Protein AF-A0AA36CHD9-F1 (afdb_monomer)

Nearest PDB structures (foldseek):
  8vc5-assembly1_B  TM=8.488E-01  e=8.255E-14  Pseudomonas aeruginosa PAO1
  4gri-assembly2_B  TM=8.884E-01  e=2.740E-12  Borreliella burgdorferi B31
  7k86-assembly2_B  TM=8.789E-01  e=2.134E-12  Stenotrophomonas maltophilia K279a
  4gri-assembly1_A  TM=8.866E-01  e=3.747E-12  Borreliella burgdorferi B31
  8fkw-assembly1_SJ  TM=4.040E-01  e=1.536E-08  Homo sapiens

Sequence (442 aa):
MQNQRIIDSRFIFVTCGDWDLQLQLPREAAHKNIITPSYFAEWINDRVFGDISQTLDESDPILVKADGYPTYHFANIIDDRLMKISHVIRGMEWLSSTGKHVLLYKTFGWEPPVFMHLPLLTRDGKQKLSKRHADAFVDYYHKEKGFLPVAVLNLLIRNGSGIKNFDSNHLYTLEEMVTSFDASLIGKRNLQVDPSSLEHYGRLAFQNSPISQLIPLIRDRVANDLPGFVDLCAAPGGWMQVAKQNMPVSSICIGVDLVPIKPIHGCIALQGDITEESTRQAIRKELKGFQVHVWKPAASRLESAEIFVVCEKYSKPDKVDPDLLNVKKVFLEPNLDPAKPNSQALLLNKKTKKARAEGYAESDGLTLHKTIDATTFVHSSSALDLLAQTSSIKLDQPKWSEAPETTDEELANIEAEIARASAEEKSELKKKKKKMLREKAK

Foldseek 3Di:
DDPDDPCPVPDDDDDPDDDDPPVDDDPDPDDDDDPDDPWDWDFAQALAPGTDTATDDDDDDQQADPVRHGDPLNVVLVCCVVVVPQEDEEACVCVNVVVVSCVVCVVVVHDDHHYYHAYFEDAAQPHGDDPVDPVNDPCCCCPVVPADPLLVVLLCCPDQNQFPPDDLQDRDDPVNCVVRGDSSSHHPGHRHSDVVSSVSSSVVCVVPDDVVVVLVSVLVNQAVPALEDEAELCPQPPVLQVCCVRYDLRRAAEYEHCDFHDDDPSYHYHHDDPVDVVVVVVVVVSCVPDDDFDAWAADDDDPDPDGIDGDPDDPPDPDDDVLVVDPVNVPPDPPPVVPQPPLCVVVDPDPDPDDPDDDDDDDDDDPPQAEEEPVCLVPDPCNSSVVVVHNYYDDDDCLQVPDDQDDPVVVVVLVVCCVPDDPVVVVVSVVVVVVSVVSSVD

Mean predicted aligned error: 20.02 Å

pLDDT: mean 70.59, std 20.9, range [24.55, 97.12]

Organism: NCBI:txid96644

Secondary structure (DSSP, 8-state):
--------TT-----SS-----S---TT--SS-----TT-EEEEEETTTEEEEEE--S-PPP-B-TTSPBPHHHHHHHHHHHTT-SEEEEEGGGGGGHHHHHHHHHHTTPPPPEEEEEPPEESSSSSBP-TTSGGGSHHIIIIIT---HHHHHHHHTTTTEEETT--TT----HHHHHHHEEEEEE-SSPEE--HHHHHHHHHHHHHHS-HHHHHHHHHHHHHHH-SEEEEES-TT-HHHHHHHHHS-TTSEEEEEESSPPPP-TT-EEEES-TTSHHHHHHHHHHTTTPPPPP-------SSS-------S-----SS--GGGG-HHHHTPPP--------TTTTTS---PPPPP-PPPPS--------EEEHHHHHT-TTHHHHHHH-SEEE--STHHHH-TT--HHHHHHHHHHHHHS-TTHHHHHHHHHHHHHHHTT-

Solvent-accessible surface area (backbone atoms only — not comparable to full-atom values): 27689 Å² total; per-residue (Å²): 133,84,81,75,75,86,79,66,95,80,80,79,90,72,68,100,67,88,76,90,64,83,69,85,72,79,95,69,90,71,82,81,76,88,77,68,74,87,67,57,68,45,80,42,72,27,68,39,78,37,80,41,79,41,72,62,70,92,68,84,75,75,44,58,44,98,86,72,48,61,29,70,76,44,43,50,60,51,50,36,59,76,72,63,52,61,65,50,77,46,59,46,87,50,55,89,50,43,58,62,45,49,49,52,27,50,75,73,74,40,85,66,55,48,40,32,51,39,51,52,56,13,54,80,72,73,50,67,62,42,87,92,42,66,86,56,40,72,60,38,47,40,71,76,66,63,41,51,70,59,14,56,50,51,53,62,54,46,80,40,55,8,54,62,88,75,57,92,87,60,84,62,49,73,66,54,49,65,72,39,51,35,78,82,49,33,37,74,53,61,42,54,63,52,63,70,60,37,52,51,33,32,52,52,44,59,71,74,46,60,65,83,68,46,50,61,58,52,38,54,49,46,55,75,73,46,71,50,54,78,41,75,69,28,57,69,29,64,65,60,54,56,46,63,75,60,46,52,90,84,30,46,41,38,32,31,14,75,54,85,49,56,92,49,93,86,49,45,77,45,70,37,54,86,88,40,69,68,40,52,50,54,52,52,62,75,44,73,80,65,85,86,74,61,67,51,50,60,67,81,66,95,86,56,98,61,74,37,58,73,32,98,66,66,83,78,62,97,69,74,65,68,59,84,73,31,66,76,60,70,68,52,77,75,85,71,68,73,69,74,70,60,45,64,58,82,74,46,97,66,89,70,77,78,73,81,85,76,82,79,76,96,73,80,95,66,88,74,75,32,68,43,44,42,65,64,49,73,72,41,94,55,46,52,53,50,60,74,66,42,72,45,73,44,81,76,51,67,65,77,64,73,40,94,83,55,58,72,67,58,57,52,47,50,51,58,41,56,70,70,54,56,82,68,58,39,53,55,55,50,50,50,54,54,48,46,57,51,65,51,70,112

Structure (mmCIF, N/CA/C/O backbone):
data_AF-A0AA36CHD9-F1
#
_entry.id   AF-A0AA36CHD9-F1
#
loop_
_atom_site.group_PDB
_atom_site.id
_atom_site.type_symbol
_atom_site.label_atom_id
_atom_site.label_alt_id
_atom_site.label_comp_id
_atom_site.label_asym_id
_atom_site.label_entity_id
_atom_site.label_seq_id
_atom_site.pdbx_PDB_ins_code
_atom_site.Cartn_x
_atom_site.Cartn_y
_atom_site.Cartn_z
_atom_site.occupancy
_atom_site.B_iso_or_equiv
_atom_site.auth_seq_id
_atom_site.auth_comp_id
_atom_site.auth_asym_id
_atom_site.auth_atom_id
_atom_site.pdbx_PDB_model_num
ATOM 1 N N . MET A 1 1 ? 17.257 -41.006 -50.023 1.00 32.91 1 MET A N 1
ATOM 2 C CA . MET A 1 1 ? 16.559 -40.397 -48.869 1.00 32.91 1 MET A CA 1
ATOM 3 C C . MET A 1 1 ? 17.650 -39.929 -47.901 1.00 32.91 1 MET A C 1
ATOM 5 O O . MET A 1 1 ? 18.124 -40.722 -47.112 1.00 32.91 1 MET A O 1
ATOM 9 N N . GLN A 1 2 ? 18.282 -38.761 -48.050 1.00 29.39 2 GLN A N 1
ATOM 10 C CA . GLN A 1 2 ? 17.677 -37.422 -48.106 1.00 29.39 2 GLN A CA 1
ATOM 11 C C . GLN A 1 2 ? 16.627 -37.208 -47.005 1.00 29.39 2 GLN A C 1
ATOM 13 O O . GLN A 1 2 ? 15.464 -36.956 -47.287 1.00 29.39 2 GLN A O 1
ATOM 18 N N . ASN A 1 3 ? 17.068 -37.280 -45.746 1.00 24.55 3 ASN A N 1
ATOM 19 C CA . ASN A 1 3 ? 16.389 -36.571 -44.664 1.00 24.55 3 ASN A CA 1
ATOM 20 C C . ASN A 1 3 ? 16.730 -35.084 -44.799 1.00 24.55 3 ASN A C 1
ATOM 22 O O . ASN A 1 3 ? 17.736 -34.611 -44.267 1.00 24.55 3 ASN A O 1
ATOM 26 N N . 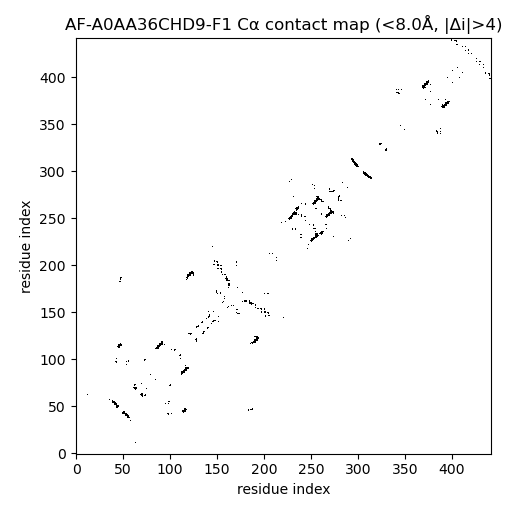GLN A 1 4 ? 15.914 -34.365 -45.569 1.00 29.62 4 GLN A N 1
ATOM 27 C CA . GLN A 1 4 ? 15.957 -32.909 -45.616 1.00 29.62 4 GLN A CA 1
ATOM 28 C C . GLN A 1 4 ? 15.693 -32.372 -44.205 1.00 29.62 4 GLN A C 1
ATOM 30 O O . GLN A 1 4 ? 14.598 -32.528 -43.667 1.00 29.62 4 GLN A O 1
ATOM 35 N N . ARG A 1 5 ? 16.689 -31.712 -43.605 1.00 28.44 5 ARG A N 1
ATOM 36 C CA . ARG A 1 5 ? 16.401 -30.757 -42.532 1.00 28.44 5 ARG A CA 1
ATOM 37 C C . ARG A 1 5 ? 15.605 -29.622 -43.165 1.00 28.44 5 ARG A C 1
ATOM 39 O O . ARG A 1 5 ? 16.038 -29.072 -44.175 1.00 28.44 5 ARG A O 1
ATOM 46 N N . ILE A 1 6 ? 14.462 -29.282 -42.580 1.00 28.70 6 ILE A N 1
ATOM 47 C CA . ILE A 1 6 ? 13.713 -28.088 -42.967 1.00 28.70 6 ILE A CA 1
ATOM 48 C C . ILE A 1 6 ? 14.545 -26.889 -42.507 1.00 28.70 6 ILE A C 1
ATOM 50 O O . ILE A 1 6 ? 14.570 -26.554 -41.325 1.00 28.70 6 ILE A O 1
ATOM 54 N N . ILE A 1 7 ? 15.282 -26.292 -43.443 1.00 33.19 7 ILE A N 1
ATOM 55 C CA . ILE A 1 7 ? 16.003 -25.038 -43.232 1.00 33.19 7 ILE A CA 1
ATOM 56 C C . ILE A 1 7 ? 14.981 -23.915 -43.423 1.00 33.19 7 ILE A C 1
ATOM 58 O O . ILE A 1 7 ? 14.836 -23.373 -44.516 1.00 33.19 7 ILE A O 1
ATOM 62 N N . ASP A 1 8 ? 14.244 -23.586 -42.361 1.00 32.72 8 ASP A N 1
ATOM 63 C CA . ASP A 1 8 ? 13.621 -22.266 -42.271 1.00 32.72 8 ASP A CA 1
ATOM 64 C C . ASP A 1 8 ? 14.743 -21.264 -41.973 1.00 32.72 8 ASP A C 1
ATOM 66 O O . ASP A 1 8 ? 15.435 -21.366 -40.957 1.00 32.72 8 ASP A O 1
ATOM 70 N N . SER A 1 9 ? 14.967 -20.325 -42.889 1.00 34.62 9 SER A N 1
ATOM 71 C CA . SER A 1 9 ? 16.117 -19.415 -42.914 1.00 34.62 9 SER A CA 1
ATOM 72 C C . SER A 1 9 ? 16.055 -18.300 -41.860 1.00 34.62 9 SER A C 1
ATOM 74 O O . SER A 1 9 ? 16.515 -17.188 -42.119 1.00 34.62 9 SER A O 1
ATOM 76 N N . ARG A 1 10 ? 15.424 -18.550 -40.706 1.00 33.94 10 ARG A N 1
ATOM 77 C CA . ARG A 1 10 ? 15.125 -17.524 -39.699 1.00 33.94 10 ARG A CA 1
ATOM 78 C C . ARG A 1 10 ? 15.805 -17.731 -38.348 1.00 33.94 10 ARG A C 1
ATOM 80 O O . ARG A 1 10 ? 16.231 -16.726 -37.796 1.00 33.94 10 ARG A O 1
ATOM 87 N N . PHE A 1 11 ? 15.985 -18.959 -37.835 1.00 30.39 11 PHE A N 1
ATOM 88 C CA . PHE A 1 11 ? 16.670 -19.165 -36.541 1.00 30.39 11 PHE A CA 1
ATOM 89 C C . PHE A 1 11 ? 17.451 -20.488 -36.418 1.00 30.39 11 PHE A C 1
ATOM 91 O O . PHE A 1 11 ? 16.867 -21.566 -36.331 1.00 30.39 11 PHE A O 1
ATOM 98 N N . ILE A 1 12 ? 18.781 -20.377 -36.304 1.00 27.39 12 ILE A N 1
ATOM 99 C CA . ILE A 1 12 ? 19.711 -21.375 -35.742 1.00 27.39 12 ILE A CA 1
ATOM 100 C C . ILE A 1 12 ? 20.771 -20.585 -34.962 1.00 27.39 12 ILE A C 1
ATOM 102 O O . ILE A 1 12 ? 21.330 -19.638 -35.512 1.00 27.39 12 ILE A O 1
ATOM 106 N N . PHE A 1 13 ? 21.080 -20.967 -33.717 1.00 31.53 13 PHE A N 1
ATOM 107 C CA . PHE A 1 13 ? 22.178 -20.337 -32.975 1.00 31.53 13 PHE A CA 1
ATOM 108 C C . PHE A 1 13 ? 23.509 -21.000 -33.278 1.00 31.53 13 PHE A C 1
ATOM 110 O O . PHE A 1 13 ? 23.787 -22.117 -32.847 1.00 31.53 13 PHE A O 1
ATOM 117 N N . VAL A 1 14 ? 24.326 -20.265 -34.023 1.00 27.69 14 VAL A N 1
ATOM 118 C CA . VAL A 1 14 ? 25.752 -20.516 -34.191 1.00 27.69 14 VAL A CA 1
ATOM 119 C C . VAL A 1 14 ? 26.449 -19.768 -33.052 1.00 27.69 14 VAL A C 1
ATOM 121 O O . VAL A 1 14 ? 26.220 -18.575 -32.861 1.00 27.69 14 VAL A O 1
ATOM 124 N N . THR A 1 15 ? 27.269 -20.460 -32.260 1.00 28.78 15 THR A N 1
ATOM 125 C CA . THR A 1 15 ? 28.290 -19.796 -31.428 1.00 28.78 15 THR A CA 1
ATOM 126 C C . THR A 1 15 ? 29.153 -18.922 -32.331 1.00 28.78 15 THR A C 1
ATOM 128 O O . THR A 1 15 ? 29.416 -19.364 -33.441 1.00 28.78 15 THR A O 1
ATOM 131 N N . CYS A 1 16 ? 29.635 -17.754 -31.896 1.00 31.94 16 CYS A N 1
ATOM 132 C CA . CYS A 1 16 ? 30.420 -16.839 -32.743 1.00 31.94 16 CYS A CA 1
ATOM 133 C C . CYS A 1 16 ? 31.831 -17.361 -33.108 1.00 31.94 16 CYS A C 1
ATOM 135 O O . CYS A 1 16 ? 32.844 -16.782 -32.730 1.00 31.94 16 CYS A O 1
ATOM 137 N N . GLY A 1 17 ? 31.885 -18.452 -33.867 1.00 28.84 17 GLY A N 1
ATOM 138 C CA . GLY A 1 17 ? 32.884 -18.738 -34.882 1.00 28.84 17 GLY A CA 1
ATOM 139 C C . GLY A 1 17 ? 32.173 -18.663 -36.234 1.00 28.84 17 GLY A C 1
ATOM 140 O O . GLY A 1 17 ? 31.033 -19.107 -36.356 1.00 28.84 17 GLY A O 1
ATOM 141 N N . ASP A 1 18 ? 32.842 -18.076 -37.220 1.00 29.78 18 ASP A N 1
ATOM 142 C CA . ASP A 1 18 ? 32.410 -18.014 -38.621 1.00 29.78 18 ASP A CA 1
ATOM 143 C C . ASP A 1 18 ? 31.183 -17.121 -38.914 1.00 29.78 18 ASP A C 1
ATOM 145 O O . ASP A 1 18 ? 30.205 -17.535 -39.538 1.00 29.78 18 ASP A O 1
ATOM 149 N N . TRP A 1 19 ? 31.286 -15.832 -38.560 1.00 35.06 19 TRP A N 1
ATOM 150 C CA . TRP A 1 19 ? 30.748 -14.768 -39.422 1.00 35.06 19 TRP A CA 1
ATOM 151 C C . TRP A 1 19 ? 31.902 -14.060 -40.135 1.00 35.06 19 TRP A C 1
ATOM 153 O O . TRP A 1 19 ? 32.744 -13.417 -39.509 1.00 35.06 19 TRP A O 1
ATOM 163 N N . ASP A 1 20 ? 31.930 -14.213 -41.458 1.00 28.67 20 ASP A N 1
ATOM 164 C CA . ASP A 1 20 ? 32.974 -13.724 -42.361 1.00 28.67 20 ASP A CA 1
ATOM 165 C C . ASP A 1 20 ? 32.839 -12.207 -42.585 1.00 28.67 20 ASP A C 1
ATOM 167 O O . ASP A 1 20 ? 32.282 -11.735 -43.578 1.00 28.67 20 ASP A O 1
ATOM 171 N N . LEU A 1 21 ? 33.323 -11.420 -41.620 1.00 33.72 21 LEU A N 1
ATOM 172 C CA . LEU A 1 21 ? 33.549 -9.988 -41.798 1.00 33.72 21 LEU A CA 1
ATOM 173 C C . LEU A 1 21 ? 34.951 -9.757 -42.373 1.00 33.72 21 LEU A C 1
ATOM 175 O O . LEU A 1 21 ? 35.899 -9.476 -41.650 1.00 33.72 21 LEU A O 1
ATOM 179 N N . GLN A 1 22 ? 35.049 -9.808 -43.703 1.00 33.22 22 GLN A N 1
ATOM 180 C CA . GLN A 1 22 ? 36.052 -9.054 -44.462 1.00 33.22 22 GLN A CA 1
ATOM 181 C C . GLN A 1 22 ? 35.606 -7.575 -44.501 1.00 33.22 22 GLN A C 1
ATOM 183 O O . GLN A 1 22 ? 35.007 -7.120 -45.468 1.00 33.22 22 GLN A O 1
ATOM 188 N N . LEU A 1 23 ? 35.719 -6.801 -43.422 1.00 33.09 23 LEU A N 1
ATOM 189 C CA . LEU A 1 23 ? 36.965 -6.164 -42.972 1.00 33.09 23 LEU A CA 1
ATOM 190 C C . LEU A 1 23 ? 38.134 -7.117 -42.678 1.00 33.09 23 LEU A C 1
ATOM 192 O O . LEU A 1 23 ? 38.215 -7.744 -41.632 1.00 33.09 23 LEU A O 1
ATOM 196 N N . GLN A 1 24 ? 39.083 -7.165 -43.617 1.00 27.48 24 GLN A N 1
ATOM 197 C CA . GLN A 1 24 ? 40.271 -8.022 -43.576 1.00 27.48 24 GLN A CA 1
ATOM 198 C C . GLN A 1 24 ? 41.050 -7.919 -42.250 1.00 27.48 24 GLN A C 1
ATOM 200 O O . GLN A 1 24 ? 41.786 -6.958 -42.027 1.00 27.48 24 GLN A O 1
ATOM 205 N N . LEU A 1 25 ? 40.956 -8.955 -41.412 1.00 30.30 25 LEU A N 1
ATOM 206 C CA . LEU A 1 25 ? 41.873 -9.173 -40.293 1.00 30.30 25 LEU A CA 1
ATOM 207 C C . LEU A 1 25 ? 43.059 -10.059 -40.742 1.00 30.30 25 LEU A C 1
ATOM 209 O O . LEU A 1 25 ? 42.844 -11.026 -41.481 1.00 30.30 25 LEU A O 1
ATOM 213 N N . PRO A 1 26 ? 44.314 -9.753 -40.346 1.00 27.52 26 PRO A N 1
ATOM 214 C CA . PRO A 1 26 ? 45.490 -10.494 -40.809 1.00 27.52 26 PRO A CA 1
ATOM 215 C C . PRO A 1 26 ? 45.520 -11.976 -40.401 1.00 27.52 26 PRO A C 1
ATOM 217 O O . PRO A 1 26 ? 45.138 -12.362 -39.295 1.00 27.52 26 PRO A O 1
ATOM 220 N N . ARG A 1 27 ? 46.045 -12.812 -41.304 1.00 27.61 27 ARG A N 1
ATOM 221 C CA . ARG A 1 27 ? 46.148 -14.273 -41.161 1.00 27.61 27 ARG A CA 1
ATOM 222 C C . ARG A 1 27 ? 47.282 -14.708 -40.222 1.00 27.61 27 ARG A C 1
ATOM 224 O O . ARG A 1 27 ? 48.287 -15.216 -40.701 1.00 27.61 27 ARG A O 1
ATOM 231 N N . GLU A 1 28 ? 47.114 -14.572 -38.909 1.00 28.25 28 GLU A N 1
ATOM 232 C CA . GLU A 1 28 ? 48.091 -15.141 -37.953 1.00 28.25 28 GLU A CA 1
ATOM 233 C C . GLU A 1 28 ? 47.522 -15.546 -36.578 1.00 28.25 28 GLU A C 1
ATOM 235 O O . GLU A 1 28 ? 48.263 -16.022 -35.723 1.00 28.25 28 GLU A O 1
ATOM 240 N N . ALA A 1 29 ? 46.204 -15.445 -36.365 1.00 29.16 29 ALA A N 1
ATOM 241 C CA . ALA A 1 29 ? 45.544 -15.763 -35.091 1.00 29.16 29 ALA A CA 1
ATOM 242 C C . ALA A 1 29 ? 45.365 -17.279 -34.827 1.00 29.16 29 ALA A C 1
ATOM 244 O O . ALA A 1 29 ? 44.266 -17.764 -34.556 1.00 29.16 29 ALA A O 1
ATOM 245 N N . ALA A 1 30 ? 46.460 -18.039 -34.883 1.00 27.70 30 ALA A N 1
ATOM 246 C CA . ALA A 1 30 ? 46.542 -19.350 -34.251 1.00 27.70 30 ALA A CA 1
ATOM 247 C C . ALA A 1 30 ? 47.011 -19.190 -32.793 1.00 27.70 30 ALA A C 1
ATOM 249 O O . ALA A 1 30 ? 47.989 -18.504 -32.526 1.00 27.70 30 ALA A O 1
ATOM 250 N N . HIS A 1 31 ? 46.353 -19.908 -31.878 1.00 26.81 31 HIS A N 1
ATOM 251 C CA . HIS A 1 31 ? 46.623 -19.979 -30.433 1.00 26.81 31 HIS A CA 1
ATOM 252 C C . HIS A 1 31 ? 46.331 -18.744 -29.556 1.00 26.81 31 HIS A C 1
ATOM 254 O O . HIS A 1 31 ? 47.066 -17.767 -29.552 1.00 26.81 31 HIS A O 1
ATOM 260 N N . LYS A 1 32 ? 45.422 -18.994 -28.597 1.00 31.22 32 LYS A N 1
ATOM 261 C CA . LYS A 1 32 ? 45.278 -18.356 -27.272 1.00 31.22 32 LYS A CA 1
ATOM 262 C C . LYS A 1 32 ? 44.776 -16.907 -27.248 1.00 31.22 32 LYS A C 1
ATOM 264 O O . LYS A 1 32 ? 45.257 -16.041 -27.957 1.00 31.22 32 LYS A O 1
ATOM 269 N N . ASN A 1 33 ? 43.881 -16.679 -26.286 1.00 30.73 33 ASN A N 1
ATOM 270 C CA . ASN A 1 33 ? 43.315 -15.398 -25.866 1.00 30.73 33 ASN A CA 1
ATOM 271 C C . ASN A 1 33 ? 42.488 -14.684 -26.947 1.00 30.73 33 ASN A C 1
ATOM 273 O O . ASN A 1 33 ? 43.017 -13.989 -27.810 1.00 30.73 33 ASN A O 1
ATOM 277 N N . ILE A 1 34 ? 41.160 -14.778 -26.817 1.00 32.69 34 ILE A N 1
ATOM 278 C CA . ILE A 1 34 ? 40.268 -13.745 -27.351 1.00 32.69 34 ILE A CA 1
ATOM 279 C C . ILE A 1 34 ? 40.689 -12.443 -26.667 1.00 32.69 34 ILE A C 1
ATOM 281 O O . ILE A 1 34 ? 40.566 -12.319 -25.450 1.00 32.69 34 ILE A O 1
ATOM 285 N N . ILE A 1 35 ? 41.234 -11.499 -27.432 1.00 34.34 35 ILE A N 1
ATOM 286 C CA . ILE A 1 35 ? 41.447 -10.141 -26.940 1.00 34.34 35 ILE A CA 1
ATOM 287 C C . ILE A 1 35 ? 40.101 -9.439 -27.059 1.00 34.34 35 ILE A C 1
ATOM 289 O O . ILE A 1 35 ? 39.713 -8.994 -28.141 1.00 34.34 35 ILE A O 1
ATOM 293 N N . THR A 1 36 ? 39.381 -9.371 -25.943 1.00 34.97 36 THR A N 1
ATOM 294 C CA . THR A 1 36 ? 38.207 -8.512 -25.799 1.00 34.97 36 THR A CA 1
ATOM 295 C C . THR A 1 36 ? 38.597 -7.089 -26.214 1.00 34.97 36 THR A C 1
ATOM 297 O O . THR A 1 36 ? 39.624 -6.594 -25.737 1.00 34.97 36 THR A O 1
ATOM 300 N N . PRO A 1 37 ? 37.837 -6.407 -27.093 1.00 38.22 37 PRO A N 1
ATOM 301 C CA . PRO A 1 37 ? 38.116 -5.018 -27.432 1.00 38.22 37 PRO A CA 1
ATOM 302 C C . PRO A 1 37 ? 38.176 -4.183 -26.155 1.00 38.22 37 PRO A C 1
ATOM 304 O O . PRO A 1 37 ? 37.223 -4.169 -25.374 1.00 38.22 37 PRO A O 1
ATOM 307 N N . SER A 1 38 ? 39.305 -3.513 -25.928 1.00 39.22 38 SER A N 1
ATOM 308 C CA . SER A 1 38 ? 39.566 -2.782 -24.691 1.00 39.22 38 SER A CA 1
ATOM 309 C C . SER A 1 38 ? 38.538 -1.665 -24.494 1.00 39.22 38 SER A C 1
ATOM 311 O O . SER A 1 38 ? 38.638 -0.612 -25.123 1.00 39.22 38 SER A O 1
ATOM 313 N N . TYR A 1 39 ? 37.583 -1.917 -23.596 1.00 47.47 39 TYR A N 1
ATOM 314 C CA . TYR A 1 39 ? 36.557 -0.996 -23.107 1.00 47.47 39 TYR A CA 1
ATOM 315 C C . TYR A 1 39 ? 35.648 -0.391 -24.190 1.00 47.47 39 TYR A C 1
ATOM 317 O O . TYR A 1 39 ? 35.736 0.794 -24.514 1.00 47.47 39 TYR A O 1
ATOM 325 N N . PHE A 1 40 ? 34.683 -1.177 -24.683 1.00 49.06 40 PHE A N 1
ATOM 326 C CA . PHE A 1 40 ? 33.540 -0.589 -25.384 1.00 49.06 40 PHE A CA 1
ATOM 327 C C . PHE A 1 40 ? 32.680 0.205 -24.385 1.00 49.06 40 PHE A C 1
ATOM 329 O O . PHE A 1 40 ? 32.054 -0.374 -23.493 1.00 49.06 40 PHE A O 1
ATOM 336 N N . ALA A 1 41 ? 32.648 1.528 -24.550 1.00 50.12 41 ALA A N 1
ATOM 337 C CA . ALA A 1 41 ? 31.771 2.432 -23.813 1.00 50.12 41 ALA A CA 1
ATOM 338 C C . ALA A 1 41 ? 30.539 2.775 -24.669 1.00 50.12 41 ALA A C 1
ATOM 340 O O . ALA A 1 41 ? 30.623 3.586 -25.593 1.00 50.12 41 ALA A O 1
ATOM 341 N N . GLU A 1 42 ? 29.393 2.157 -24.372 1.00 59.03 42 GLU A N 1
ATOM 342 C CA . GLU A 1 42 ? 28.107 2.563 -24.959 1.00 59.03 42 GLU A CA 1
ATOM 343 C C . GLU A 1 42 ? 27.525 3.748 -24.185 1.00 59.03 42 GLU A C 1
ATOM 345 O O . GLU A 1 42 ? 27.480 3.736 -22.952 1.00 59.03 42 GLU A O 1
ATOM 350 N N . TRP A 1 43 ? 27.007 4.733 -24.919 1.00 63.97 43 TRP A N 1
ATOM 351 C CA . TRP A 1 43 ? 26.159 5.786 -24.364 1.00 63.97 43 TRP A CA 1
ATOM 352 C C . TRP A 1 43 ? 24.696 5.376 -24.513 1.00 63.97 43 TRP A C 1
ATOM 354 O O . TRP A 1 43 ? 24.184 5.235 -25.623 1.00 63.97 43 TRP A O 1
ATOM 364 N N . ILE A 1 44 ? 24.018 5.188 -23.384 1.00 80.44 44 ILE A N 1
ATOM 365 C CA . ILE A 1 44 ? 22.615 4.781 -23.321 1.00 80.44 44 ILE A CA 1
ATOM 366 C C . ILE A 1 44 ? 21.792 5.975 -22.855 1.00 80.44 44 ILE A C 1
ATOM 368 O O . ILE A 1 44 ? 22.006 6.472 -21.752 1.00 80.44 44 ILE A O 1
ATOM 372 N N . ASN A 1 45 ? 20.821 6.398 -23.662 1.00 85.31 45 ASN A N 1
ATOM 373 C CA . ASN A 1 45 ? 19.825 7.379 -23.244 1.00 85.31 45 ASN A CA 1
ATOM 374 C C . ASN A 1 45 ? 18.652 6.653 -22.564 1.00 85.31 45 ASN A C 1
ATOM 376 O O . ASN A 1 45 ? 17.777 6.104 -23.235 1.00 85.31 45 ASN A O 1
ATOM 380 N N . ASP A 1 46 ? 18.642 6.622 -21.231 1.00 92.56 46 ASP A N 1
ATOM 381 C CA . ASP A 1 46 ? 17.480 6.174 -20.458 1.00 92.56 46 ASP A CA 1
ATOM 382 C C . ASP A 1 46 ? 16.551 7.365 -20.189 1.00 92.56 46 ASP A C 1
ATOM 384 O O . ASP A 1 46 ? 17.003 8.429 -19.763 1.00 92.56 46 ASP A O 1
ATOM 388 N N . ARG A 1 47 ? 15.239 7.218 -20.398 1.00 93.62 47 ARG A N 1
ATOM 389 C CA . ARG A 1 47 ? 14.309 8.356 -20.244 1.00 93.62 47 ARG A CA 1
ATOM 390 C C . ARG A 1 47 ? 14.123 8.829 -18.803 1.00 93.62 47 ARG A C 1
ATOM 392 O O . ARG A 1 47 ? 13.694 9.963 -18.614 1.00 93.62 47 ARG A O 1
ATOM 399 N N . VAL A 1 48 ? 14.433 7.997 -17.807 1.00 92.12 48 VAL A N 1
ATOM 400 C CA . VAL A 1 48 ? 14.350 8.355 -16.383 1.00 92.12 48 VAL A CA 1
ATOM 401 C C . VAL A 1 48 ? 15.713 8.814 -15.879 1.00 92.12 48 VAL A C 1
ATOM 403 O O . VAL A 1 48 ? 15.826 9.873 -15.266 1.00 92.12 48 VAL A O 1
ATOM 406 N N . PHE A 1 49 ? 16.773 8.046 -16.139 1.00 89.69 49 PHE A N 1
ATOM 407 C CA . PHE A 1 49 ? 18.107 8.318 -15.602 1.00 89.69 49 PHE A CA 1
ATOM 408 C C . PHE A 1 49 ? 18.971 9.245 -16.471 1.00 89.69 49 PHE A C 1
ATOM 410 O O . PHE A 1 49 ? 19.887 9.867 -15.925 1.00 89.69 49 PHE A O 1
ATOM 417 N N . GLY A 1 50 ? 18.624 9.463 -17.739 1.00 87.69 50 GLY A N 1
ATOM 418 C CA . GLY A 1 50 ? 19.363 10.290 -18.696 1.00 87.69 50 GLY A CA 1
ATOM 419 C C . GLY A 1 50 ? 20.467 9.517 -19.418 1.00 87.69 50 GLY A C 1
ATOM 420 O O . GLY A 1 50 ? 20.421 8.291 -19.513 1.00 87.69 50 GLY A O 1
ATOM 421 N N . ASP A 1 51 ? 21.463 10.246 -19.918 1.00 83.25 51 ASP A N 1
ATOM 422 C CA . ASP A 1 51 ? 22.623 9.659 -20.587 1.00 83.25 51 ASP A CA 1
ATOM 423 C C . ASP A 1 51 ? 23.537 8.945 -19.584 1.00 83.25 51 ASP A C 1
ATOM 425 O O . ASP A 1 51 ? 24.043 9.543 -18.630 1.00 83.25 51 ASP A O 1
ATOM 429 N N . ILE A 1 52 ? 23.752 7.652 -19.812 1.00 80.00 52 ILE A N 1
ATOM 430 C CA . ILE A 1 52 ? 24.599 6.788 -18.993 1.00 80.00 52 ILE A CA 1
ATOM 431 C C . ILE A 1 52 ? 25.655 6.166 -19.898 1.00 80.00 52 ILE A C 1
ATOM 433 O O . ILE A 1 52 ? 25.330 5.416 -20.817 1.00 80.00 52 ILE A O 1
ATOM 437 N N . SER A 1 53 ? 26.923 6.432 -19.593 1.00 74.12 53 SER A N 1
ATOM 438 C CA . SER A 1 53 ? 28.039 5.671 -20.150 1.00 74.12 53 SER A CA 1
ATOM 439 C C . SER A 1 53 ? 28.160 4.338 -19.409 1.00 74.12 53 SER A C 1
ATOM 441 O O . SER A 1 53 ? 28.242 4.321 -18.176 1.00 74.12 53 SER A O 1
ATOM 443 N N . GLN A 1 54 ? 28.145 3.224 -20.142 1.00 69.94 54 GLN A N 1
ATOM 444 C CA . GLN A 1 54 ? 28.382 1.889 -19.592 1.00 69.94 54 GLN A CA 1
ATOM 445 C C . GLN A 1 54 ? 29.614 1.259 -20.227 1.00 69.94 54 GLN A C 1
ATOM 447 O O . GLN A 1 54 ? 29.645 0.999 -21.429 1.00 69.94 54 GLN A O 1
ATOM 452 N N . THR A 1 55 ? 30.593 0.952 -19.381 1.00 64.94 55 THR A N 1
ATOM 453 C CA . THR A 1 55 ? 31.696 0.054 -19.712 1.00 64.94 55 THR A CA 1
ATOM 454 C C . THR A 1 55 ? 31.204 -1.385 -19.595 1.00 64.94 55 THR A C 1
ATOM 456 O O . THR A 1 55 ? 30.694 -1.785 -18.546 1.00 64.94 55 THR A O 1
ATOM 459 N N . LEU A 1 56 ? 31.337 -2.166 -20.665 1.00 64.25 56 LEU A N 1
ATOM 460 C CA . LEU A 1 56 ? 31.012 -3.591 -20.650 1.00 64.25 56 LEU A CA 1
ATOM 461 C C . LEU A 1 56 ? 32.237 -4.403 -20.197 1.00 64.25 56 LEU A C 1
ATOM 463 O O . LEU A 1 56 ? 33.225 -4.472 -20.922 1.00 64.25 56 LEU A O 1
ATOM 467 N N . ASP A 1 57 ? 32.161 -5.010 -19.008 1.00 55.28 57 ASP A N 1
ATOM 468 C CA . ASP A 1 57 ? 33.203 -5.911 -18.486 1.00 55.28 57 ASP A CA 1
ATOM 469 C C . ASP A 1 57 ? 33.326 -7.212 -19.299 1.00 55.28 57 ASP A C 1
ATOM 471 O O . ASP A 1 57 ? 32.345 -7.727 -19.842 1.00 55.28 57 ASP A O 1
ATOM 475 N N . GLU A 1 58 ? 34.538 -7.778 -19.288 1.00 47.44 58 GLU A N 1
ATOM 476 C CA . GLU A 1 58 ? 35.120 -8.746 -20.240 1.00 47.44 58 GLU A CA 1
ATOM 477 C C . GLU A 1 58 ? 34.430 -10.122 -20.398 1.00 47.44 58 GLU A C 1
ATOM 479 O O . GLU A 1 58 ? 34.948 -10.982 -21.106 1.00 47.44 58 GLU A O 1
ATOM 484 N N . SER A 1 59 ? 33.285 -10.375 -19.756 1.00 56.84 59 SER A N 1
ATOM 485 C CA . SER A 1 59 ? 32.594 -11.674 -19.846 1.00 56.84 59 SER A CA 1
ATOM 486 C C . SER A 1 59 ? 31.525 -11.702 -20.941 1.00 56.84 59 SER A C 1
ATOM 488 O O . SER A 1 59 ? 30.476 -11.050 -20.829 1.00 56.84 59 SER A O 1
ATOM 490 N N . ASP A 1 60 ? 31.765 -12.530 -21.962 1.00 64.81 60 ASP A N 1
ATOM 491 C CA . ASP A 1 60 ? 30.790 -12.834 -23.011 1.00 64.81 60 ASP A CA 1
ATOM 492 C C . ASP A 1 60 ? 29.465 -13.324 -22.393 1.00 64.81 60 ASP A C 1
ATOM 494 O O . ASP A 1 60 ? 29.444 -14.306 -21.638 1.00 64.81 60 ASP A O 1
ATOM 498 N N . PRO A 1 61 ? 28.327 -12.662 -22.675 1.00 68.50 61 PRO A N 1
ATOM 499 C CA . PRO A 1 61 ? 27.045 -13.083 -22.138 1.00 68.50 61 PRO A CA 1
ATOM 500 C C . PRO A 1 61 ? 26.590 -14.382 -22.808 1.00 68.50 61 PRO A C 1
ATOM 502 O O . PRO A 1 61 ? 26.408 -14.443 -24.022 1.00 68.50 61 PRO A O 1
ATOM 505 N N . ILE A 1 62 ? 26.310 -15.411 -22.006 1.00 76.81 62 ILE A N 1
ATOM 506 C CA . ILE A 1 62 ? 25.658 -16.632 -22.493 1.00 76.81 62 ILE A CA 1
ATOM 507 C C . ILE A 1 62 ? 24.287 -16.246 -23.070 1.00 76.81 62 ILE A C 1
ATOM 509 O O . ILE A 1 62 ? 23.418 -15.769 -22.338 1.00 76.81 62 ILE A O 1
ATOM 513 N N . LEU A 1 63 ? 24.085 -16.455 -24.374 1.00 81.12 63 LEU A N 1
ATOM 514 C CA . LEU A 1 63 ? 22.818 -16.162 -25.062 1.00 81.12 63 LEU A CA 1
ATOM 515 C C . LEU A 1 63 ? 21.861 -17.360 -25.061 1.00 81.12 63 LEU A C 1
ATOM 517 O O . LEU A 1 63 ? 20.652 -17.190 -24.930 1.00 81.12 63 LEU A O 1
ATOM 521 N N . VAL A 1 64 ? 22.399 -18.577 -25.153 1.00 80.88 64 VAL A N 1
ATOM 522 C CA . VAL A 1 64 ? 21.645 -19.838 -25.143 1.00 80.88 64 VAL A CA 1
ATOM 523 C C . VAL A 1 64 ? 22.317 -20.800 -24.169 1.00 80.88 64 VAL A C 1
ATOM 525 O O . VAL A 1 64 ? 23.540 -20.927 -24.148 1.00 80.88 64 VAL A O 1
ATOM 528 N N . LYS A 1 65 ? 21.518 -21.445 -23.319 1.00 77.44 65 LYS A N 1
ATOM 529 C CA . LYS A 1 65 ? 21.971 -22.437 -22.337 1.00 77.44 65 LYS A CA 1
ATOM 530 C C . LYS A 1 65 ? 22.236 -23.789 -23.011 1.00 77.44 65 LYS A C 1
ATOM 532 O O . LYS A 1 65 ? 21.741 -24.064 -24.099 1.00 77.44 65 LYS A O 1
ATOM 537 N N . ALA A 1 66 ? 22.942 -24.683 -22.317 1.00 78.81 66 ALA A N 1
ATOM 538 C CA . ALA A 1 66 ? 23.219 -26.042 -22.801 1.00 78.81 66 ALA A CA 1
ATOM 539 C C . ALA A 1 66 ? 21.957 -26.901 -23.054 1.00 78.81 66 ALA A C 1
ATOM 541 O O . ALA A 1 66 ? 22.026 -27.880 -23.789 1.00 78.81 66 ALA A O 1
ATOM 542 N N . ASP A 1 67 ? 20.809 -26.532 -22.475 1.00 79.44 67 ASP A N 1
ATOM 543 C CA . ASP A 1 67 ? 19.503 -27.163 -22.721 1.00 79.44 67 ASP A CA 1
ATOM 544 C C . ASP A 1 67 ? 18.780 -26.629 -23.978 1.00 79.44 67 ASP A C 1
ATOM 546 O O . ASP A 1 67 ? 17.641 -27.007 -24.243 1.00 79.44 67 ASP A O 1
ATOM 550 N N . GLY A 1 68 ? 19.425 -25.749 -24.752 1.00 77.25 68 GLY A N 1
ATOM 551 C CA . GLY A 1 68 ? 18.881 -25.148 -25.970 1.00 77.25 68 GLY A CA 1
ATOM 552 C C . GLY A 1 68 ? 17.942 -23.960 -25.738 1.00 77.25 68 GLY A C 1
ATOM 553 O O . GLY A 1 68 ? 17.555 -23.306 -26.705 1.00 77.25 68 GLY A O 1
ATOM 554 N N . TYR A 1 69 ? 17.595 -23.631 -24.488 1.00 76.62 69 TYR A N 1
ATOM 555 C CA . TYR A 1 69 ? 16.750 -22.473 -24.196 1.00 76.62 69 TYR A CA 1
ATOM 556 C C . TYR A 1 69 ? 17.572 -21.175 -24.126 1.00 76.62 69 TYR A C 1
ATOM 558 O O . TYR A 1 69 ? 18.665 -21.165 -23.545 1.00 76.62 69 TYR A O 1
ATOM 566 N N . PRO A 1 70 ? 17.043 -20.051 -24.642 1.00 81.88 70 PRO A N 1
ATOM 567 C CA . PRO A 1 70 ? 17.693 -18.751 -24.528 1.00 81.88 70 PRO A CA 1
ATOM 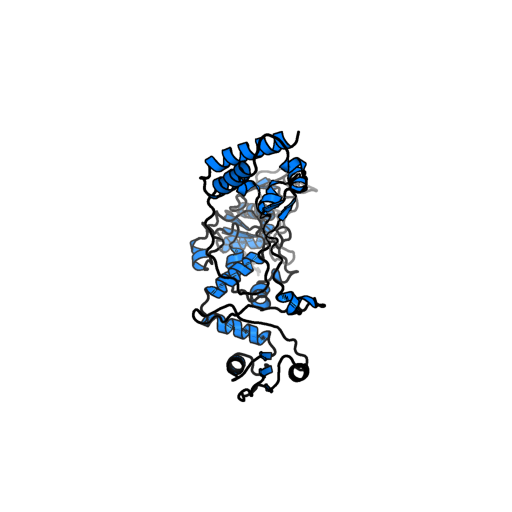568 C C . PRO A 1 70 ? 17.816 -18.302 -23.062 1.00 81.88 70 PRO A C 1
ATOM 570 O O . PRO A 1 70 ? 17.020 -18.680 -22.196 1.00 81.88 70 PRO A O 1
ATOM 573 N N . THR A 1 71 ? 18.814 -17.469 -22.770 1.00 85.38 71 THR A N 1
ATOM 574 C CA . THR A 1 71 ? 18.878 -16.721 -21.507 1.00 85.38 71 THR A CA 1
ATOM 575 C C . THR A 1 71 ? 17.964 -15.500 -21.565 1.00 85.38 71 THR A C 1
ATOM 577 O O . THR A 1 71 ? 17.547 -15.073 -22.641 1.00 85.38 71 THR A O 1
ATOM 580 N N . TYR A 1 72 ? 17.665 -14.897 -20.409 1.00 89.94 72 TYR A N 1
ATOM 581 C CA . TYR A 1 72 ? 16.790 -13.722 -20.346 1.00 89.94 72 TYR A CA 1
ATOM 582 C C . TYR A 1 72 ? 17.265 -12.573 -21.250 1.00 89.94 72 TYR A C 1
ATOM 584 O O . TYR A 1 72 ? 16.447 -11.988 -21.950 1.00 89.94 72 TYR A O 1
ATOM 592 N N . HIS A 1 73 ? 18.575 -12.283 -21.289 1.00 87.06 73 HIS A N 1
ATOM 593 C CA . HIS A 1 73 ? 19.113 -11.209 -22.134 1.00 87.06 73 HIS A CA 1
ATOM 594 C C . HIS A 1 73 ? 18.797 -11.404 -23.614 1.00 87.06 73 HIS A C 1
ATOM 596 O O . HIS A 1 73 ? 18.635 -10.425 -24.336 1.00 87.06 73 HIS A O 1
ATOM 602 N N . PHE A 1 74 ? 18.734 -12.659 -24.048 1.00 85.94 74 PHE A N 1
ATOM 603 C CA . PHE A 1 74 ? 18.593 -13.003 -25.445 1.00 85.94 74 PHE A CA 1
ATOM 604 C C . PHE A 1 74 ? 17.135 -13.254 -25.852 1.00 85.94 74 PHE A C 1
ATOM 606 O O . PHE A 1 74 ? 16.700 -12.775 -26.894 1.00 85.94 74 PHE A O 1
ATOM 613 N N . ALA A 1 75 ? 16.349 -13.908 -24.991 1.00 90.12 75 ALA A N 1
ATOM 614 C CA . ALA A 1 75 ? 14.905 -14.041 -25.177 1.00 90.12 75 ALA A CA 1
ATOM 615 C C . ALA A 1 75 ? 14.215 -12.668 -25.212 1.00 90.12 75 ALA A C 1
ATOM 617 O O . ALA A 1 75 ? 13.473 -12.379 -26.145 1.00 90.12 75 ALA A O 1
ATOM 618 N N . ASN A 1 76 ? 14.521 -11.792 -24.242 1.00 92.44 76 ASN A N 1
ATOM 619 C CA . ASN A 1 76 ? 13.835 -10.509 -24.077 1.00 92.44 76 ASN A CA 1
ATOM 620 C C . ASN A 1 76 ? 13.917 -9.634 -25.336 1.00 92.44 76 ASN A C 1
ATOM 622 O O . ASN A 1 76 ? 12.886 -9.134 -25.760 1.00 92.44 76 ASN A O 1
ATOM 626 N N . ILE A 1 77 ? 15.085 -9.499 -25.971 1.00 88.62 77 ILE A N 1
ATOM 627 C CA . ILE A 1 77 ? 15.223 -8.663 -27.177 1.00 88.62 77 ILE A CA 1
ATOM 628 C C . ILE A 1 77 ? 14.521 -9.251 -28.412 1.00 88.62 77 ILE A C 1
ATOM 630 O O . ILE A 1 77 ? 14.078 -8.498 -29.279 1.00 88.62 77 ILE A O 1
ATOM 634 N N . ILE A 1 78 ? 14.411 -10.583 -28.510 1.00 88.81 78 ILE A N 1
ATOM 635 C CA . ILE A 1 78 ? 13.676 -11.241 -29.597 1.00 88.81 78 ILE A CA 1
ATOM 636 C C . ILE A 1 78 ? 12.181 -11.028 -29.382 1.00 88.81 78 ILE A C 1
ATOM 638 O O . ILE A 1 78 ? 11.493 -10.586 -30.300 1.00 88.81 78 ILE A O 1
ATOM 642 N N . ASP A 1 79 ? 11.688 -11.301 -28.174 1.00 93.50 79 ASP A N 1
ATOM 643 C CA . ASP A 1 79 ? 10.279 -11.140 -27.824 1.00 93.50 79 ASP A CA 1
ATOM 644 C C . ASP A 1 79 ? 9.849 -9.674 -27.961 1.00 93.50 79 ASP A C 1
ATOM 646 O O . ASP A 1 79 ? 8.849 -9.396 -28.621 1.00 93.50 79 ASP A O 1
ATOM 650 N N . ASP A 1 80 ? 10.650 -8.727 -27.461 1.00 95.19 80 ASP A N 1
ATOM 651 C CA . ASP A 1 80 ? 10.430 -7.286 -27.629 1.00 95.19 80 ASP A CA 1
ATOM 652 C C . ASP A 1 80 ? 10.300 -6.912 -29.120 1.00 95.19 80 ASP A C 1
ATOM 654 O O . ASP A 1 80 ? 9.367 -6.208 -29.519 1.00 95.19 80 ASP A O 1
ATOM 658 N N . ARG A 1 81 ? 11.202 -7.424 -29.973 1.00 91.12 81 ARG A N 1
ATOM 659 C CA . ARG A 1 81 ? 11.193 -7.179 -31.424 1.00 91.12 81 ARG A CA 1
ATOM 660 C C . ARG A 1 81 ? 9.976 -7.799 -32.113 1.00 91.12 81 ARG A C 1
ATOM 662 O O . ARG A 1 81 ? 9.357 -7.139 -32.950 1.00 91.12 81 ARG A O 1
ATOM 669 N N . LEU A 1 82 ? 9.627 -9.044 -31.786 1.00 91.06 82 LEU A N 1
ATOM 670 C CA . LEU A 1 82 ? 8.494 -9.767 -32.377 1.00 91.06 82 LEU A CA 1
ATOM 671 C C . LEU A 1 82 ? 7.145 -9.176 -31.941 1.00 91.06 82 LEU A C 1
ATOM 673 O O . LEU A 1 82 ? 6.237 -9.048 -32.764 1.00 91.06 82 LEU A O 1
ATOM 677 N N . MET A 1 83 ? 7.032 -8.757 -30.678 1.00 95.50 83 MET A N 1
ATOM 678 C CA . MET A 1 83 ? 5.851 -8.093 -30.115 1.00 95.50 83 MET A CA 1
ATOM 679 C C . MET A 1 83 ? 5.788 -6.590 -30.438 1.00 95.50 83 MET A C 1
ATOM 681 O O . MET A 1 83 ? 4.795 -5.942 -30.111 1.00 95.50 83 MET A O 1
ATOM 685 N N . LYS A 1 84 ? 6.801 -6.041 -31.127 1.00 95.56 84 LYS A N 1
ATOM 686 C CA . LYS A 1 84 ? 6.907 -4.624 -31.528 1.00 95.56 84 LYS A CA 1
ATOM 687 C C . LYS A 1 84 ? 6.863 -3.658 -30.335 1.00 95.56 84 LYS A C 1
ATOM 689 O O . LYS A 1 84 ? 6.227 -2.604 -30.398 1.00 95.56 84 LYS A O 1
ATOM 694 N N . ILE A 1 85 ? 7.537 -4.022 -29.246 1.00 97.12 85 ILE A N 1
ATOM 695 C CA . ILE A 1 85 ? 7.664 -3.189 -28.049 1.00 97.12 85 ILE A CA 1
ATOM 696 C C . ILE A 1 85 ? 8.384 -1.885 -28.409 1.00 97.12 85 ILE A C 1
ATOM 698 O O . ILE A 1 85 ? 9.477 -1.895 -28.967 1.00 97.12 85 ILE A O 1
ATOM 702 N N . SER A 1 86 ? 7.756 -0.752 -28.088 1.00 96.19 86 SER A N 1
ATOM 703 C CA . SER A 1 86 ? 8.312 0.586 -28.334 1.00 96.19 86 SER A CA 1
ATOM 704 C C . SER A 1 86 ? 9.027 1.169 -27.114 1.00 96.19 86 SER A C 1
ATOM 706 O O . SER A 1 86 ? 9.988 1.921 -27.269 1.00 96.19 86 SER A O 1
ATOM 708 N N . HIS A 1 87 ? 8.571 0.815 -25.909 1.00 96.25 87 HIS A N 1
ATOM 709 C CA . HIS A 1 87 ? 9.092 1.302 -24.634 1.00 96.25 87 HIS A CA 1
ATOM 710 C C . HIS A 1 87 ? 9.269 0.130 -23.662 1.00 96.25 87 HIS A C 1
ATOM 712 O O . HIS A 1 87 ? 8.306 -0.571 -23.353 1.00 96.25 87 HIS A O 1
ATOM 718 N N . VAL A 1 88 ? 10.487 -0.060 -23.155 1.00 96.38 88 VAL A N 1
ATOM 719 C CA . VAL A 1 88 ? 10.815 -1.064 -22.135 1.00 96.38 88 VAL A CA 1
ATOM 720 C C . VAL A 1 88 ? 10.892 -0.367 -20.781 1.00 96.38 88 VAL A C 1
ATOM 722 O O . VAL A 1 88 ? 11.880 0.299 -20.467 1.00 96.38 88 VAL A O 1
ATOM 725 N N . ILE A 1 89 ? 9.835 -0.526 -19.982 1.00 95.06 89 ILE A N 1
ATOM 726 C CA . ILE A 1 89 ? 9.723 0.035 -18.630 1.00 95.06 89 ILE A CA 1
ATOM 727 C C . ILE A 1 89 ? 9.987 -1.081 -17.610 1.00 95.06 89 ILE A C 1
ATOM 729 O O . ILE A 1 89 ? 9.222 -2.043 -17.534 1.00 95.06 89 ILE A O 1
ATOM 733 N N . ARG A 1 90 ? 11.077 -0.990 -16.835 1.00 94.56 90 ARG A N 1
ATOM 734 C CA . ARG A 1 90 ? 11.505 -2.055 -15.898 1.00 94.56 90 ARG A CA 1
ATOM 735 C C . ARG A 1 90 ? 12.292 -1.519 -14.701 1.00 94.56 90 ARG A C 1
ATOM 737 O O . ARG A 1 90 ? 12.761 -0.394 -14.730 1.00 94.56 90 ARG A O 1
ATOM 744 N N . GLY A 1 91 ? 12.459 -2.312 -13.642 1.00 91.62 91 GLY A N 1
ATOM 745 C CA . GLY A 1 91 ? 13.229 -1.901 -12.457 1.00 91.62 91 GLY A CA 1
ATOM 746 C C . GLY A 1 91 ? 14.716 -1.645 -12.747 1.00 91.62 91 GLY A C 1
ATOM 747 O O . GLY A 1 91 ? 15.325 -2.342 -13.565 1.00 91.62 91 GLY A O 1
ATOM 748 N N . MET A 1 92 ? 15.308 -0.654 -12.069 1.00 91.06 92 MET A N 1
ATOM 749 C CA . MET A 1 92 ? 16.694 -0.205 -12.277 1.00 91.06 92 MET A CA 1
ATOM 750 C C . MET A 1 92 ? 17.781 -1.256 -11.999 1.00 91.06 92 MET A C 1
ATOM 752 O O . MET A 1 92 ? 18.929 -1.037 -12.375 1.00 91.06 92 MET A O 1
ATOM 756 N N . GLU A 1 93 ? 17.456 -2.414 -11.416 1.00 89.06 93 GLU A N 1
ATOM 757 C CA . GLU A 1 93 ? 18.375 -3.563 -11.376 1.00 89.06 93 GLU A CA 1
ATOM 758 C C . GLU A 1 93 ? 18.851 -4.017 -12.767 1.00 89.06 93 GLU A C 1
ATOM 760 O O . GLU A 1 93 ? 19.953 -4.544 -12.887 1.00 89.06 93 GLU A O 1
ATOM 765 N N . TRP A 1 94 ? 18.064 -3.775 -13.821 1.00 91.19 94 TRP A N 1
ATOM 766 C CA . TRP A 1 94 ? 18.437 -4.097 -15.202 1.00 91.19 94 TRP A CA 1
ATOM 767 C C . TRP A 1 94 ? 19.272 -3.020 -15.894 1.00 91.19 94 TRP A C 1
ATOM 769 O O . TRP A 1 94 ? 19.749 -3.245 -17.011 1.00 91.19 94 TRP A O 1
ATOM 779 N N . LEU A 1 95 ? 19.490 -1.870 -15.248 1.00 88.69 95 LEU A N 1
ATOM 780 C CA . LEU A 1 95 ? 20.160 -0.734 -15.869 1.00 88.69 95 LEU A CA 1
ATOM 781 C C . LEU A 1 95 ? 21.563 -1.128 -16.348 1.00 88.69 95 LEU A C 1
ATOM 783 O O . LEU A 1 95 ? 21.862 -0.949 -17.523 1.00 88.69 95 LEU A O 1
ATOM 787 N N . SER A 1 96 ? 22.361 -1.786 -15.499 1.00 85.12 96 SER A N 1
ATOM 788 C CA . SER A 1 96 ? 23.717 -2.287 -15.808 1.00 85.12 96 SER A CA 1
ATOM 789 C C . SER A 1 96 ? 23.785 -3.349 -16.915 1.00 85.12 96 SER A C 1
ATOM 791 O O . SER A 1 96 ? 24.854 -3.619 -17.452 1.00 85.12 96 SER A O 1
ATOM 793 N N . SER A 1 97 ? 22.656 -3.973 -17.261 1.00 86.25 97 SER A N 1
ATOM 794 C CA . SER A 1 97 ? 22.559 -4.944 -18.358 1.00 86.25 97 SER A CA 1
ATOM 795 C C . SER A 1 97 ? 22.099 -4.315 -19.673 1.00 86.25 97 SER A C 1
ATOM 797 O O . SER A 1 97 ? 22.098 -4.988 -20.705 1.00 86.25 97 SER A O 1
ATOM 799 N N . THR A 1 98 ? 21.693 -3.044 -19.660 1.00 89.06 98 THR A N 1
ATOM 800 C CA . THR A 1 98 ? 21.070 -2.401 -20.823 1.00 89.06 98 THR A CA 1
ATOM 801 C C . THR A 1 98 ? 22.077 -2.167 -21.947 1.00 89.06 98 THR A C 1
ATOM 803 O O . THR A 1 98 ? 21.713 -2.361 -23.101 1.00 89.06 98 THR A O 1
ATOM 806 N N . GLY A 1 99 ? 23.358 -1.909 -21.649 1.00 84.31 99 GLY A N 1
ATOM 807 C CA . GLY A 1 99 ? 24.407 -1.852 -22.676 1.00 84.31 99 GLY A CA 1
ATOM 808 C C . GLY A 1 99 ? 24.546 -3.163 -23.456 1.00 84.31 99 GLY A C 1
ATOM 809 O O . GLY A 1 99 ? 24.656 -3.142 -24.678 1.00 84.31 99 GLY A O 1
ATOM 810 N N . LYS A 1 100 ? 24.416 -4.314 -22.777 1.00 81.75 100 LYS A N 1
ATOM 811 C CA . LYS A 1 100 ? 24.409 -5.638 -23.427 1.00 81.75 100 LYS A CA 1
ATOM 812 C C . LYS A 1 100 ? 23.188 -5.815 -24.335 1.00 81.75 100 LYS A C 1
ATOM 814 O O . LYS A 1 100 ? 23.311 -6.368 -25.421 1.00 81.75 100 LYS A O 1
ATOM 819 N N . HIS A 1 101 ? 22.015 -5.335 -23.912 1.00 88.50 101 HIS A N 1
ATOM 820 C CA . HIS A 1 101 ? 20.788 -5.391 -24.722 1.00 88.50 101 HIS A CA 1
ATOM 821 C C . HIS A 1 101 ? 20.899 -4.500 -25.965 1.00 88.50 101 HIS A C 1
ATOM 823 O O . HIS A 1 101 ? 20.639 -4.971 -27.068 1.00 88.50 101 HIS A O 1
ATOM 829 N N . VAL A 1 102 ? 21.339 -3.247 -25.805 1.00 86.38 102 VAL A N 1
ATOM 830 C CA . VAL A 1 102 ? 21.558 -2.290 -26.906 1.00 86.38 102 VAL A CA 1
ATOM 831 C C . VAL A 1 102 ? 22.573 -2.828 -27.915 1.00 86.38 102 VAL A C 1
ATOM 833 O O . VAL A 1 102 ? 22.314 -2.763 -29.116 1.00 86.38 102 VAL A O 1
ATOM 836 N N . LEU A 1 103 ? 23.683 -3.410 -27.446 1.00 80.88 103 LEU A N 1
ATOM 837 C CA . LEU A 1 103 ? 24.671 -4.052 -28.312 1.00 80.88 103 LEU A CA 1
ATOM 838 C C . LEU A 1 103 ? 24.036 -5.172 -29.147 1.00 80.88 103 LEU A C 1
ATOM 840 O O . LEU A 1 103 ? 24.189 -5.168 -30.363 1.00 80.88 103 LEU A O 1
ATOM 844 N N . LEU A 1 104 ? 23.267 -6.074 -28.527 1.00 82.50 104 LEU A N 1
ATOM 845 C CA . LEU A 1 104 ? 22.604 -7.162 -29.249 1.00 82.50 104 LEU A CA 1
ATOM 846 C C . LEU A 1 104 ? 21.601 -6.650 -30.299 1.00 82.50 104 LEU A C 1
ATOM 848 O O . LEU A 1 104 ? 21.607 -7.156 -31.419 1.00 82.50 104 LEU A O 1
ATOM 852 N N . TYR A 1 105 ? 20.792 -5.624 -29.993 1.00 86.69 105 TYR A N 1
ATOM 853 C CA . TYR A 1 105 ? 19.929 -4.974 -30.995 1.00 86.69 105 TYR A CA 1
ATOM 854 C C . TYR A 1 105 ? 20.750 -4.485 -32.202 1.00 86.69 105 TYR A C 1
ATOM 856 O O . TYR A 1 105 ? 20.422 -4.821 -33.342 1.00 86.69 105 TYR A O 1
ATOM 864 N N . LYS A 1 106 ? 21.867 -3.779 -31.959 1.00 80.94 106 LYS A N 1
ATOM 865 C CA . LYS A 1 106 ? 22.779 -3.317 -33.021 1.00 80.94 106 LYS A CA 1
ATOM 866 C C . LYS A 1 106 ? 23.396 -4.478 -33.812 1.00 80.94 106 LYS A C 1
ATOM 868 O O . LYS A 1 106 ? 23.479 -4.377 -35.033 1.00 80.94 106 LYS A O 1
ATOM 873 N N . THR A 1 107 ? 23.773 -5.585 -33.164 1.00 79.25 107 THR A N 1
ATOM 874 C CA . THR A 1 107 ? 24.323 -6.784 -33.829 1.00 79.25 107 THR A CA 1
ATOM 875 C C . THR A 1 107 ? 23.346 -7.394 -34.837 1.00 79.25 107 THR A C 1
ATOM 877 O O . THR A 1 107 ? 23.773 -7.831 -35.901 1.00 79.25 107 THR A O 1
ATOM 880 N N . PHE A 1 108 ? 22.038 -7.374 -34.559 1.00 79.31 108 PHE A N 1
ATOM 881 C CA . PHE A 1 108 ? 21.011 -7.817 -35.513 1.00 79.31 108 PHE A CA 1
ATOM 882 C C . PHE A 1 108 ? 20.573 -6.735 -36.520 1.00 79.31 108 PHE A C 1
ATOM 884 O O . PHE A 1 108 ? 19.660 -6.970 -37.315 1.00 79.31 108 PHE A O 1
ATOM 891 N N . GLY A 1 109 ? 21.188 -5.546 -36.499 1.00 82.88 109 GLY A N 1
ATOM 892 C CA . GLY A 1 109 ? 20.776 -4.408 -37.325 1.00 82.88 109 GLY A CA 1
ATOM 893 C C . GLY A 1 109 ? 19.390 -3.866 -36.957 1.00 82.88 109 GLY A C 1
ATOM 894 O O . GLY A 1 109 ? 18.672 -3.361 -37.819 1.00 82.88 109 GLY A O 1
ATOM 895 N N . TRP A 1 110 ? 18.972 -4.019 -35.698 1.00 88.75 110 TRP A N 1
ATOM 896 C CA . TRP A 1 110 ? 17.681 -3.557 -35.193 1.00 88.75 110 TRP A CA 1
ATOM 897 C C . TRP A 1 110 ? 17.834 -2.263 -34.394 1.00 88.75 110 TRP A C 1
ATOM 899 O O . TRP A 1 110 ? 18.784 -2.084 -33.633 1.00 88.75 110 TRP A O 1
ATOM 909 N N . GLU A 1 111 ? 16.845 -1.381 -34.512 1.00 89.94 111 GLU A N 1
ATOM 910 C CA . GLU A 1 111 ? 16.715 -0.241 -33.608 1.00 89.94 111 GLU A CA 1
ATOM 911 C C . GLU A 1 111 ? 16.253 -0.729 -32.222 1.00 89.94 111 GLU A C 1
ATOM 913 O O . GLU A 1 111 ? 15.272 -1.481 -32.146 1.00 89.94 111 GLU A O 1
ATOM 918 N N . PRO A 1 112 ? 16.940 -0.343 -31.130 1.00 91.19 112 PRO A N 1
ATOM 919 C CA . PRO A 1 112 ? 16.508 -0.670 -29.778 1.00 91.19 112 PRO A CA 1
ATOM 920 C C . PRO A 1 112 ? 15.260 0.142 -29.377 1.00 91.19 112 PRO A C 1
ATOM 922 O O . PRO A 1 112 ? 15.107 1.289 -29.808 1.00 91.19 112 PRO A O 1
ATOM 925 N N . PRO A 1 113 ? 14.386 -0.404 -28.513 1.00 96.06 113 PRO A N 1
ATOM 926 C CA . PRO A 1 113 ? 13.259 0.330 -27.951 1.00 96.06 113 PRO A CA 1
ATOM 927 C C . PRO A 1 113 ? 13.729 1.430 -26.989 1.00 96.06 113 PRO A C 1
ATOM 929 O O . PRO A 1 113 ? 14.868 1.450 -26.519 1.00 96.06 113 PRO A O 1
ATOM 932 N N . VAL A 1 114 ? 12.816 2.333 -26.635 1.00 95.56 114 VAL A N 1
ATOM 933 C CA . VAL A 1 114 ? 13.068 3.365 -25.626 1.00 95.56 114 VAL A CA 1
ATOM 934 C C . VAL A 1 114 ? 13.144 2.717 -24.240 1.00 95.56 114 VAL A C 1
ATOM 936 O O . VAL A 1 114 ? 12.162 2.146 -23.767 1.00 95.56 114 VAL A O 1
ATOM 939 N N . PHE A 1 115 ? 14.285 2.824 -23.559 1.00 95.19 115 PHE A N 1
ATOM 940 C CA . PHE A 1 115 ? 14.448 2.296 -22.201 1.00 95.19 115 PHE A CA 1
ATOM 941 C C . PHE A 1 115 ? 14.021 3.310 -21.132 1.00 95.19 115 PHE A C 1
ATOM 943 O O . PHE A 1 115 ? 14.322 4.505 -21.218 1.00 95.19 115 PHE A O 1
ATOM 950 N N . MET A 1 116 ? 13.306 2.811 -20.120 1.00 95.12 116 MET A N 1
ATOM 951 C CA . MET A 1 116 ? 12.875 3.570 -18.947 1.00 95.12 116 MET A CA 1
ATOM 952 C C . MET A 1 116 ? 13.076 2.727 -17.686 1.00 95.12 116 MET A C 1
ATOM 954 O O . MET A 1 116 ? 12.303 1.803 -17.413 1.00 95.12 116 MET A O 1
ATOM 958 N N . HIS A 1 117 ? 14.104 3.032 -16.898 1.00 94.56 117 HIS A N 1
ATOM 959 C CA . HIS A 1 117 ? 14.352 2.301 -15.659 1.00 94.56 117 HIS A CA 1
ATOM 960 C C . HIS A 1 117 ? 13.672 2.967 -14.455 1.00 94.56 117 HIS A C 1
ATOM 962 O O . HIS A 1 117 ? 13.859 4.148 -14.180 1.00 94.56 117 HIS A O 1
ATOM 968 N N . LEU A 1 118 ? 12.876 2.195 -13.716 1.00 92.62 118 LEU A N 1
ATOM 969 C CA . LEU A 1 118 ? 12.149 2.645 -12.530 1.00 92.62 118 LEU A CA 1
ATOM 970 C C . LEU A 1 118 ? 13.022 2.522 -11.269 1.00 92.62 118 LEU A C 1
ATOM 972 O O . LEU A 1 118 ? 13.693 1.496 -11.096 1.00 92.62 118 LEU A O 1
ATOM 976 N N . PRO A 1 119 ? 13.005 3.518 -10.364 1.00 89.62 119 PRO A N 1
ATOM 977 C CA . PRO A 1 119 ? 13.739 3.456 -9.105 1.00 89.62 119 PRO A CA 1
ATOM 978 C C . PRO A 1 119 ? 13.157 2.394 -8.155 1.00 89.62 119 PRO A C 1
ATOM 980 O O . PRO A 1 119 ? 12.055 1.877 -8.349 1.00 89.62 119 PRO A O 1
ATOM 983 N N . LEU A 1 120 ? 13.897 2.049 -7.099 1.00 89.44 120 LEU A N 1
ATOM 984 C CA . LEU A 1 120 ? 13.510 0.967 -6.192 1.00 89.44 120 LEU A CA 1
ATOM 985 C C . LEU A 1 120 ? 12.453 1.399 -5.168 1.00 89.44 120 LEU A C 1
ATOM 987 O O . LEU A 1 120 ? 12.526 2.488 -4.597 1.00 89.44 120 LEU A O 1
ATOM 991 N N . LEU A 1 121 ? 11.545 0.475 -4.839 1.00 88.88 121 LEU A N 1
ATOM 992 C CA . LEU A 1 121 ? 10.766 0.539 -3.602 1.00 88.88 121 LEU A CA 1
ATOM 993 C C . LEU A 1 121 ? 11.661 0.189 -2.408 1.00 88.88 121 LEU A C 1
ATOM 995 O O . LEU A 1 121 ? 12.367 -0.827 -2.408 1.00 88.88 121 LEU A O 1
ATOM 999 N N . THR A 1 122 ? 11.607 1.020 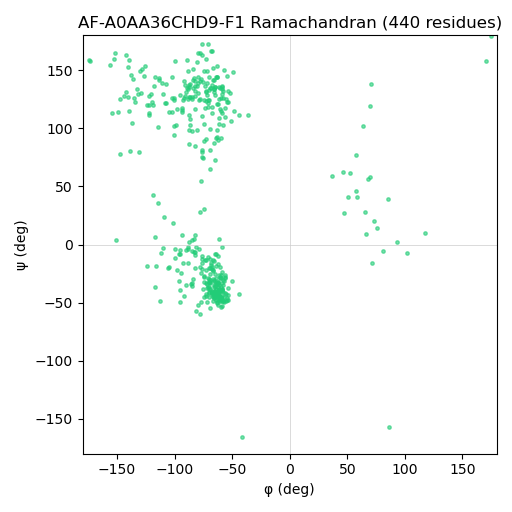-1.372 1.00 88.19 122 THR A N 1
ATOM 1000 C CA . THR A 1 122 ? 12.402 0.877 -0.149 1.00 88.19 122 THR A CA 1
ATOM 1001 C C . THR A 1 122 ? 11.529 0.982 1.092 1.00 88.19 122 THR A C 1
ATOM 1003 O O . THR A 1 122 ? 10.532 1.696 1.096 1.00 88.19 122 THR A O 1
ATOM 1006 N N . ARG A 1 123 ? 11.915 0.284 2.160 1.00 82.38 123 ARG A N 1
ATOM 1007 C CA . ARG A 1 123 ? 11.191 0.305 3.439 1.00 82.38 123 ARG A CA 1
ATOM 1008 C C . ARG A 1 123 ? 11.494 1.582 4.229 1.00 82.38 123 ARG A C 1
ATOM 1010 O O . ARG A 1 123 ? 10.628 2.428 4.411 1.00 82.38 123 ARG A O 1
ATOM 1017 N N . ASP A 1 124 ? 12.771 1.783 4.548 1.00 78.69 124 ASP A N 1
ATOM 1018 C CA . ASP A 1 124 ? 13.258 2.917 5.353 1.00 78.69 124 ASP A CA 1
ATOM 1019 C C . ASP A 1 124 ? 14.162 3.860 4.530 1.00 78.69 124 ASP A C 1
ATOM 1021 O O . ASP A 1 124 ? 15.214 4.309 4.987 1.00 78.69 124 ASP A O 1
ATOM 1025 N N . GLY A 1 125 ? 13.855 4.041 3.239 1.00 74.56 125 GLY A N 1
ATOM 1026 C CA . GLY A 1 125 ? 14.662 4.821 2.285 1.00 74.56 125 GLY A CA 1
ATOM 1027 C C . GLY A 1 125 ? 15.997 4.179 1.863 1.00 74.56 125 GLY A C 1
ATOM 1028 O O . GLY A 1 125 ? 16.585 4.583 0.862 1.00 74.56 125 GLY A O 1
ATOM 1029 N N . LYS A 1 126 ? 16.483 3.167 2.601 1.00 75.12 126 LYS A N 1
ATOM 1030 C CA . LYS A 1 126 ? 17.770 2.481 2.354 1.00 75.12 126 LYS A CA 1
ATOM 1031 C C . LYS A 1 126 ? 17.628 1.026 1.907 1.00 75.12 126 LYS A C 1
ATOM 1033 O O . LYS A 1 126 ? 18.269 0.617 0.945 1.00 75.12 126 LYS A O 1
ATOM 1038 N N . GLN A 1 127 ? 16.821 0.226 2.606 1.00 83.12 127 GLN A N 1
ATOM 1039 C CA . GLN A 1 127 ? 16.674 -1.202 2.302 1.00 83.12 127 GLN A CA 1
ATOM 1040 C C . GLN A 1 127 ? 15.627 -1.419 1.203 1.00 83.12 127 GLN A C 1
ATOM 1042 O O . GLN A 1 127 ? 14.488 -0.972 1.351 1.00 83.12 127 GLN A O 1
ATOM 1047 N N . LYS A 1 128 ? 16.003 -2.118 0.118 1.00 85.75 128 LYS A N 1
ATOM 1048 C CA . LYS A 1 128 ? 15.078 -2.552 -0.945 1.00 85.75 128 LYS A CA 1
ATOM 1049 C C . LYS A 1 128 ? 14.017 -3.486 -0.357 1.00 85.75 128 LYS A C 1
ATOM 1051 O O . LYS A 1 128 ? 14.348 -4.409 0.388 1.00 85.75 128 LYS A O 1
ATOM 1056 N N . LEU A 1 129 ? 12.758 -3.271 -0.732 1.00 85.19 129 LEU A N 1
ATOM 1057 C CA . LEU A 1 129 ? 11.649 -4.157 -0.377 1.00 85.19 129 LEU A CA 1
ATOM 1058 C C . LEU A 1 129 ? 11.926 -5.574 -0.922 1.00 85.19 129 LEU A C 1
ATOM 1060 O O . LEU A 1 129 ? 12.278 -5.730 -2.093 1.00 85.19 129 LEU A O 1
ATOM 1064 N N . SER A 1 130 ? 11.813 -6.615 -0.092 1.00 83.12 130 SER A N 1
ATOM 1065 C CA . SER A 1 130 ? 12.182 -7.982 -0.491 1.00 83.12 130 SER A CA 1
ATOM 1066 C C . SER A 1 130 ? 11.179 -9.023 -0.007 1.00 83.12 130 SER A C 1
ATOM 1068 O O . SER A 1 130 ? 10.665 -8.922 1.104 1.00 83.12 130 SER A O 1
ATOM 1070 N N . LYS A 1 131 ? 10.970 -10.081 -0.805 1.00 78.69 131 LYS A N 1
ATOM 1071 C CA . LYS A 1 131 ? 10.045 -11.203 -0.520 1.00 78.69 131 LYS A CA 1
ATOM 1072 C C . LYS A 1 131 ? 10.337 -11.980 0.779 1.00 78.69 131 LYS A C 1
ATOM 1074 O O . LYS A 1 131 ? 9.615 -12.915 1.098 1.00 78.69 131 LYS A O 1
ATOM 1079 N N . ARG A 1 132 ? 11.395 -11.622 1.519 1.00 78.19 132 ARG A N 1
ATOM 1080 C CA . ARG A 1 132 ? 11.685 -12.123 2.874 1.00 78.19 132 ARG A CA 1
ATOM 1081 C C . ARG A 1 132 ? 10.796 -11.482 3.947 1.00 78.19 132 ARG A C 1
ATOM 1083 O O . ARG A 1 132 ? 10.818 -11.928 5.090 1.00 78.19 132 ARG A O 1
ATOM 1090 N N . HIS A 1 133 ? 10.046 -10.440 3.595 1.00 79.50 133 HIS A N 1
ATOM 1091 C CA . HIS A 1 133 ? 9.150 -9.716 4.487 1.00 79.50 133 HIS A CA 1
ATOM 1092 C C . HIS A 1 133 ? 7.743 -9.645 3.876 1.00 79.50 133 HIS A C 1
ATOM 1094 O O . HIS A 1 133 ? 7.593 -9.561 2.655 1.00 79.50 133 HIS A O 1
ATOM 1100 N N . ALA A 1 134 ? 6.710 -9.705 4.722 1.00 77.75 134 ALA A N 1
ATOM 1101 C CA . ALA A 1 134 ? 5.314 -9.761 4.279 1.00 77.75 134 ALA A CA 1
ATOM 1102 C C . ALA A 1 134 ? 4.874 -8.489 3.526 1.00 77.75 134 ALA A C 1
ATOM 1104 O O . ALA A 1 134 ? 4.130 -8.572 2.555 1.00 77.75 134 ALA A O 1
ATOM 1105 N N . ASP A 1 135 ? 5.431 -7.329 3.888 1.00 78.31 135 ASP A N 1
ATOM 1106 C CA . ASP A 1 135 ? 5.205 -6.032 3.236 1.00 78.31 135 ASP A CA 1
ATOM 1107 C C . ASP A 1 135 ? 5.687 -5.959 1.775 1.00 78.31 135 ASP A C 1
ATOM 1109 O O . ASP A 1 135 ? 5.365 -5.007 1.074 1.00 78.31 135 ASP A O 1
ATOM 1113 N N . ALA A 1 136 ? 6.397 -6.970 1.265 1.00 81.44 136 ALA A N 1
ATOM 1114 C CA . ALA A 1 136 ? 6.691 -7.094 -0.163 1.00 81.44 136 ALA A CA 1
ATOM 1115 C C . ALA A 1 136 ? 5.552 -7.715 -1.000 1.00 81.44 136 ALA A C 1
ATOM 1117 O O . ALA A 1 136 ? 5.666 -7.765 -2.227 1.00 81.44 136 ALA A O 1
ATOM 1118 N N . PHE A 1 137 ? 4.479 -8.208 -0.374 1.00 85.94 137 PHE A N 1
ATOM 1119 C CA . PHE A 1 137 ? 3.343 -8.839 -1.053 1.00 85.94 137 PHE A CA 1
ATOM 1120 C C . PHE A 1 137 ? 2.109 -7.928 -1.031 1.00 85.94 137 PHE A C 1
ATOM 1122 O O . PHE A 1 137 ? 1.776 -7.338 -0.009 1.00 85.94 137 PHE A O 1
ATOM 1129 N N . VAL A 1 138 ? 1.375 -7.848 -2.145 1.00 86.19 138 VAL A N 1
ATOM 1130 C CA . VAL A 1 138 ? 0.138 -7.039 -2.230 1.00 86.19 138 VAL A CA 1
ATOM 1131 C C . VAL A 1 138 ? -0.930 -7.543 -1.246 1.00 86.19 138 VAL A C 1
ATOM 1133 O O . VAL A 1 138 ? -1.617 -6.745 -0.607 1.00 86.19 138 VAL A O 1
ATOM 1136 N N . ASP A 1 139 ? -1.001 -8.863 -1.056 1.00 84.94 139 ASP A N 1
ATOM 1137 C CA . ASP A 1 139 ? -1.907 -9.529 -0.115 1.00 84.94 139 ASP A CA 1
ATOM 1138 C C . ASP A 1 139 ? -1.750 -9.046 1.335 1.00 84.94 139 ASP A C 1
ATOM 1140 O O . ASP A 1 139 ? -2.749 -8.969 2.046 1.00 84.94 139 ASP A O 1
ATOM 1144 N N . TYR A 1 140 ? -0.550 -8.645 1.767 1.00 86.88 140 TYR A N 1
ATOM 1145 C CA . TYR A 1 140 ? -0.329 -8.074 3.101 1.00 86.88 140 TYR A CA 1
ATOM 1146 C C . TYR A 1 140 ? -1.143 -6.791 3.302 1.00 86.88 140 TYR A C 1
ATOM 1148 O O . TYR A 1 140 ? -1.816 -6.609 4.316 1.00 86.88 140 TYR A O 1
ATOM 1156 N N . TYR A 1 141 ? -1.141 -5.901 2.310 1.00 88.44 141 TYR A N 1
ATOM 1157 C CA . TYR A 1 141 ? -1.865 -4.636 2.397 1.00 88.44 141 TYR A CA 1
ATOM 1158 C C . TYR A 1 141 ? -3.380 -4.833 2.354 1.00 88.44 141 TYR A C 1
ATOM 1160 O O . TYR A 1 141 ? -4.100 -4.191 3.118 1.00 88.44 141 TYR A O 1
ATOM 1168 N N . HIS A 1 142 ? -3.861 -5.737 1.500 1.00 82.94 142 HIS A N 1
ATOM 1169 C CA . HIS A 1 142 ? -5.292 -5.969 1.344 1.00 82.94 142 HIS A CA 1
ATOM 1170 C C . HIS A 1 142 ? -5.869 -6.892 2.429 1.00 82.94 142 HIS A C 1
ATOM 1172 O O . HIS A 1 142 ? -6.766 -6.484 3.163 1.00 82.94 142 HIS A O 1
ATOM 1178 N N . LYS A 1 143 ? -5.341 -8.114 2.567 1.00 78.69 143 LYS A N 1
ATOM 1179 C CA . LYS A 1 143 ? -5.888 -9.157 3.449 1.00 78.69 143 LYS A CA 1
ATOM 1180 C C . LYS A 1 143 ? -5.487 -8.941 4.905 1.00 78.69 143 LYS A C 1
ATOM 1182 O O . LYS A 1 143 ? -6.354 -8.864 5.765 1.00 78.69 143 LYS A O 1
ATOM 1187 N N . GLU A 1 144 ? -4.198 -8.770 5.204 1.00 80.06 144 GLU A N 1
ATOM 1188 C CA . GLU A 1 144 ? -3.764 -8.602 6.603 1.00 80.06 144 GLU A CA 1
ATOM 1189 C C . GLU A 1 144 ? -4.101 -7.204 7.144 1.00 80.06 144 GLU A C 1
ATOM 1191 O O . GLU A 1 144 ? -4.622 -7.060 8.254 1.00 80.06 144 GLU A O 1
ATOM 1196 N N . LYS A 1 145 ? -3.835 -6.143 6.370 1.00 82.19 145 LYS A N 1
ATOM 1197 C CA . LYS A 1 145 ? -4.014 -4.755 6.834 1.00 82.19 145 LYS A CA 1
ATOM 1198 C C . LYS A 1 145 ? -5.370 -4.126 6.519 1.00 82.19 145 LYS A C 1
ATOM 1200 O O . LYS A 1 145 ? -5.688 -3.129 7.160 1.00 82.19 145 LYS A O 1
ATOM 1205 N N . GLY A 1 146 ? -6.164 -4.689 5.607 1.00 84.44 146 GLY A N 1
ATOM 1206 C CA . GLY A 1 146 ? -7.501 -4.180 5.279 1.00 84.44 146 GLY A CA 1
ATOM 1207 C C . GLY A 1 146 ? -7.514 -2.914 4.414 1.00 84.44 146 GLY A C 1
ATOM 1208 O O . GLY A 1 146 ? -8.551 -2.260 4.318 1.00 84.44 146 GLY A O 1
ATOM 1209 N N . PHE A 1 147 ? -6.393 -2.535 3.788 1.00 89.88 147 PHE A N 1
ATOM 1210 C CA . PHE A 1 147 ? -6.359 -1.367 2.910 1.00 89.88 147 PHE A CA 1
ATOM 1211 C C . PHE A 1 147 ? -7.105 -1.635 1.597 1.00 89.88 147 PHE A C 1
ATOM 1213 O O . PHE A 1 147 ? -6.982 -2.695 0.974 1.00 89.88 147 PHE A O 1
ATOM 1220 N N . LEU A 1 148 ? -7.860 -0.630 1.153 1.00 91.38 148 LEU A N 1
ATOM 1221 C CA . LEU A 1 148 ? -8.505 -0.629 -0.157 1.00 91.38 148 LEU A CA 1
ATOM 1222 C C . LEU A 1 148 ? -7.444 -0.481 -1.265 1.00 91.38 148 LEU A C 1
ATOM 1224 O O . LEU A 1 148 ? -6.498 0.291 -1.083 1.00 91.38 148 LEU A O 1
ATOM 1228 N N . PRO A 1 149 ? -7.600 -1.133 -2.436 1.00 92.62 149 PRO A N 1
ATOM 1229 C CA . PRO A 1 149 ? -6.613 -1.062 -3.520 1.00 92.62 149 PRO A CA 1
ATOM 1230 C C . PRO A 1 149 ? -6.257 0.369 -3.945 1.00 92.62 149 PRO A C 1
ATOM 1232 O O . PRO A 1 149 ? -5.088 0.670 -4.173 1.00 92.62 149 PRO A O 1
ATOM 1235 N N . VAL A 1 150 ? -7.239 1.279 -3.965 1.00 93.88 150 VAL A N 1
ATOM 1236 C CA . VAL A 1 150 ? -7.028 2.698 -4.299 1.00 93.88 150 VAL A CA 1
ATOM 1237 C C . VAL A 1 150 ? -6.083 3.409 -3.318 1.00 93.88 150 VAL A C 1
ATOM 1239 O O . VAL A 1 150 ? -5.294 4.246 -3.744 1.00 93.88 150 VAL A O 1
ATOM 1242 N N . ALA A 1 151 ? -6.073 3.039 -2.032 1.00 94.38 151 ALA A N 1
ATOM 1243 C CA . ALA A 1 151 ? -5.142 3.604 -1.051 1.00 94.38 151 ALA A CA 1
ATOM 1244 C C . ALA A 1 151 ? -3.696 3.139 -1.293 1.00 94.38 151 ALA A C 1
ATOM 1246 O O . ALA A 1 151 ? -2.759 3.928 -1.179 1.00 94.38 151 ALA A O 1
ATOM 1247 N N . VAL A 1 152 ? -3.517 1.870 -1.677 1.00 93.69 152 VAL A N 1
ATOM 1248 C CA . VAL A 1 152 ? -2.203 1.308 -2.031 1.00 93.69 152 VAL A CA 1
ATOM 1249 C C . VAL A 1 152 ? -1.681 1.936 -3.326 1.00 93.69 152 VAL A C 1
ATOM 1251 O O . VAL A 1 152 ? -0.512 2.302 -3.396 1.00 93.69 152 VAL A O 1
ATOM 1254 N N . LEU A 1 153 ? -2.546 2.146 -4.325 1.00 94.06 153 LEU A N 1
ATOM 1255 C CA . LEU A 1 153 ? -2.189 2.885 -5.540 1.00 94.06 153 LEU A CA 1
ATOM 1256 C C . LEU A 1 153 ? -1.778 4.333 -5.224 1.00 94.06 153 LEU A C 1
ATOM 1258 O O . LEU A 1 153 ? -0.734 4.772 -5.697 1.00 94.06 153 LEU A O 1
ATOM 1262 N N . ASN A 1 154 ? -2.524 5.040 -4.367 1.00 94.75 154 ASN A N 1
ATOM 1263 C CA . ASN A 1 154 ? -2.182 6.405 -3.942 1.00 94.75 154 ASN A CA 1
ATOM 1264 C C . ASN A 1 154 ? -0.843 6.489 -3.186 1.00 94.75 154 ASN A C 1
ATOM 1266 O O . ASN A 1 154 ? -0.105 7.456 -3.363 1.00 94.75 154 ASN A O 1
ATOM 1270 N N . LEU A 1 155 ? -0.459 5.456 -2.424 1.00 92.31 155 LEU A N 1
ATOM 1271 C CA . LEU A 1 155 ? 0.891 5.353 -1.856 1.00 92.31 155 LEU A CA 1
ATOM 1272 C C . LEU A 1 155 ? 1.974 5.217 -2.942 1.00 92.31 155 LEU A C 1
ATOM 1274 O O . LEU A 1 155 ? 3.036 5.832 -2.826 1.00 92.31 155 LEU A O 1
ATOM 1278 N N . LEU A 1 156 ? 1.724 4.404 -3.973 1.00 90.94 156 LEU A N 1
ATOM 1279 C CA . LEU A 1 156 ? 2.688 4.114 -5.040 1.00 90.94 156 LEU A CA 1
ATOM 1280 C C . LEU A 1 156 ? 2.865 5.273 -6.030 1.00 90.94 156 LEU A C 1
ATOM 1282 O O . LEU A 1 156 ? 3.953 5.425 -6.579 1.00 90.94 156 LEU A O 1
ATOM 1286 N N . ILE A 1 157 ? 1.847 6.120 -6.224 1.00 91.94 157 ILE A N 1
ATOM 1287 C CA . ILE A 1 157 ? 1.958 7.310 -7.083 1.00 91.94 157 ILE A CA 1
ATOM 1288 C C . ILE A 1 157 ? 2.599 8.532 -6.397 1.00 91.94 157 ILE A C 1
ATOM 1290 O O . ILE A 1 157 ? 2.636 9.614 -6.982 1.00 91.94 157 ILE A O 1
ATOM 1294 N N . ARG A 1 158 ? 3.145 8.401 -5.186 1.00 88.81 158 ARG A N 1
ATOM 1295 C CA . ARG A 1 158 ? 3.890 9.495 -4.541 1.00 88.81 158 ARG A CA 1
ATOM 1296 C C . ARG A 1 158 ? 5.259 9.715 -5.194 1.00 88.81 158 ARG A C 1
ATOM 1298 O O . ARG A 1 158 ? 5.848 8.803 -5.760 1.00 88.81 158 ARG A O 1
ATOM 1305 N N . ASN A 1 159 ? 5.821 10.908 -4.986 1.00 76.31 159 ASN A N 1
ATOM 1306 C CA . ASN A 1 159 ? 7.260 11.198 -5.097 1.00 76.31 159 ASN A CA 1
ATOM 1307 C C . ASN A 1 159 ? 7.940 10.763 -6.417 1.00 76.31 159 ASN A C 1
ATOM 1309 O O . ASN A 1 159 ? 8.908 10.006 -6.396 1.00 76.31 159 ASN A O 1
ATOM 1313 N N . GLY A 1 160 ? 7.501 11.307 -7.557 1.00 76.44 160 GLY A N 1
ATOM 1314 C CA . GLY A 1 160 ? 8.151 11.048 -8.852 1.00 76.44 160 GLY A CA 1
ATOM 1315 C C . GLY A 1 160 ? 7.658 9.773 -9.537 1.00 76.44 160 GLY A C 1
ATOM 1316 O O . GLY A 1 160 ? 8.433 9.042 -10.141 1.00 76.44 160 GLY A O 1
ATOM 1317 N N . SER A 1 161 ? 6.362 9.512 -9.440 1.00 83.19 161 SER A N 1
ATOM 1318 C CA . SER A 1 161 ? 5.647 8.426 -10.117 1.00 83.19 161 SER A CA 1
ATOM 1319 C C . SER A 1 161 ? 5.249 8.728 -11.566 1.00 83.19 161 SER A C 1
ATOM 1321 O O . SER A 1 161 ? 4.749 7.842 -12.252 1.00 83.19 161 SER A O 1
ATOM 1323 N N . GLY A 1 162 ? 5.411 9.978 -12.011 1.00 89.62 162 GLY A N 1
ATOM 1324 C CA . GLY A 1 162 ? 4.880 10.483 -13.277 1.00 89.62 162 GLY A CA 1
ATOM 1325 C C . GLY A 1 162 ? 3.609 11.341 -13.163 1.00 89.62 162 GLY A C 1
ATOM 1326 O O . GLY A 1 162 ? 3.203 11.929 -14.157 1.00 89.62 162 GLY A O 1
ATOM 1327 N N . ILE A 1 163 ? 2.965 11.465 -11.996 1.00 93.62 163 ILE A N 1
ATOM 1328 C CA . ILE A 1 163 ? 1.715 12.248 -11.869 1.00 93.62 163 ILE A CA 1
ATOM 1329 C C . ILE A 1 163 ? 1.967 13.769 -11.906 1.00 93.62 163 ILE A C 1
ATOM 1331 O O . ILE A 1 163 ? 2.715 14.311 -11.085 1.00 93.62 163 ILE A O 1
ATOM 1335 N N . LYS A 1 164 ? 1.301 14.474 -12.834 1.00 89.81 164 LYS A N 1
ATOM 1336 C CA . LYS A 1 164 ? 1.309 15.948 -12.929 1.00 89.81 164 LYS A CA 1
ATOM 1337 C C . LYS A 1 164 ? 0.660 16.591 -11.705 1.00 89.81 164 LYS A C 1
ATOM 1339 O O . LYS A 1 164 ? -0.430 16.200 -11.311 1.00 89.81 164 LYS A O 1
ATOM 1344 N N . ASN A 1 165 ? 1.296 17.639 -11.173 1.00 89.00 165 ASN A N 1
ATOM 1345 C CA . ASN A 1 165 ? 0.771 18.475 -10.083 1.00 89.00 165 ASN A CA 1
ATOM 1346 C C . ASN A 1 165 ? 0.274 17.673 -8.861 1.00 89.00 165 ASN A C 1
ATOM 1348 O O . ASN A 1 165 ? -0.763 17.994 -8.288 1.00 89.00 165 ASN A O 1
ATOM 1352 N N . PHE A 1 166 ? 1.017 16.632 -8.474 1.00 91.00 166 PHE A N 1
ATOM 1353 C CA . PHE A 1 166 ? 0.652 15.736 -7.378 1.00 91.00 166 PHE A CA 1
ATOM 1354 C C . PHE A 1 166 ? 0.424 16.475 -6.040 1.00 91.00 166 PHE A C 1
ATOM 1356 O O . PHE A 1 166 ? 1.372 16.925 -5.394 1.00 91.00 166 PHE A O 1
ATOM 1363 N N . ASP A 1 167 ? -0.835 16.546 -5.605 1.00 92.25 167 ASP A N 1
ATOM 1364 C CA . ASP A 1 167 ? -1.246 16.881 -4.233 1.00 92.25 167 ASP A CA 1
ATOM 1365 C C . ASP A 1 167 ? -1.242 15.636 -3.333 1.00 92.25 167 ASP A C 1
ATOM 1367 O O . ASP A 1 167 ? -1.894 14.635 -3.629 1.00 92.25 167 ASP A O 1
ATOM 1371 N N . SER A 1 168 ? -0.552 15.716 -2.195 1.00 90.19 168 SER A N 1
ATOM 1372 C CA . SER A 1 168 ? -0.522 14.654 -1.188 1.00 90.19 168 SER A CA 1
ATOM 1373 C C . SER A 1 168 ? -1.861 14.400 -0.491 1.00 90.19 168 SER A C 1
ATOM 1375 O O . SER A 1 168 ? -2.029 13.312 0.049 1.00 90.19 168 SER A O 1
ATOM 1377 N N . ASN A 1 169 ? -2.781 15.369 -0.474 1.00 90.81 169 ASN A N 1
ATOM 1378 C CA . ASN A 1 169 ? -4.067 15.271 0.228 1.00 90.81 169 ASN A CA 1
ATOM 1379 C C . ASN A 1 169 ? -5.227 14.828 -0.680 1.00 90.81 169 ASN A C 1
ATOM 1381 O O . ASN A 1 169 ? -6.319 14.565 -0.178 1.00 90.81 169 ASN A O 1
ATOM 1385 N N . HIS A 1 170 ? -5.010 14.750 -1.999 1.00 93.56 170 HIS A N 1
ATOM 1386 C CA . HIS A 1 170 ? -6.010 14.236 -2.936 1.00 93.56 170 HIS A CA 1
ATOM 1387 C C . HIS A 1 170 ? -5.967 12.708 -2.985 1.00 93.56 170 HIS A C 1
ATOM 1389 O O . HIS A 1 170 ? -4.896 12.101 -2.934 1.00 93.56 170 HIS A O 1
ATOM 1395 N N . LEU A 1 171 ? -7.138 12.083 -3.112 1.00 94.94 171 LEU A N 1
ATOM 1396 C CA . LEU A 1 171 ? -7.259 10.651 -3.363 1.00 94.94 171 LEU A CA 1
ATOM 1397 C C . LEU A 1 171 ? -7.542 10.443 -4.851 1.00 94.94 171 LEU A C 1
ATOM 1399 O O . LEU A 1 171 ? -8.695 10.461 -5.274 1.00 94.94 171 LEU A O 1
ATOM 1403 N N . TYR A 1 172 ? -6.488 10.210 -5.628 1.00 95.62 172 TYR A N 1
ATOM 1404 C CA . TYR A 1 172 ? -6.608 9.971 -7.061 1.00 95.62 172 TYR A CA 1
ATOM 1405 C C . TYR A 1 172 ? -7.350 8.656 -7.328 1.00 95.62 172 TYR A C 1
ATOM 1407 O O . TYR A 1 172 ? -7.039 7.606 -6.753 1.00 95.62 172 TYR A O 1
ATOM 1415 N N . THR A 1 173 ? -8.300 8.700 -8.249 1.00 94.94 173 THR A N 1
ATOM 1416 C CA . THR A 1 173 ? -8.887 7.531 -8.906 1.00 94.94 173 THR A CA 1
ATOM 1417 C C . THR A 1 173 ? -7.928 6.965 -9.957 1.00 94.94 173 THR A C 1
ATOM 1419 O O . THR A 1 173 ? -6.998 7.636 -10.405 1.00 94.94 173 THR A O 1
ATOM 1422 N N . LEU A 1 174 ? -8.158 5.724 -10.400 1.00 94.31 174 LEU A N 1
ATOM 1423 C CA . LEU A 1 174 ? -7.346 5.120 -11.463 1.00 94.31 174 LEU A CA 1
ATOM 1424 C C . LEU A 1 174 ? -7.459 5.892 -12.794 1.00 94.31 174 LEU A C 1
ATOM 1426 O O . LEU A 1 174 ? -6.480 5.999 -13.527 1.00 94.31 174 LEU A O 1
ATOM 1430 N N . GLU A 1 175 ? -8.626 6.465 -13.090 1.00 95.50 175 GLU A N 1
ATOM 1431 C CA . GLU A 1 175 ? -8.864 7.265 -14.299 1.00 95.50 175 GLU A CA 1
ATOM 1432 C C . GLU A 1 175 ? -8.115 8.605 -14.250 1.00 95.50 175 GLU A C 1
ATOM 1434 O O . GLU A 1 175 ? -7.477 8.997 -15.232 1.00 95.50 175 GLU A O 1
ATOM 1439 N N . GLU A 1 176 ? -8.100 9.274 -13.091 1.00 95.25 176 GLU A N 1
ATOM 1440 C CA . GLU A 1 176 ? -7.271 10.464 -12.871 1.00 95.25 176 GLU A CA 1
ATOM 1441 C C . GLU A 1 176 ? -5.778 10.132 -12.965 1.00 95.25 176 GLU A C 1
ATOM 1443 O O . GLU A 1 176 ? -5.040 10.886 -13.599 1.00 95.25 176 GLU A O 1
ATOM 1448 N N . MET A 1 177 ? -5.324 9.002 -12.402 1.00 95.50 177 MET A N 1
ATOM 1449 C CA . MET A 1 177 ? -3.932 8.546 -12.534 1.00 95.50 177 MET A CA 1
ATOM 1450 C C . MET A 1 177 ? -3.540 8.377 -14.003 1.00 95.50 177 MET A C 1
ATOM 1452 O O . MET A 1 177 ? -2.526 8.923 -14.424 1.00 95.50 177 MET A O 1
ATOM 1456 N N . VAL A 1 178 ? -4.354 7.673 -14.797 1.00 95.12 178 VAL A N 1
ATOM 1457 C CA . VAL A 1 178 ? -4.102 7.462 -16.234 1.00 95.12 178 VAL A CA 1
ATOM 1458 C C . VAL A 1 178 ? -4.090 8.787 -17.004 1.00 95.12 178 VAL A C 1
ATOM 1460 O O . VAL A 1 178 ? -3.222 8.993 -17.847 1.00 95.12 178 VAL A O 1
ATOM 1463 N N . THR A 1 179 ? -5.010 9.703 -16.695 1.00 96.06 179 THR A N 1
ATOM 1464 C CA . THR A 1 179 ? -5.144 10.990 -17.404 1.00 96.06 179 THR A CA 1
ATOM 1465 C C . THR A 1 179 ? -4.036 11.990 -17.044 1.00 96.06 179 THR A C 1
ATOM 1467 O O . THR A 1 179 ? -3.632 12.798 -17.879 1.00 96.06 179 THR A O 1
ATOM 1470 N N . SER A 1 180 ? -3.533 11.949 -15.807 1.00 94.19 180 SER A N 1
ATOM 1471 C CA . SER A 1 180 ? -2.498 12.863 -15.295 1.00 94.19 180 SER A CA 1
ATOM 1472 C C . SER A 1 180 ? -1.066 12.322 -15.398 1.00 94.19 180 SER A C 1
ATOM 1474 O O . SER A 1 180 ? -0.123 13.053 -15.079 1.00 94.19 180 SER A O 1
ATOM 1476 N N . PHE A 1 181 ? -0.887 11.075 -15.844 1.00 95.12 181 PHE A N 1
ATOM 1477 C CA . PHE A 1 181 ? 0.419 10.437 -15.975 1.00 95.12 181 PHE A CA 1
ATOM 1478 C C . PHE A 1 181 ? 1.273 11.050 -17.093 1.00 95.12 181 PHE A C 1
ATOM 1480 O O . PHE A 1 181 ? 0.835 11.254 -18.225 1.00 95.12 181 PHE A O 1
ATOM 1487 N N . ASP A 1 182 ? 2.539 11.292 -16.772 1.00 93.44 182 ASP A N 1
ATOM 1488 C CA . ASP A 1 182 ? 3.579 11.747 -17.679 1.00 93.44 182 ASP A CA 1
ATOM 1489 C C . ASP A 1 182 ? 4.882 11.017 -17.372 1.00 93.44 182 ASP A C 1
ATOM 1491 O O . ASP A 1 182 ? 5.494 11.192 -16.315 1.00 93.44 182 ASP A O 1
ATOM 1495 N N . ALA A 1 183 ? 5.335 10.206 -18.322 1.00 90.69 183 ALA A N 1
ATOM 1496 C CA . ALA A 1 183 ? 6.536 9.405 -18.148 1.00 90.69 183 ALA A CA 1
ATOM 1497 C C . ALA A 1 183 ? 7.815 10.262 -17.988 1.00 90.69 183 ALA A C 1
ATOM 1499 O O . ALA A 1 183 ? 8.810 9.771 -17.457 1.00 90.69 183 ALA A O 1
ATOM 1500 N N . SER A 1 184 ? 7.794 11.545 -18.385 1.00 90.19 184 SER A N 1
ATOM 1501 C CA . SER A 1 184 ? 8.908 12.485 -18.168 1.00 90.19 184 SER A CA 1
ATOM 1502 C C . SER A 1 184 ? 9.010 13.010 -16.728 1.00 90.19 184 SER A C 1
ATOM 1504 O O . SER A 1 184 ? 10.057 13.524 -16.337 1.00 90.19 184 SER A O 1
ATOM 1506 N N . LEU A 1 185 ? 7.953 12.853 -15.922 1.00 91.31 185 LEU A N 1
ATOM 1507 C CA . LEU A 1 185 ? 7.915 13.246 -14.507 1.00 91.31 185 LEU A CA 1
ATOM 1508 C C . LEU A 1 185 ? 8.282 12.096 -13.551 1.00 91.31 185 LEU A C 1
ATOM 1510 O O . LEU A 1 185 ? 8.151 12.231 -12.330 1.00 91.31 185 LEU A O 1
ATOM 1514 N N . ILE A 1 186 ? 8.749 10.962 -14.085 1.00 92.06 186 ILE A N 1
ATOM 1515 C CA . ILE A 1 186 ? 9.268 9.856 -13.276 1.00 92.06 186 ILE A CA 1
ATOM 1516 C C . ILE A 1 186 ? 10.609 10.276 -12.656 1.00 92.06 186 ILE A C 1
ATOM 1518 O O . ILE A 1 186 ? 11.546 10.691 -13.336 1.00 92.06 186 ILE A O 1
ATOM 1522 N N . GLY A 1 187 ? 10.697 10.189 -11.332 1.00 89.50 187 GLY A N 1
ATOM 1523 C CA . GLY A 1 187 ? 11.858 10.605 -10.560 1.00 89.50 187 GLY A CA 1
ATOM 1524 C C . GLY A 1 187 ? 12.940 9.529 -10.487 1.00 89.50 187 GLY A C 1
ATOM 1525 O O . GLY A 1 187 ? 12.661 8.338 -10.440 1.00 89.50 187 GLY A O 1
ATOM 1526 N N . LYS A 1 188 ? 14.201 9.957 -10.365 1.00 90.38 188 LYS A N 1
ATOM 1527 C CA . LYS A 1 188 ? 15.363 9.062 -10.175 1.00 90.38 188 LYS A CA 1
ATOM 1528 C C . LYS A 1 188 ? 15.532 8.543 -8.735 1.00 90.38 188 LYS A C 1
ATOM 1530 O O . LYS A 1 188 ? 16.480 7.814 -8.454 1.00 90.38 188 LYS A O 1
ATOM 1535 N N . ARG A 1 189 ? 14.700 8.991 -7.785 1.00 88.12 189 ARG A N 1
ATOM 1536 C CA . ARG A 1 189 ? 14.834 8.671 -6.350 1.00 88.12 189 ARG A CA 1
ATOM 1537 C C . ARG A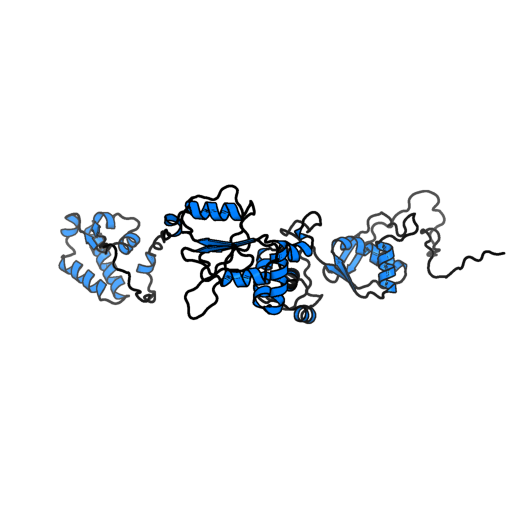 1 189 ? 14.022 7.429 -6.003 1.00 88.12 189 ARG A C 1
ATOM 1539 O O . ARG A 1 189 ? 12.889 7.299 -6.446 1.00 88.12 189 ARG A O 1
ATOM 1546 N N . ASN A 1 190 ? 14.575 6.577 -5.145 1.00 87.94 190 ASN A N 1
ATOM 1547 C CA . ASN A 1 190 ? 13.844 5.452 -4.565 1.00 87.94 190 ASN A CA 1
ATOM 1548 C C . ASN A 1 190 ? 12.607 5.939 -3.801 1.00 87.94 190 ASN A C 1
ATOM 1550 O O . ASN A 1 190 ? 12.689 6.887 -3.015 1.00 87.94 190 ASN A O 1
ATOM 1554 N N . LEU A 1 191 ? 11.477 5.262 -4.003 1.00 87.44 191 LEU A N 1
ATOM 1555 C CA . LEU A 1 191 ? 10.251 5.538 -3.265 1.00 87.44 191 LEU A CA 1
ATOM 1556 C C . LEU A 1 191 ? 10.317 4.831 -1.907 1.00 87.44 191 LEU A C 1
ATOM 1558 O O . LEU A 1 191 ? 10.583 3.629 -1.826 1.00 87.44 191 LEU A O 1
ATOM 1562 N N . GLN A 1 192 ? 10.076 5.582 -0.835 1.00 87.69 192 GLN A N 1
ATOM 1563 C CA . GLN A 1 192 ? 9.923 5.025 0.503 1.00 87.69 192 GLN A CA 1
ATOM 1564 C C . GLN A 1 192 ? 8.462 4.628 0.748 1.00 87.69 192 GLN A C 1
ATOM 1566 O O . GLN A 1 192 ? 7.550 5.446 0.604 1.00 87.69 192 GLN A O 1
ATOM 1571 N N . VAL A 1 193 ? 8.256 3.381 1.164 1.00 87.19 193 VAL A N 1
ATOM 1572 C CA . VAL A 1 193 ? 6.972 2.829 1.608 1.00 87.19 193 VAL A CA 1
ATOM 1573 C C . VAL A 1 193 ? 6.690 3.338 3.023 1.00 87.19 193 VAL A C 1
ATOM 1575 O O . VAL A 1 193 ? 6.962 2.677 4.019 1.00 87.19 193 VAL A O 1
ATOM 1578 N N . ASP A 1 194 ? 6.186 4.565 3.105 1.00 86.88 194 ASP A N 1
ATOM 1579 C CA . ASP A 1 194 ? 5.869 5.252 4.358 1.00 86.88 194 ASP A CA 1
ATOM 1580 C C . ASP A 1 194 ? 4.487 4.827 4.910 1.00 86.88 194 ASP A C 1
ATOM 1582 O O . ASP A 1 194 ? 3.462 5.110 4.274 1.00 86.88 194 ASP A O 1
ATOM 1586 N N . PRO A 1 195 ? 4.425 4.194 6.103 1.00 86.94 195 PRO A N 1
ATOM 1587 C CA . PRO A 1 195 ? 3.166 3.756 6.704 1.00 86.94 195 PRO A CA 1
ATOM 1588 C C . PRO A 1 195 ? 2.200 4.901 7.023 1.00 86.94 195 PRO A C 1
ATOM 1590 O O . PRO A 1 195 ? 0.990 4.708 6.926 1.00 86.94 195 PRO A O 1
ATOM 1593 N N . SER A 1 196 ? 2.700 6.091 7.376 1.00 88.81 196 SER A N 1
ATOM 1594 C CA . SER A 1 196 ? 1.844 7.208 7.798 1.00 88.81 196 SER A CA 1
ATOM 1595 C C . SER A 1 196 ? 0.989 7.735 6.643 1.00 88.81 196 SER A C 1
ATOM 1597 O O . SER A 1 196 ? -0.214 7.953 6.803 1.00 88.81 196 SER A O 1
ATOM 1599 N N . SER A 1 197 ? 1.570 7.825 5.444 1.00 91.31 197 SER A N 1
ATOM 1600 C CA . SER A 1 197 ? 0.827 8.185 4.233 1.00 91.31 197 SER A CA 1
ATOM 1601 C C . SER A 1 197 ? -0.090 7.068 3.747 1.00 91.31 197 SER A C 1
ATOM 1603 O O . SER A 1 197 ? -1.177 7.352 3.251 1.00 91.31 197 SER A O 1
ATOM 1605 N N . LEU A 1 198 ? 0.288 5.798 3.928 1.00 91.56 198 LEU A N 1
ATOM 1606 C CA . LEU A 1 198 ? -0.617 4.684 3.636 1.00 91.56 198 LEU A CA 1
ATOM 1607 C C . LEU A 1 198 ? -1.862 4.721 4.535 1.00 91.56 198 LEU A C 1
ATOM 1609 O O . LEU A 1 198 ? -2.973 4.536 4.047 1.00 91.56 198 LEU A O 1
ATOM 1613 N N . GLU A 1 199 ? -1.706 5.015 5.829 1.00 90.69 199 GLU A N 1
ATOM 1614 C CA . GLU A 1 199 ? -2.854 5.223 6.713 1.00 90.69 199 GLU A CA 1
ATOM 1615 C C . GLU A 1 199 ? -3.689 6.447 6.314 1.00 90.69 199 GLU A C 1
ATOM 1617 O O . GLU A 1 199 ? -4.915 6.399 6.401 1.00 90.69 199 GLU A O 1
ATOM 1622 N N . HIS A 1 200 ? -3.058 7.542 5.876 1.00 90.69 200 HIS A N 1
ATOM 1623 C CA . HIS A 1 200 ? -3.761 8.725 5.373 1.00 90.69 200 HIS A CA 1
ATOM 1624 C C . HIS A 1 200 ? -4.644 8.383 4.161 1.00 90.69 200 HIS A C 1
ATOM 1626 O O . HIS A 1 200 ? -5.858 8.590 4.220 1.00 90.69 200 HIS A O 1
ATOM 1632 N N . TYR A 1 201 ? -4.083 7.761 3.117 1.00 94.38 201 TYR A N 1
ATOM 1633 C CA . TYR A 1 201 ? -4.870 7.322 1.960 1.00 94.38 201 TYR A CA 1
ATOM 1634 C C . TYR A 1 201 ? -5.868 6.218 2.308 1.00 94.38 201 TYR A C 1
ATOM 1636 O O . TYR A 1 201 ? -6.941 6.177 1.718 1.00 94.38 201 TYR A O 1
ATOM 1644 N N . GLY A 1 202 ? -5.572 5.359 3.287 1.00 91.94 202 GLY A N 1
ATOM 1645 C CA . GLY A 1 202 ? -6.522 4.381 3.815 1.00 91.94 202 GLY A CA 1
ATOM 1646 C C . GLY A 1 202 ? -7.770 5.042 4.406 1.00 91.94 202 GLY A C 1
ATOM 1647 O O . GLY A 1 202 ? -8.887 4.643 4.076 1.00 91.94 202 GLY A O 1
ATOM 1648 N N . ARG A 1 203 ? -7.591 6.096 5.218 1.00 90.19 203 ARG A N 1
ATOM 1649 C CA . ARG A 1 203 ? -8.696 6.898 5.773 1.00 90.19 203 ARG A CA 1
ATOM 1650 C C . ARG A 1 203 ? -9.487 7.599 4.668 1.00 90.19 203 ARG A C 1
ATOM 1652 O O . ARG A 1 203 ? -10.707 7.453 4.640 1.00 90.19 203 ARG A O 1
ATOM 1659 N N . LEU A 1 204 ? -8.812 8.284 3.738 1.00 89.44 204 LEU A N 1
ATOM 1660 C CA . LEU A 1 204 ? -9.470 8.955 2.609 1.00 89.44 204 LEU A CA 1
ATOM 1661 C C . LEU A 1 204 ? -10.251 7.969 1.732 1.00 89.44 204 LEU A C 1
ATOM 1663 O O . LEU A 1 204 ? -11.408 8.223 1.403 1.00 89.44 204 LEU A O 1
ATOM 1667 N N . ALA A 1 205 ? -9.656 6.826 1.386 1.00 92.50 205 ALA A N 1
ATOM 1668 C CA . ALA A 1 205 ? -10.303 5.796 0.582 1.00 92.50 205 ALA A CA 1
ATOM 1669 C C . ALA A 1 205 ? -11.551 5.239 1.267 1.00 92.50 205 ALA A C 1
ATOM 1671 O O . ALA A 1 205 ? -12.583 5.092 0.618 1.00 92.50 205 ALA A O 1
ATOM 1672 N N . PHE A 1 206 ? -11.487 4.972 2.574 1.00 88.19 206 PHE A N 1
ATOM 1673 C CA . PHE A 1 206 ? -12.643 4.496 3.330 1.00 88.19 206 PHE A CA 1
ATOM 1674 C C . PHE A 1 206 ? -13.756 5.553 3.403 1.00 88.19 206 PHE A C 1
ATOM 1676 O O . PHE A 1 206 ? -14.918 5.226 3.193 1.00 88.19 206 PHE A O 1
ATOM 1683 N N . GLN A 1 207 ? -13.409 6.824 3.636 1.00 87.19 207 GLN A N 1
ATOM 1684 C CA . GLN A 1 207 ? -14.370 7.936 3.710 1.00 87.19 207 GLN A CA 1
ATOM 1685 C C . GLN A 1 207 ? -15.077 8.225 2.378 1.00 87.19 207 GLN A C 1
ATOM 1687 O O . GLN A 1 207 ? -16.257 8.565 2.385 1.00 87.19 207 GLN A O 1
ATOM 1692 N N . ASN A 1 208 ? -14.376 8.084 1.250 1.00 87.56 208 ASN A N 1
ATOM 1693 C CA . ASN A 1 208 ? -14.924 8.342 -0.086 1.00 87.56 208 ASN A CA 1
ATOM 1694 C C . ASN A 1 208 ? -15.577 7.102 -0.734 1.00 87.56 208 ASN A C 1
ATOM 1696 O O . ASN A 1 208 ? -16.157 7.209 -1.814 1.00 87.56 208 ASN A O 1
ATOM 1700 N N . SER A 1 209 ? -15.502 5.924 -0.104 1.00 88.62 209 SER A N 1
ATOM 1701 C CA . SER A 1 209 ? -16.086 4.692 -0.649 1.00 88.62 209 SER A CA 1
ATOM 1702 C C . SER A 1 209 ? -17.580 4.559 -0.316 1.00 88.62 209 SER A C 1
ATOM 1704 O O . SER A 1 209 ? -17.963 4.715 0.846 1.00 88.62 209 SER A O 1
ATOM 1706 N N . PRO A 1 210 ? -18.443 4.178 -1.279 1.00 88.69 210 PRO A N 1
ATOM 1707 C CA . PRO A 1 210 ? -19.844 3.871 -1.001 1.00 88.69 210 PRO A CA 1
ATOM 1708 C C . PRO A 1 210 ? -19.992 2.738 0.022 1.00 88.69 210 PRO A C 1
ATOM 1710 O O . PRO A 1 210 ? -19.388 1.673 -0.116 1.00 88.69 210 PRO A O 1
ATOM 1713 N N . ILE A 1 211 ? -20.863 2.920 1.019 1.00 83.44 211 ILE A N 1
ATOM 1714 C CA . ILE A 1 211 ? -21.028 1.950 2.117 1.00 83.44 211 ILE A CA 1
ATOM 1715 C C . ILE A 1 211 ? -21.450 0.552 1.623 1.00 83.44 211 ILE A C 1
ATOM 1717 O O . ILE A 1 211 ? -21.067 -0.459 2.206 1.00 83.44 211 ILE A O 1
ATOM 1721 N N . SER A 1 212 ? -22.169 0.484 0.498 1.00 86.75 212 SER A N 1
ATOM 1722 C CA . SER A 1 212 ? -22.561 -0.756 -0.182 1.00 86.75 212 SER A CA 1
ATOM 1723 C C . SER A 1 212 ? -21.378 -1.571 -0.715 1.00 86.75 212 SER A C 1
ATOM 1725 O O . SER A 1 212 ? -21.477 -2.794 -0.778 1.00 86.75 212 SER A O 1
ATOM 1727 N N . GLN A 1 213 ? -20.261 -0.924 -1.060 1.00 85.56 213 GLN A N 1
ATOM 1728 C CA . GLN A 1 213 ? -19.015 -1.587 -1.467 1.00 85.56 213 GLN A CA 1
ATOM 1729 C C . GLN A 1 213 ? -18.165 -1.990 -0.253 1.00 85.56 213 GLN A C 1
ATOM 1731 O O . GLN A 1 213 ? -17.460 -2.996 -0.297 1.00 85.56 213 GLN A O 1
ATOM 1736 N N . LEU A 1 214 ? -18.264 -1.241 0.852 1.00 85.06 214 LEU A N 1
ATOM 1737 C CA . LEU A 1 214 ? -17.547 -1.534 2.095 1.00 85.06 214 LEU A CA 1
ATOM 1738 C C . LEU A 1 214 ? -18.155 -2.713 2.870 1.00 85.06 214 LEU A C 1
ATOM 1740 O O . LEU A 1 214 ? -17.407 -3.517 3.420 1.00 85.06 214 LEU A O 1
ATOM 1744 N N . ILE A 1 215 ? -19.487 -2.851 2.908 1.00 81.44 215 ILE A N 1
ATOM 1745 C CA . ILE A 1 215 ? -20.177 -3.898 3.687 1.00 81.44 215 ILE A CA 1
ATOM 1746 C C . ILE A 1 215 ? -19.681 -5.323 3.366 1.00 81.44 215 ILE A C 1
ATOM 1748 O O . ILE A 1 215 ? -19.391 -6.046 4.321 1.00 81.44 215 ILE A O 1
ATOM 1752 N N . PRO A 1 216 ? -19.533 -5.756 2.095 1.00 83.81 216 PRO A N 1
ATOM 1753 C CA . PRO A 1 216 ? -18.980 -7.073 1.779 1.00 83.81 216 PRO A CA 1
ATOM 1754 C C . PRO A 1 216 ? -17.555 -7.264 2.309 1.00 83.81 216 PRO A C 1
ATOM 1756 O O . PRO A 1 216 ? -17.279 -8.282 2.933 1.00 83.81 216 PRO A O 1
ATOM 1759 N N . LEU A 1 217 ? -16.679 -6.269 2.130 1.00 81.62 217 LEU A N 1
ATOM 1760 C CA . LEU A 1 217 ? -15.278 -6.322 2.566 1.00 81.62 217 LEU A CA 1
ATOM 1761 C C . LEU A 1 217 ? -15.155 -6.379 4.097 1.00 81.62 217 LEU A C 1
ATOM 1763 O O . LEU A 1 217 ? -14.364 -7.150 4.636 1.00 81.62 217 LEU A O 1
ATOM 1767 N N . ILE A 1 218 ? -15.976 -5.595 4.803 1.00 79.06 218 ILE A N 1
ATOM 1768 C CA . ILE A 1 218 ? -16.063 -5.616 6.267 1.00 79.06 218 ILE A CA 1
ATOM 1769 C C . ILE A 1 218 ? -16.593 -6.971 6.740 1.00 79.06 218 ILE A C 1
ATOM 1771 O O . ILE A 1 218 ? -16.026 -7.545 7.665 1.00 79.06 218 ILE A O 1
ATOM 1775 N N . ARG A 1 219 ? -17.645 -7.509 6.105 1.00 74.69 219 ARG A N 1
ATOM 1776 C CA . ARG A 1 219 ? -18.210 -8.820 6.457 1.00 74.69 219 ARG A CA 1
ATOM 1777 C C . ARG A 1 219 ? -17.191 -9.939 6.278 1.00 74.69 219 ARG A C 1
ATOM 1779 O O . ARG A 1 219 ? -17.083 -10.773 7.167 1.00 74.69 219 ARG A O 1
ATOM 1786 N N . ASP A 1 220 ? -16.445 -9.942 5.178 1.00 75.69 220 ASP A N 1
ATOM 1787 C CA . ASP A 1 220 ? -15.431 -10.964 4.902 1.00 75.69 220 ASP A CA 1
ATOM 1788 C C . ASP A 1 220 ? -14.290 -10.905 5.934 1.00 75.69 220 ASP A C 1
ATOM 1790 O O . ASP A 1 220 ? -13.877 -11.925 6.481 1.00 75.69 220 ASP A O 1
ATOM 1794 N N . ARG A 1 221 ? -13.851 -9.696 6.311 1.00 70.81 221 ARG A N 1
ATOM 1795 C CA . ARG A 1 221 ? -12.859 -9.481 7.378 1.00 70.81 221 ARG A CA 1
ATOM 1796 C C . ARG A 1 221 ? -13.374 -9.937 8.751 1.00 70.81 221 ARG A C 1
ATOM 1798 O O . ARG A 1 221 ? -12.712 -10.709 9.433 1.00 70.81 221 ARG A O 1
ATOM 1805 N N . VAL A 1 222 ? -14.594 -9.543 9.122 1.00 69.12 222 VAL A N 1
ATOM 1806 C CA . VAL A 1 222 ? -15.273 -9.987 10.355 1.00 69.12 222 VAL A CA 1
ATOM 1807 C C . VAL A 1 222 ? -15.436 -11.511 10.390 1.00 69.12 222 VAL A C 1
ATOM 1809 O O . VAL A 1 222 ? -15.239 -12.118 11.439 1.00 69.12 222 VAL A O 1
ATOM 1812 N N . ALA A 1 223 ? -15.772 -12.137 9.260 1.00 65.69 223 ALA A N 1
ATOM 1813 C CA . ALA A 1 223 ? -15.987 -13.576 9.173 1.00 65.69 223 ALA A CA 1
ATOM 1814 C C . ALA A 1 223 ? -14.701 -14.398 9.337 1.00 65.69 223 ALA A C 1
ATOM 1816 O O . ALA A 1 223 ? -14.760 -15.495 9.892 1.00 65.69 223 ALA A O 1
ATOM 1817 N N . ASN A 1 224 ? -13.564 -13.872 8.877 1.00 62.97 224 ASN A N 1
ATOM 1818 C CA . ASN A 1 224 ? -12.267 -14.539 8.980 1.00 62.97 224 ASN A CA 1
ATOM 1819 C C . ASN A 1 224 ? -11.558 -14.278 10.326 1.00 62.97 224 ASN A C 1
ATOM 1821 O O . ASN A 1 224 ? -10.902 -15.185 10.836 1.00 62.97 224 ASN A O 1
ATOM 1825 N N . ASP A 1 225 ? -11.720 -13.089 10.925 1.00 61.22 225 ASP A N 1
ATOM 1826 C CA . ASP A 1 225 ? -10.931 -12.665 12.097 1.00 61.22 225 ASP A CA 1
ATOM 1827 C C . ASP A 1 225 ? -11.682 -12.698 13.451 1.00 61.22 225 ASP A C 1
ATOM 1829 O O . ASP A 1 225 ? -11.031 -12.703 14.499 1.00 61.22 225 ASP A O 1
ATOM 1833 N N . LEU A 1 226 ? -13.028 -12.713 13.489 1.00 62.75 226 LEU A N 1
ATOM 1834 C CA . LEU A 1 226 ? -13.800 -12.580 14.743 1.00 62.75 226 LEU A CA 1
ATOM 1835 C C . LEU A 1 226 ? -14.608 -13.846 15.120 1.00 62.75 226 LEU A C 1
ATOM 1837 O O . LEU A 1 226 ? -15.734 -14.041 14.647 1.00 62.75 226 LEU A O 1
ATOM 1841 N N . PRO A 1 227 ? -14.116 -14.678 16.067 1.00 66.12 227 PRO A N 1
ATOM 1842 C CA . PRO A 1 227 ? -14.828 -15.877 16.529 1.00 66.12 227 PRO A CA 1
ATOM 1843 C C . PRO A 1 227 ? -16.080 -15.570 17.374 1.00 66.12 227 PRO A C 1
ATOM 1845 O O . PRO A 1 227 ? -16.881 -16.462 17.655 1.00 66.12 227 PRO A O 1
ATOM 1848 N N . GLY A 1 228 ? -16.275 -14.317 17.787 1.00 75.25 228 GLY A N 1
ATOM 1849 C CA . GLY A 1 228 ? -17.443 -13.870 18.534 1.00 75.25 228 GLY A CA 1
ATOM 1850 C C . GLY A 1 228 ? -17.331 -12.419 18.989 1.00 75.25 228 GLY A C 1
ATOM 1851 O O . GLY A 1 228 ? -16.325 -11.759 18.734 1.00 75.25 228 GLY A O 1
ATOM 1852 N N . PHE A 1 229 ? -18.365 -11.936 19.674 1.00 81.62 229 PHE A N 1
ATOM 1853 C CA . PHE A 1 229 ? -18.425 -10.595 20.252 1.00 81.62 229 PHE A CA 1
ATOM 1854 C C . PHE A 1 229 ? -19.075 -10.598 21.641 1.00 81.62 229 PHE A C 1
ATOM 1856 O O . PHE A 1 229 ? -19.836 -11.505 21.993 1.00 81.62 229 PHE A O 1
ATOM 1863 N N . VAL A 1 230 ? -18.774 -9.548 22.407 1.00 86.25 230 VAL A N 1
ATOM 1864 C CA . VAL A 1 230 ? -19.440 -9.218 23.670 1.00 86.25 230 VAL A CA 1
ATOM 1865 C C . VAL A 1 230 ? -20.021 -7.813 23.539 1.00 86.25 230 VAL A C 1
ATOM 1867 O O . VAL A 1 230 ? -19.283 -6.861 23.299 1.00 86.25 230 VAL A O 1
ATOM 1870 N N . ASP A 1 231 ? -21.335 -7.707 23.678 1.00 88.19 231 ASP A N 1
ATOM 1871 C CA . ASP A 1 231 ? -22.101 -6.465 23.721 1.00 88.19 231 ASP A CA 1
ATOM 1872 C C . ASP A 1 231 ? -22.322 -6.073 25.190 1.00 88.19 231 ASP A C 1
ATOM 1874 O O . ASP A 1 231 ? -22.731 -6.906 26.004 1.00 88.19 231 ASP A O 1
ATOM 1878 N N . LEU A 1 232 ? -21.994 -4.833 25.552 1.00 88.81 232 LEU A N 1
ATOM 1879 C CA . LEU A 1 232 ? -22.043 -4.325 26.927 1.00 88.81 232 LEU A CA 1
ATOM 1880 C C . LEU A 1 232 ? -23.043 -3.173 26.997 1.00 88.81 232 LEU A C 1
ATOM 1882 O O . LEU A 1 232 ? -23.021 -2.301 26.131 1.00 88.81 232 LEU A O 1
ATOM 1886 N N . CYS A 1 233 ? -23.876 -3.161 28.040 1.00 90.25 233 CYS A N 1
ATOM 1887 C CA . CYS A 1 233 ? -25.086 -2.333 28.096 1.00 90.25 233 CYS A CA 1
ATOM 1888 C C . CYS A 1 233 ? -26.018 -2.661 26.912 1.00 90.25 233 CYS A C 1
ATOM 1890 O O . CYS A 1 233 ? -26.470 -1.788 26.171 1.00 90.25 233 CYS A O 1
ATOM 1892 N N . ALA A 1 234 ? -26.212 -3.965 26.689 1.00 89.38 234 ALA A N 1
ATOM 1893 C CA . ALA A 1 234 ? -26.808 -4.509 25.477 1.00 89.38 234 ALA A CA 1
ATOM 1894 C C . ALA A 1 234 ? -28.339 -4.358 25.393 1.00 89.38 234 ALA A C 1
ATOM 1896 O O . ALA A 1 234 ? -28.909 -4.609 24.328 1.00 89.38 234 ALA A O 1
ATOM 1897 N N . ALA A 1 235 ? -29.046 -3.991 26.468 1.00 88.38 235 ALA A N 1
ATOM 1898 C CA . ALA A 1 235 ? -30.504 -3.880 26.440 1.00 88.38 235 ALA A CA 1
ATOM 1899 C C . ALA A 1 235 ? -30.956 -2.710 25.535 1.00 88.38 235 ALA A C 1
ATOM 1901 O O . ALA A 1 235 ? -30.380 -1.626 25.581 1.00 88.38 235 ALA A O 1
ATOM 1902 N N . PRO A 1 236 ? -31.997 -2.884 24.692 1.00 91.44 236 PRO A N 1
ATOM 1903 C CA . PRO A 1 236 ? -32.933 -4.013 24.631 1.00 91.44 236 PRO A CA 1
ATOM 1904 C C . PRO A 1 236 ? -32.495 -5.199 23.743 1.00 91.44 236 PRO A C 1
ATOM 1906 O O . PRO A 1 236 ? -33.265 -6.150 23.603 1.00 91.44 236 PRO A O 1
ATOM 1909 N N . GLY A 1 237 ? -31.303 -5.156 23.137 1.00 88.81 237 GLY A N 1
ATOM 1910 C CA . GLY A 1 237 ? -30.733 -6.210 22.279 1.00 88.81 237 GLY A CA 1
ATOM 1911 C C . GLY A 1 237 ? -30.476 -5.795 20.821 1.00 88.81 237 GLY A C 1
ATOM 1912 O O . GLY A 1 237 ? -30.195 -6.644 19.976 1.00 88.81 237 GLY A O 1
ATOM 1913 N N . GLY A 1 238 ? -30.592 -4.505 20.484 1.00 87.50 238 GLY A N 1
ATOM 1914 C CA . GLY A 1 238 ? -30.512 -4.028 19.094 1.00 87.50 238 GLY A CA 1
ATOM 1915 C C . GLY A 1 238 ? -29.178 -4.341 18.404 1.00 87.50 238 GLY A C 1
ATOM 1916 O O . GLY A 1 238 ? -29.165 -4.872 17.292 1.00 87.50 238 GLY A O 1
ATOM 1917 N N . TRP A 1 239 ? -28.055 -4.078 19.079 1.00 85.50 239 TRP A N 1
ATOM 1918 C CA . TRP A 1 239 ? -26.716 -4.374 18.559 1.00 85.50 239 TRP A CA 1
ATOM 1919 C C . TRP A 1 239 ? -26.476 -5.879 18.415 1.00 85.50 239 TRP A C 1
ATOM 1921 O O . TRP A 1 239 ? -26.029 -6.317 17.354 1.00 85.50 239 TRP A O 1
ATOM 1931 N N . MET A 1 240 ? -26.882 -6.684 19.404 1.00 90.31 240 MET A N 1
ATOM 1932 C CA . MET A 1 240 ? -26.863 -8.149 19.312 1.00 90.31 240 MET A CA 1
ATOM 1933 C C . MET A 1 240 ? -27.594 -8.678 18.067 1.00 90.31 240 MET A C 1
ATOM 1935 O O . MET A 1 240 ? -27.089 -9.572 17.386 1.00 90.31 240 MET A O 1
ATOM 1939 N N . GLN A 1 241 ? -28.767 -8.119 17.740 1.00 89.50 241 GLN A N 1
ATOM 1940 C CA . GLN A 1 241 ? -29.541 -8.515 16.560 1.00 89.50 241 GLN A CA 1
ATOM 1941 C C . GLN A 1 241 ? -28.808 -8.171 15.252 1.00 89.50 241 GLN A C 1
ATOM 1943 O O . GLN A 1 241 ? -28.706 -9.024 14.368 1.00 89.50 241 GLN A O 1
ATOM 1948 N N . VAL A 1 242 ? -28.263 -6.954 15.137 1.00 85.25 242 VAL A N 1
ATOM 1949 C CA . VAL A 1 242 ? -27.489 -6.514 13.959 1.00 85.25 242 VAL A CA 1
ATOM 1950 C C . VAL A 1 242 ? -26.223 -7.356 13.782 1.00 85.25 242 VAL A C 1
ATOM 1952 O O . VAL A 1 242 ? -25.911 -7.778 12.666 1.00 85.25 242 VAL A O 1
ATOM 1955 N N . ALA A 1 243 ? -25.515 -7.648 14.872 1.00 83.81 243 ALA A N 1
ATOM 1956 C CA . ALA A 1 243 ? -24.321 -8.479 14.853 1.00 83.81 243 ALA A CA 1
ATOM 1957 C C . ALA A 1 243 ? -24.648 -9.923 14.441 1.00 83.81 243 ALA A C 1
ATOM 1959 O O . ALA A 1 243 ? -24.002 -10.455 13.538 1.00 83.81 243 ALA A O 1
ATOM 1960 N N . LYS A 1 244 ? -25.709 -10.538 14.989 1.00 86.00 244 LYS A N 1
ATOM 1961 C CA . LYS A 1 244 ? -26.098 -11.911 14.616 1.00 86.00 244 LYS A CA 1
ATOM 1962 C C . LYS A 1 244 ? -26.543 -12.049 13.153 1.00 86.00 244 LYS A C 1
ATOM 1964 O O . LYS A 1 244 ? -26.398 -13.125 12.585 1.00 86.00 244 LYS A O 1
ATOM 1969 N N . GLN A 1 245 ? -27.038 -10.975 12.534 1.00 83.94 245 GLN A N 1
ATOM 1970 C CA . GLN A 1 245 ? -27.361 -10.935 11.100 1.00 83.94 245 GLN A CA 1
ATOM 1971 C C . GLN A 1 245 ? -26.133 -10.804 10.183 1.00 83.94 245 GLN A C 1
ATOM 1973 O O . GLN A 1 245 ? -26.237 -11.112 8.996 1.00 83.94 245 GLN A O 1
ATOM 1978 N N . ASN A 1 246 ? -24.995 -10.317 10.690 1.00 78.38 246 ASN A N 1
ATOM 1979 C CA . ASN A 1 246 ? -23.824 -9.979 9.871 1.00 78.38 246 ASN A CA 1
ATOM 1980 C C . ASN A 1 246 ? -22.573 -10.820 10.160 1.00 78.38 246 ASN A C 1
ATOM 1982 O O . ASN A 1 246 ? -21.682 -10.855 9.313 1.00 78.38 246 ASN A O 1
ATOM 1986 N N . MET A 1 247 ? -22.503 -11.491 11.309 1.00 76.50 247 MET A N 1
ATOM 1987 C CA . MET A 1 247 ? -21.422 -12.416 11.662 1.00 76.50 247 MET A CA 1
ATOM 1988 C C . MET A 1 247 ? -21.717 -13.857 11.203 1.00 76.50 247 MET A C 1
ATOM 1990 O O . MET A 1 247 ? -22.884 -14.216 11.023 1.00 76.50 247 MET A O 1
ATOM 1994 N N . PRO A 1 248 ? -20.686 -14.712 11.049 1.00 76.12 248 PRO A N 1
ATOM 1995 C CA . PRO A 1 248 ? -20.861 -16.145 10.826 1.00 76.12 248 PRO A CA 1
ATOM 1996 C C . PRO A 1 248 ? -21.821 -16.813 11.819 1.00 76.12 248 PRO A C 1
ATOM 1998 O O . PRO A 1 248 ? -21.887 -16.467 13.000 1.00 76.12 248 PRO A O 1
ATOM 2001 N N . VAL A 1 249 ? -22.528 -17.851 11.361 1.00 76.75 249 VAL A N 1
ATOM 2002 C CA . VAL A 1 249 ? -23.493 -18.602 12.190 1.00 76.75 249 VAL A CA 1
ATOM 2003 C C . VAL A 1 249 ? -22.829 -19.191 13.444 1.00 76.75 249 VAL A C 1
ATOM 2005 O O . VAL A 1 249 ? -23.448 -19.211 14.511 1.00 76.75 249 VAL A O 1
ATOM 2008 N N . SER A 1 250 ? -21.564 -19.604 13.312 1.00 77.50 250 SER A N 1
ATOM 2009 C CA . SER A 1 250 ? -20.696 -20.149 14.362 1.00 77.50 250 SER A CA 1
ATOM 2010 C C . SER A 1 250 ? -20.168 -19.121 15.366 1.00 77.50 250 SER A C 1
ATOM 2012 O O . SER A 1 250 ? -19.633 -19.530 16.394 1.00 77.50 250 SER A O 1
ATOM 2014 N N . SER A 1 251 ? -20.283 -17.816 15.096 1.00 80.81 251 SER A N 1
ATOM 2015 C CA . SER A 1 251 ? -19.748 -16.785 15.987 1.00 80.81 251 SER A CA 1
ATOM 2016 C C . SER A 1 251 ? -20.518 -16.727 17.306 1.00 80.81 251 SER A C 1
ATOM 2018 O O . SER A 1 251 ? -21.756 -16.720 17.331 1.00 80.81 251 SER A O 1
ATOM 2020 N N . ILE A 1 252 ? -19.773 -16.645 18.409 1.00 84.69 252 ILE A N 1
ATOM 2021 C CA . ILE A 1 252 ? -20.333 -16.476 19.753 1.00 84.69 252 ILE A CA 1
ATOM 2022 C C . ILE A 1 252 ? -20.910 -15.063 19.888 1.00 84.69 252 ILE A C 1
ATOM 2024 O O . ILE A 1 252 ? -20.270 -14.078 19.532 1.00 84.69 252 ILE A O 1
ATOM 2028 N N . CYS A 1 253 ? -22.127 -14.975 20.416 1.00 89.88 253 CYS A N 1
ATOM 2029 C CA . CYS A 1 253 ? -22.843 -13.732 20.671 1.00 89.88 253 CYS A CA 1
ATOM 2030 C C . CYS A 1 253 ? -23.188 -13.678 22.160 1.00 89.88 253 CYS A C 1
ATOM 2032 O O . CYS A 1 253 ? -23.987 -14.498 22.615 1.00 89.88 253 CYS A O 1
ATOM 2034 N N . ILE A 1 254 ? -22.593 -12.751 22.912 1.00 91.94 254 ILE A N 1
ATOM 2035 C CA . ILE A 1 254 ? -22.891 -12.524 24.334 1.00 91.94 254 ILE A CA 1
ATOM 2036 C C . ILE A 1 254 ? -23.322 -11.068 24.500 1.00 91.94 254 ILE A C 1
ATOM 2038 O O . ILE A 1 254 ? -22.598 -10.175 24.079 1.00 91.94 254 ILE A O 1
ATOM 2042 N N . GLY A 1 255 ? -24.471 -10.825 25.121 1.00 93.31 255 GLY A N 1
ATOM 2043 C CA . GLY A 1 255 ? -24.900 -9.502 25.570 1.00 93.31 255 GLY A CA 1
ATOM 2044 C C . GLY A 1 255 ? -24.971 -9.445 27.088 1.00 93.31 255 GLY A C 1
ATOM 2045 O O . GLY A 1 255 ? -25.377 -10.424 27.718 1.00 93.31 255 GLY A O 1
ATOM 2046 N N . VAL A 1 256 ? -24.575 -8.314 27.665 1.00 94.31 256 VAL A N 1
ATOM 2047 C CA . VAL A 1 256 ? -24.541 -8.087 29.114 1.00 94.31 256 VAL A CA 1
ATOM 2048 C C . VAL A 1 256 ? -25.196 -6.753 29.443 1.00 94.31 256 VAL A C 1
ATOM 2050 O O . VAL A 1 256 ? -24.849 -5.731 28.849 1.00 94.31 256 VAL A O 1
ATOM 2053 N N . ASP A 1 257 ? -26.123 -6.752 30.395 1.00 94.75 257 ASP A N 1
ATOM 2054 C CA . ASP A 1 257 ? -26.787 -5.540 30.877 1.00 94.75 257 ASP A CA 1
ATOM 2055 C C . ASP A 1 257 ? -27.249 -5.699 32.337 1.00 94.75 257 ASP A C 1
ATOM 2057 O O . ASP A 1 257 ? -27.420 -6.817 32.826 1.00 94.75 257 ASP A O 1
ATOM 2061 N N . LEU A 1 258 ? -27.477 -4.587 33.039 1.00 92.00 258 LEU A N 1
ATOM 2062 C CA . LEU A 1 258 ? -28.103 -4.584 34.362 1.00 92.00 258 LEU A CA 1
ATOM 2063 C C . LEU A 1 258 ? -29.592 -4.975 34.272 1.00 92.00 258 LEU A C 1
ATOM 2065 O O . LEU A 1 258 ? -30.120 -5.604 35.195 1.00 92.00 258 LEU A O 1
ATOM 2069 N N . VAL A 1 259 ? -30.277 -4.625 33.175 1.00 92.94 259 VAL A N 1
ATOM 2070 C CA . VAL A 1 259 ? -31.696 -4.951 32.949 1.00 92.94 259 VAL A CA 1
ATOM 2071 C C . VAL A 1 259 ? -31.871 -6.174 32.031 1.00 92.94 259 VAL A C 1
ATOM 2073 O O . VAL A 1 259 ? -30.969 -6.512 31.266 1.00 92.94 259 VAL A O 1
ATOM 2076 N N . PRO A 1 260 ? -33.023 -6.873 32.064 1.00 92.88 260 PRO A N 1
ATOM 2077 C CA . PRO A 1 260 ? -33.246 -8.036 31.207 1.00 92.88 260 PRO A CA 1
ATOM 2078 C C . PRO A 1 260 ? -33.206 -7.685 29.711 1.00 92.88 260 PRO A C 1
ATOM 2080 O O . PRO A 1 260 ? -34.023 -6.908 29.213 1.00 92.88 260 PRO A O 1
ATOM 2083 N N . ILE A 1 261 ? -32.287 -8.311 28.974 1.00 93.94 261 ILE A N 1
ATOM 2084 C CA . ILE A 1 261 ? -32.203 -8.205 27.512 1.00 93.94 261 ILE A CA 1
ATOM 2085 C C . ILE A 1 261 ? -33.273 -9.109 26.881 1.00 93.94 261 ILE A C 1
ATOM 2087 O O . ILE A 1 261 ? -33.511 -10.229 27.344 1.00 93.94 261 ILE A O 1
ATOM 2091 N N . LYS A 1 262 ? -33.917 -8.659 25.797 1.00 90.69 262 LYS A N 1
ATOM 2092 C CA . LYS A 1 262 ? -34.907 -9.476 25.082 1.00 90.69 262 LYS A CA 1
ATOM 2093 C C . LYS A 1 262 ? -34.231 -10.715 24.460 1.00 90.69 262 LYS A C 1
ATOM 2095 O O . LYS A 1 262 ? -33.186 -10.562 23.832 1.00 90.69 262 LYS A O 1
ATOM 2100 N N . PRO A 1 263 ? -34.815 -11.928 24.558 1.00 90.06 263 PRO A N 1
ATOM 2101 C CA . PRO A 1 263 ? -34.225 -13.125 23.958 1.00 90.06 263 PRO A CA 1
ATOM 2102 C C . PRO A 1 263 ? -34.021 -12.992 22.442 1.00 90.06 263 PRO A C 1
ATOM 2104 O O . PRO A 1 263 ? -34.967 -12.722 21.699 1.00 90.06 263 PRO A O 1
ATOM 2107 N N . ILE A 1 264 ? -32.788 -13.226 21.987 1.00 92.25 264 ILE A N 1
ATOM 2108 C CA . ILE A 1 264 ? -32.384 -13.214 20.574 1.00 92.25 264 ILE A CA 1
ATOM 2109 C C . ILE A 1 264 ? -31.831 -14.594 20.223 1.00 92.25 264 ILE A C 1
ATOM 2111 O O . ILE A 1 264 ? -30.984 -15.142 20.928 1.00 92.25 264 ILE A O 1
ATOM 2115 N N . HIS A 1 265 ? -32.330 -15.184 19.137 1.00 88.44 265 HIS A N 1
ATOM 2116 C CA . HIS A 1 265 ? -31.978 -16.551 18.764 1.00 88.44 265 HIS A CA 1
ATOM 2117 C C . HIS A 1 265 ? -30.491 -16.681 18.390 1.00 88.44 265 HIS A C 1
ATOM 2119 O O . HIS A 1 265 ? -29.971 -15.914 17.581 1.00 88.44 265 HIS A O 1
ATOM 2125 N N . GLY A 1 266 ? -29.809 -17.679 18.960 1.00 85.81 266 GLY A N 1
ATOM 2126 C CA . GLY A 1 266 ? -28.376 -17.900 18.737 1.00 85.81 266 GLY A CA 1
ATOM 2127 C C . GLY A 1 266 ? -27.462 -16.880 19.430 1.00 85.81 266 GLY A C 1
ATOM 2128 O O . GLY A 1 266 ? -26.309 -16.740 19.015 1.00 85.81 266 GLY A O 1
ATOM 2129 N N . CYS A 1 267 ? -27.975 -16.192 20.455 1.00 91.75 267 CYS A N 1
ATOM 2130 C CA . CYS A 1 267 ? -27.256 -15.272 21.328 1.00 91.75 267 CYS A CA 1
ATOM 2131 C C . CYS A 1 267 ? -27.473 -15.617 22.809 1.00 91.75 267 CYS A C 1
ATOM 2133 O O . CYS A 1 267 ? -28.517 -16.142 23.194 1.00 91.75 267 CYS A O 1
ATOM 2135 N N . ILE A 1 268 ? -26.481 -15.295 23.636 1.00 92.75 268 ILE A N 1
ATOM 2136 C CA . ILE A 1 268 ? -26.480 -15.474 25.088 1.00 92.75 268 ILE A CA 1
ATOM 2137 C C . ILE A 1 268 ? -26.759 -14.110 25.723 1.00 92.75 268 ILE A C 1
ATOM 2139 O O . ILE A 1 268 ? -26.054 -13.147 25.433 1.00 92.75 268 ILE A O 1
ATOM 2143 N N . ALA A 1 269 ? -27.769 -14.024 26.584 1.00 93.94 269 ALA A N 1
ATOM 2144 C CA . ALA A 1 269 ? -28.065 -12.829 27.370 1.00 93.94 269 ALA A CA 1
ATOM 2145 C C . ALA A 1 269 ? -27.679 -13.075 28.834 1.00 93.94 269 ALA A C 1
ATOM 2147 O O . ALA A 1 269 ? -28.177 -14.015 29.456 1.00 93.94 269 ALA A O 1
ATOM 2148 N N . LEU A 1 270 ? -26.796 -12.238 29.374 1.00 93.81 270 LEU A N 1
ATOM 2149 C CA . LEU A 1 270 ? -26.399 -12.227 30.778 1.00 93.81 270 LEU A CA 1
ATOM 2150 C C . LEU A 1 270 ? -26.966 -10.968 31.438 1.00 93.81 270 LEU A C 1
ATOM 2152 O O . LEU A 1 270 ? -26.772 -9.865 30.932 1.00 93.81 270 LEU A O 1
ATOM 2156 N N . GLN A 1 271 ? -27.639 -11.131 32.575 1.00 94.69 271 GLN A N 1
ATOM 2157 C CA . GLN A 1 271 ? -28.052 -10.005 33.408 1.00 94.69 271 GLN A CA 1
ATOM 2158 C C . GLN A 1 271 ? -27.083 -9.866 34.589 1.00 94.69 271 GLN A C 1
ATOM 2160 O O . GLN A 1 271 ? -26.882 -10.828 35.332 1.00 94.69 271 GLN A O 1
ATOM 2165 N N . GLY A 1 272 ? -26.483 -8.690 34.760 1.00 91.44 272 GLY A N 1
ATOM 2166 C CA . GLY A 1 272 ? -25.529 -8.406 35.832 1.00 91.44 272 GLY A CA 1
ATOM 2167 C C . GLY A 1 272 ? -24.820 -7.062 35.663 1.00 91.44 272 GLY A C 1
ATOM 2168 O O . GLY A 1 272 ? -24.713 -6.528 34.561 1.00 91.44 272 GLY A O 1
ATOM 2169 N N . ASP A 1 273 ? -24.310 -6.521 36.769 1.00 90.00 273 ASP A N 1
ATOM 2170 C CA . ASP A 1 273 ? -23.504 -5.299 36.755 1.00 90.00 273 ASP A CA 1
ATOM 2171 C C . ASP A 1 273 ? -22.116 -5.585 36.160 1.00 90.00 273 ASP A C 1
ATOM 2173 O O . ASP A 1 273 ? -21.389 -6.456 36.639 1.00 90.00 273 ASP A O 1
ATOM 2177 N N . ILE A 1 274 ? -21.734 -4.860 35.107 1.00 87.69 274 ILE A N 1
ATOM 2178 C CA . ILE A 1 274 ? -20.453 -5.032 34.401 1.00 87.69 274 ILE A CA 1
ATOM 2179 C C . ILE A 1 274 ? -19.219 -4.648 35.238 1.00 87.69 274 ILE A C 1
ATOM 2181 O O . ILE A 1 274 ? -18.093 -4.971 34.848 1.00 87.69 274 ILE A O 1
ATOM 2185 N N . THR A 1 275 ? -19.409 -3.968 36.373 1.00 85.38 275 THR A N 1
ATOM 2186 C CA . THR A 1 275 ? -18.345 -3.637 37.332 1.00 85.38 275 THR A CA 1
ATOM 2187 C C . THR A 1 275 ? -18.027 -4.789 38.293 1.00 85.38 275 THR A C 1
ATOM 2189 O O . THR A 1 275 ? -16.912 -4.850 38.813 1.00 85.38 275 THR A O 1
ATOM 2192 N N . GLU A 1 276 ? -18.949 -5.742 38.465 1.00 87.69 276 GLU A N 1
ATOM 2193 C CA . GLU A 1 276 ? -18.821 -6.868 39.394 1.00 87.69 276 GLU A CA 1
ATOM 2194 C C . GLU A 1 276 ? -18.000 -8.041 38.824 1.00 87.69 276 GLU A C 1
ATOM 2196 O O . GLU A 1 276 ? -18.123 -8.440 37.658 1.00 87.69 276 GLU A O 1
ATOM 2201 N N . GLU A 1 277 ? -17.176 -8.671 39.671 1.00 81.25 277 GLU A N 1
ATOM 2202 C CA . GLU A 1 277 ? -16.340 -9.810 39.251 1.00 81.25 277 GLU A CA 1
ATOM 2203 C C . GLU A 1 277 ? -17.187 -11.060 38.939 1.00 81.25 277 GLU A C 1
ATOM 2205 O O . GLU A 1 277 ? -16.786 -11.879 38.113 1.00 81.25 277 GLU A O 1
ATOM 2210 N N . SER A 1 278 ? -18.384 -11.190 39.521 1.00 87.75 278 SER A N 1
ATOM 2211 C CA . SER A 1 278 ? -19.344 -12.261 39.204 1.00 87.75 278 SER A CA 1
ATOM 2212 C C . SER A 1 278 ? -19.791 -12.210 37.735 1.00 87.75 278 SER A C 1
ATOM 2214 O O . SER A 1 278 ? -19.726 -13.220 37.028 1.00 87.75 278 SER A O 1
ATOM 2216 N N . THR A 1 279 ? -20.142 -11.023 37.236 1.00 87.56 279 THR A N 1
ATOM 2217 C CA . THR A 1 279 ? -20.473 -10.777 35.826 1.00 87.56 279 THR A CA 1
ATOM 2218 C C . THR A 1 279 ? -19.267 -11.049 34.928 1.00 87.56 279 THR A C 1
ATOM 2220 O O . THR A 1 279 ? -19.388 -11.730 33.907 1.00 87.56 279 THR A O 1
ATOM 2223 N N . ARG A 1 280 ? -18.063 -10.619 35.335 1.00 82.38 280 ARG A N 1
ATOM 2224 C CA . ARG A 1 280 ? -16.818 -10.920 34.603 1.00 82.38 280 ARG A CA 1
ATOM 2225 C C . ARG A 1 280 ? -16.543 -12.426 34.505 1.00 82.38 280 ARG A C 1
ATOM 2227 O O . ARG A 1 280 ? -16.110 -12.898 33.451 1.00 82.38 280 ARG A O 1
ATOM 2234 N N . GLN A 1 281 ? -16.796 -13.190 35.567 1.00 82.38 281 GLN A N 1
ATOM 2235 C CA . GLN A 1 281 ? -16.672 -14.651 35.561 1.00 82.38 281 GLN A CA 1
ATOM 2236 C C . GLN A 1 281 ? -17.708 -15.312 34.641 1.00 82.38 281 GLN A C 1
ATOM 2238 O O . GLN A 1 281 ? -17.345 -16.218 33.888 1.00 82.38 281 GLN A O 1
ATOM 2243 N N . ALA A 1 282 ? -18.955 -14.828 34.629 1.00 87.19 282 ALA A N 1
ATOM 2244 C CA . ALA A 1 282 ? -19.990 -15.305 33.711 1.00 87.19 282 ALA A CA 1
ATOM 2245 C C . ALA A 1 282 ? -19.594 -15.087 32.236 1.00 87.19 282 ALA A C 1
ATOM 2247 O O . ALA A 1 282 ? -19.632 -16.030 31.447 1.00 87.19 282 ALA A O 1
ATOM 2248 N N . ILE A 1 283 ? -19.101 -13.893 31.882 1.00 85.94 283 ILE A N 1
ATOM 2249 C CA . ILE A 1 283 ? -18.593 -13.597 30.530 1.00 85.94 283 ILE A CA 1
ATOM 2250 C C . ILE A 1 283 ? -17.423 -14.530 30.167 1.00 85.94 283 ILE A C 1
ATOM 2252 O O . ILE A 1 283 ? -17.432 -15.149 29.104 1.00 85.94 283 ILE A O 1
ATOM 2256 N N . ARG A 1 284 ? -16.426 -14.687 31.055 1.00 81.50 284 ARG A N 1
ATOM 2257 C CA . ARG A 1 284 ? -15.266 -15.577 30.822 1.00 81.50 284 ARG A CA 1
ATOM 2258 C C . ARG A 1 284 ? -15.669 -17.036 30.589 1.00 81.50 284 ARG A C 1
ATOM 2260 O O . ARG A 1 284 ? -15.056 -17.698 29.753 1.00 81.50 284 ARG A O 1
ATOM 2267 N N . LYS A 1 285 ? -16.677 -17.530 31.315 1.00 84.25 285 LYS A N 1
ATOM 2268 C CA . LYS A 1 285 ? -17.202 -18.895 31.177 1.00 84.25 285 LYS A CA 1
ATOM 2269 C C . LYS A 1 285 ? -17.777 -19.131 29.778 1.00 84.25 285 LYS A C 1
ATOM 2271 O O . LYS A 1 285 ? -17.429 -20.121 29.138 1.00 84.25 285 LYS A O 1
ATOM 2276 N N . GLU A 1 286 ? -18.601 -18.208 29.287 1.00 83.44 286 GLU A N 1
ATOM 2277 C CA . GLU A 1 286 ? -19.232 -18.329 27.966 1.00 83.44 286 GLU A CA 1
ATOM 2278 C C . GLU A 1 286 ? -18.253 -18.064 26.809 1.00 83.44 286 GLU A C 1
ATOM 2280 O O . GLU A 1 286 ? -18.383 -18.661 25.740 1.00 83.44 286 GLU A O 1
ATOM 2285 N N . LEU A 1 287 ? -17.207 -17.262 27.043 1.00 73.31 287 LEU A N 1
ATOM 2286 C CA . LEU A 1 287 ? -16.113 -17.045 26.091 1.00 73.31 287 LEU A CA 1
ATOM 2287 C C . LEU A 1 287 ? -15.196 -18.259 25.877 1.00 73.31 287 LEU A C 1
ATOM 2289 O O . LEU A 1 287 ? -14.405 -18.221 24.944 1.00 73.31 287 LEU A O 1
ATOM 2293 N N . LYS A 1 288 ? -15.247 -19.320 26.699 1.00 65.50 288 LYS A N 1
ATOM 2294 C CA . LYS A 1 288 ? -14.566 -20.622 26.463 1.00 65.50 288 LYS A CA 1
ATOM 2295 C C . LYS A 1 288 ? -13.079 -20.558 26.036 1.00 65.50 288 LYS A C 1
ATOM 2297 O O . LYS A 1 288 ? -12.586 -21.472 25.382 1.00 65.50 288 LYS A O 1
ATOM 2302 N N . GLY A 1 289 ? -12.352 -19.504 26.418 1.00 56.09 289 GLY A N 1
ATOM 2303 C CA . GLY A 1 289 ? -10.940 -19.289 26.064 1.00 56.09 289 GLY A CA 1
ATOM 2304 C C . GLY A 1 289 ? -10.669 -18.449 24.803 1.00 56.09 289 GLY A C 1
ATOM 2305 O O . GLY A 1 289 ? -9.502 -18.238 24.469 1.00 56.09 289 GLY A O 1
ATOM 2306 N N . PHE A 1 290 ? -11.693 -17.929 24.118 1.00 51.62 290 PHE A N 1
ATOM 2307 C CA . PHE A 1 290 ? -11.520 -16.983 23.009 1.00 51.62 290 PHE A CA 1
ATOM 2308 C C . PHE A 1 290 ? -10.926 -15.643 23.485 1.00 51.62 290 PHE A C 1
ATOM 2310 O O . PHE A 1 290 ? -11.257 -15.138 24.560 1.00 51.62 290 PHE A O 1
ATOM 2317 N N . GLN A 1 291 ? -10.035 -15.059 22.675 1.00 50.38 291 GLN A N 1
ATOM 2318 C CA . GLN A 1 291 ? -9.402 -13.768 22.970 1.00 50.38 291 GLN A CA 1
ATOM 2319 C C . GLN A 1 291 ? -10.333 -12.614 22.572 1.00 50.38 291 GLN A C 1
ATOM 2321 O O . GLN A 1 291 ? -10.878 -12.600 21.471 1.00 50.38 291 GLN A O 1
ATOM 2326 N N . VAL A 1 292 ? -10.513 -11.645 23.473 1.00 48.22 292 VAL A N 1
ATOM 2327 C CA . VAL A 1 292 ? -11.389 -10.484 23.257 1.00 48.22 292 VAL A CA 1
ATOM 2328 C C . VAL A 1 292 ? -10.581 -9.325 22.681 1.00 48.22 292 VAL A C 1
ATOM 2330 O O . VAL A 1 292 ? -9.609 -8.876 23.288 1.00 48.22 292 VAL A O 1
ATOM 2333 N N . HIS A 1 293 ? -11.018 -8.811 21.533 1.00 40.91 293 HIS A N 1
ATOM 2334 C CA . HIS A 1 293 ? -10.486 -7.598 20.917 1.00 40.91 293 HIS A CA 1
ATOM 2335 C C . HIS A 1 293 ? -11.435 -6.426 21.211 1.00 40.91 293 HIS A C 1
ATOM 2337 O O . HIS A 1 293 ? -12.635 -6.522 20.966 1.00 40.91 293 HIS A O 1
ATOM 2343 N N . VAL A 1 294 ? -10.909 -5.332 21.770 1.00 39.00 294 VAL A N 1
ATOM 2344 C CA . VAL A 1 294 ? -11.697 -4.151 22.171 1.00 39.00 294 VAL A CA 1
ATOM 2345 C C . VAL A 1 294 ? -11.769 -3.147 21.016 1.00 39.00 294 VAL A C 1
ATOM 2347 O O . VAL A 1 294 ? -10.724 -2.761 20.502 1.00 39.00 294 VAL A O 1
ATOM 2350 N N . TRP A 1 295 ? -12.986 -2.719 20.648 1.00 33.53 295 TRP A N 1
ATOM 2351 C CA . TRP A 1 295 ? -13.335 -1.899 19.469 1.00 33.53 295 TRP A CA 1
ATOM 2352 C C . TRP A 1 295 ? -14.448 -0.880 19.784 1.00 33.53 295 TRP A C 1
ATOM 2354 O O . TRP A 1 295 ? -15.135 -1.065 20.787 1.00 33.53 295 TRP A O 1
ATOM 2364 N N . LYS A 1 296 ? -14.648 0.162 18.943 1.00 34.50 296 LYS A N 1
ATOM 2365 C CA . LYS A 1 296 ? -15.647 1.261 19.097 1.00 34.50 296 LYS A CA 1
ATOM 2366 C C . LYS A 1 296 ? -15.700 2.203 17.824 1.00 34.50 296 LYS A C 1
ATOM 2368 O O . LYS A 1 296 ? -14.748 2.172 17.055 1.00 34.50 296 LYS A O 1
ATOM 2373 N N . PRO A 1 297 ? -16.796 2.965 17.536 1.00 40.12 297 PRO A N 1
ATOM 2374 C CA . PRO A 1 297 ? -16.995 4.059 16.525 1.00 40.12 297 PRO A CA 1
ATOM 2375 C C . PRO A 1 297 ? -15.956 5.184 16.205 1.00 40.12 297 PRO A C 1
ATOM 2377 O O . PRO A 1 297 ? -14.859 5.175 16.721 1.00 40.12 297 PRO A O 1
ATOM 2380 N N . ALA A 1 298 ? -16.367 6.266 15.503 1.00 35.03 298 ALA A N 1
ATOM 2381 C CA . ALA A 1 298 ? -15.940 7.695 15.611 1.00 35.03 298 ALA A CA 1
ATOM 2382 C C . ALA A 1 298 ? -17.213 8.572 15.447 1.00 35.03 298 ALA A C 1
ATOM 2384 O O . ALA A 1 298 ? -18.170 8.075 14.856 1.00 35.03 298 ALA A O 1
ATOM 2385 N N . ALA A 1 299 ? -17.304 9.790 16.006 1.00 42.34 299 ALA A N 1
ATOM 2386 C CA . ALA A 1 299 ? -18.593 10.503 16.159 1.00 42.34 299 ALA A CA 1
ATOM 2387 C C . ALA A 1 299 ? -19.420 10.648 14.858 1.00 42.34 299 ALA A C 1
ATOM 2389 O O . ALA A 1 299 ? -18.910 11.069 13.821 1.00 42.34 299 ALA A O 1
ATOM 2390 N N . SER A 1 300 ? -20.716 10.323 14.936 1.00 43.59 300 SER A N 1
ATOM 2391 C CA . SER A 1 300 ? -21.663 10.383 13.814 1.00 43.59 300 SER A CA 1
ATOM 2392 C C . SER A 1 300 ? -23.071 10.736 14.310 1.00 43.59 300 SER A C 1
ATOM 2394 O O . SER A 1 300 ? -23.921 9.857 14.450 1.00 43.59 300 SER A O 1
ATOM 2396 N N . ARG A 1 301 ? -23.291 12.026 14.605 1.00 46.16 301 ARG A N 1
ATOM 2397 C CA . ARG A 1 301 ? -24.586 12.743 14.665 1.00 46.16 301 ARG A CA 1
ATOM 2398 C C . ARG A 1 301 ? -24.341 14.239 14.901 1.00 46.16 301 ARG A C 1
ATOM 2400 O O . ARG A 1 301 ? -23.270 14.624 15.357 1.00 46.16 301 ARG A O 1
ATOM 2407 N N . LEU A 1 302 ? -25.331 15.061 14.548 1.00 46.75 302 LEU A N 1
ATOM 2408 C CA . LEU A 1 302 ? -25.310 16.528 14.684 1.00 46.75 302 LEU A CA 1
ATOM 2409 C C . LEU A 1 302 ? -26.264 17.060 15.773 1.00 46.75 302 LEU A C 1
ATOM 2411 O O . LEU A 1 302 ? -26.285 18.261 16.014 1.00 46.75 302 LEU A O 1
ATOM 2415 N N . GLU A 1 303 ? -27.037 16.185 16.428 1.00 44.56 303 GLU A N 1
ATOM 2416 C CA . GLU A 1 303 ? -28.084 16.566 17.398 1.00 44.56 303 GLU A CA 1
ATOM 2417 C C . GLU A 1 303 ? -27.915 15.931 18.791 1.00 44.56 303 GLU A C 1
ATOM 2419 O O . GLU A 1 303 ? -28.464 16.442 19.764 1.00 44.56 303 GLU A O 1
ATOM 2424 N N . SER A 1 304 ? -27.130 14.855 18.920 1.00 45.06 304 SER A N 1
ATOM 2425 C CA . SER A 1 304 ? -26.762 14.243 20.203 1.00 45.06 304 SER A CA 1
ATOM 2426 C C . SER A 1 304 ? -25.249 14.318 20.419 1.00 45.06 304 SER A C 1
ATOM 2428 O O . SER A 1 304 ? -24.469 14.170 19.479 1.00 45.06 304 SER A O 1
ATOM 2430 N N . ALA A 1 305 ? -24.813 14.515 21.667 1.00 47.06 305 ALA A N 1
ATOM 2431 C CA . ALA A 1 305 ? -23.393 14.547 22.048 1.00 47.06 305 ALA A CA 1
ATOM 2432 C C . ALA A 1 305 ? -22.756 13.137 22.143 1.00 47.06 305 ALA A C 1
ATOM 2434 O O . ALA A 1 305 ? -21.842 12.900 22.931 1.00 47.06 305 ALA A O 1
ATOM 2435 N N . GLU A 1 306 ? -23.269 12.175 21.373 1.00 47.44 306 GLU A N 1
ATOM 2436 C CA . GLU A 1 306 ? -22.886 10.763 21.422 1.00 47.44 306 GLU A CA 1
ATOM 2437 C C . GLU A 1 306 ? -21.674 10.495 20.516 1.00 47.44 306 GLU A C 1
ATOM 2439 O O . GLU A 1 306 ? -21.670 10.831 19.329 1.00 47.44 306 GLU A O 1
ATOM 2444 N N . ILE A 1 307 ? -20.623 9.878 21.069 1.00 43.53 307 ILE A N 1
ATOM 2445 C CA . ILE A 1 307 ? -19.315 9.766 20.405 1.00 43.53 307 ILE A CA 1
ATOM 2446 C C . ILE A 1 307 ? -18.780 8.337 20.390 1.00 43.53 307 ILE A C 1
ATOM 2448 O O . ILE A 1 307 ? -18.630 7.697 21.432 1.00 43.53 307 ILE A O 1
ATOM 2452 N N . PHE A 1 308 ? -18.369 7.910 19.191 1.00 45.34 308 PHE A N 1
ATOM 2453 C CA . PHE A 1 308 ? -17.476 6.777 18.921 1.00 45.34 308 PHE A CA 1
ATOM 2454 C C . PHE A 1 308 ? -15.964 7.121 19.104 1.00 45.34 308 PHE A C 1
ATOM 2456 O O . PHE A 1 308 ? -15.604 8.271 18.879 1.00 45.34 308 PHE A O 1
ATOM 2463 N N . VAL A 1 309 ? -15.044 6.171 19.350 1.00 38.41 309 VAL A N 1
ATOM 2464 C CA . VAL A 1 309 ? -13.564 6.326 19.182 1.00 38.41 309 VAL A CA 1
ATOM 2465 C C . VAL A 1 309 ? -12.911 4.983 18.763 1.00 38.41 309 VAL A C 1
ATOM 2467 O O . VAL A 1 309 ? -13.122 4.002 19.466 1.00 38.41 309 VAL A O 1
ATOM 2470 N N . VAL A 1 310 ? -12.142 4.901 17.659 1.00 45.19 310 VAL A N 1
ATOM 2471 C CA . VAL A 1 310 ? -11.816 3.606 16.993 1.00 45.19 310 VAL A CA 1
ATOM 2472 C C . VAL A 1 310 ? -10.682 2.802 17.635 1.00 45.19 310 VAL A C 1
ATOM 2474 O O . VAL A 1 310 ? -9.613 3.343 17.911 1.00 45.19 310 VAL A O 1
ATOM 2477 N N . CYS A 1 311 ? -10.868 1.478 17.768 1.00 43.62 311 CYS A N 1
ATOM 2478 C CA . CYS A 1 311 ? -9.817 0.527 18.167 1.00 43.62 311 CYS A CA 1
ATOM 2479 C C . CYS A 1 311 ? -9.870 -0.784 17.341 1.00 43.62 311 CYS A C 1
ATOM 2481 O O . CYS A 1 311 ? -10.387 -1.793 17.794 1.00 43.62 311 CYS A O 1
ATOM 2483 N N . GLU A 1 312 ? -9.336 -0.807 16.113 1.00 40.66 312 GLU A N 1
ATOM 2484 C CA . GLU A 1 312 ? -9.315 -2.027 15.265 1.00 40.66 312 GLU A CA 1
ATOM 2485 C C . GLU A 1 312 ? -8.375 -3.131 15.802 1.00 40.66 312 GLU A C 1
ATOM 2487 O O . GLU A 1 312 ? -8.444 -4.280 15.375 1.00 40.66 312 GLU A O 1
ATOM 2492 N N . LYS A 1 313 ? -7.439 -2.789 16.698 1.00 45.47 313 LYS A N 1
ATOM 2493 C CA . LYS A 1 313 ? -6.323 -3.657 17.103 1.00 45.47 313 LYS A CA 1
ATOM 2494 C C . LYS A 1 313 ? -6.058 -3.528 18.603 1.00 45.47 313 LYS A C 1
ATOM 2496 O O . LYS A 1 313 ? -5.834 -2.430 19.104 1.00 45.47 313 LYS A O 1
ATOM 2501 N N . TYR A 1 314 ? -6.025 -4.659 19.307 1.00 60.50 314 TYR A N 1
ATOM 2502 C CA . TYR A 1 314 ? -5.562 -4.735 20.693 1.00 60.50 314 TYR A CA 1
ATOM 2503 C C . TYR A 1 314 ? -4.075 -5.098 20.703 1.00 60.50 314 TYR A C 1
ATOM 2505 O O . TYR A 1 314 ? -3.701 -6.173 20.244 1.00 60.50 314 TYR A O 1
ATOM 2513 N N . SER A 1 315 ? -3.230 -4.207 21.230 1.00 50.88 315 SER A N 1
ATOM 2514 C CA . SER A 1 315 ? -1.764 -4.375 21.235 1.00 50.88 315 SER A CA 1
ATOM 2515 C C . SER A 1 315 ? -1.272 -5.547 22.105 1.00 50.88 315 SER A C 1
ATOM 2517 O O . SER A 1 315 ? -0.117 -5.939 21.997 1.00 50.88 315 SER A O 1
ATOM 2519 N N . LYS A 1 316 ? -2.140 -6.092 22.979 1.00 62.69 316 LYS A N 1
ATOM 2520 C CA . LYS A 1 316 ? -1.859 -7.181 23.936 1.00 62.69 316 LYS A CA 1
ATOM 2521 C C . LYS A 1 316 ? -0.440 -7.111 24.543 1.00 62.69 316 LYS A C 1
ATOM 2523 O O . LYS A 1 316 ? 0.339 -8.049 24.381 1.00 62.69 316 LYS A O 1
ATOM 2528 N N . PRO A 1 317 ? -0.078 -6.008 25.225 1.00 71.50 317 PRO A N 1
ATOM 2529 C CA . PRO A 1 317 ? 1.215 -5.928 25.889 1.00 71.50 317 PRO A CA 1
ATOM 2530 C C . PRO A 1 317 ? 1.261 -6.929 27.052 1.00 71.50 317 PRO A C 1
ATOM 2532 O O . PRO A 1 317 ? 0.280 -7.064 27.786 1.00 71.50 317 PRO A O 1
ATOM 2535 N N . ASP A 1 318 ? 2.406 -7.584 27.264 1.00 74.38 318 ASP A N 1
ATOM 2536 C CA . ASP A 1 318 ? 2.591 -8.562 28.354 1.00 74.38 318 ASP A CA 1
ATOM 2537 C C . ASP A 1 318 ? 2.350 -7.961 29.749 1.00 74.38 318 ASP A C 1
ATOM 2539 O O . ASP A 1 318 ? 2.027 -8.668 30.704 1.00 74.38 318 ASP A O 1
ATOM 2543 N N . LYS A 1 319 ? 2.503 -6.636 29.867 1.00 73.81 319 LYS A N 1
ATOM 2544 C CA . LYS A 1 319 ? 2.118 -5.839 31.031 1.00 73.81 319 LYS A CA 1
ATOM 2545 C C . LYS A 1 319 ? 1.404 -4.577 30.561 1.00 73.81 319 LYS A C 1
ATOM 2547 O O . LYS A 1 319 ? 1.949 -3.816 29.766 1.00 73.81 319 LYS A O 1
ATOM 2552 N N . VAL A 1 320 ? 0.203 -4.347 31.082 1.00 76.69 320 VAL A N 1
ATOM 2553 C CA . VAL A 1 320 ? -0.486 -3.053 30.996 1.00 76.69 320 VAL A CA 1
ATOM 2554 C C . VAL A 1 320 ? -0.052 -2.232 32.208 1.00 76.69 320 VAL A C 1
ATOM 2556 O O . VAL A 1 320 ? -0.026 -2.764 33.317 1.00 76.69 320 VAL A O 1
ATOM 2559 N N . ASP A 1 321 ? 0.286 -0.959 32.011 1.00 79.12 321 ASP A N 1
ATOM 2560 C CA . ASP A 1 321 ? 0.538 -0.039 33.123 1.00 79.12 321 ASP A CA 1
ATOM 2561 C C . ASP A 1 321 ? -0.757 0.133 33.951 1.00 79.12 321 ASP A C 1
ATOM 2563 O O . ASP A 1 321 ? -1.777 0.547 33.384 1.00 79.12 321 ASP A O 1
ATOM 2567 N N . PRO A 1 322 ? -0.764 -0.184 35.264 1.00 82.00 322 PRO A N 1
ATOM 2568 C CA . PRO A 1 322 ? -1.946 -0.032 36.112 1.00 82.00 322 PRO A CA 1
ATOM 2569 C C . PRO A 1 322 ? -2.514 1.391 36.130 1.00 82.00 322 PRO A C 1
ATOM 2571 O O . PRO A 1 322 ? -3.720 1.563 36.321 1.00 82.00 322 PRO A O 1
ATOM 2574 N N . ASP A 1 323 ? -1.678 2.409 35.909 1.00 79.88 323 ASP A N 1
ATOM 2575 C CA . ASP A 1 323 ? -2.101 3.807 35.934 1.00 79.88 323 ASP A CA 1
ATOM 2576 C C . ASP A 1 323 ? -3.009 4.172 34.753 1.00 79.88 323 ASP A C 1
ATOM 2578 O O . ASP A 1 323 ? -3.925 4.976 34.924 1.00 79.88 323 ASP A O 1
ATOM 2582 N N . LEU A 1 324 ? -2.843 3.519 33.595 1.00 74.94 324 LEU A N 1
ATOM 2583 C CA . LEU A 1 324 ? -3.706 3.705 32.418 1.00 74.94 324 LEU A CA 1
ATOM 2584 C C . LEU A 1 324 ? -5.136 3.188 32.632 1.00 74.94 324 LEU A C 1
ATOM 2586 O O . LEU A 1 324 ? -6.051 3.587 31.914 1.00 74.94 324 LEU A O 1
ATOM 2590 N N . LEU A 1 325 ? -5.333 2.293 33.604 1.00 77.69 325 LEU A N 1
ATOM 2591 C CA . LEU A 1 325 ? -6.643 1.754 33.984 1.00 77.69 325 LEU A CA 1
ATOM 2592 C C . LEU A 1 325 ? -7.220 2.445 35.231 1.00 77.69 325 LEU A C 1
ATOM 2594 O O . LEU A 1 325 ? -8.351 2.167 35.632 1.00 77.69 325 LEU A O 1
ATOM 2598 N N . ASN A 1 326 ? -6.465 3.354 35.854 1.00 78.06 326 ASN A N 1
ATOM 2599 C CA . ASN A 1 326 ? -6.891 4.063 37.049 1.00 78.06 326 ASN A CA 1
ATOM 2600 C C . ASN A 1 326 ? -7.685 5.320 36.674 1.00 78.06 326 ASN A C 1
ATOM 2602 O O . ASN A 1 326 ? -7.113 6.361 36.355 1.00 78.06 326 ASN A O 1
ATOM 2606 N N . VAL A 1 327 ? -9.012 5.233 36.798 1.00 79.81 327 VAL A N 1
ATOM 2607 C CA . VAL A 1 327 ? -9.973 6.324 36.549 1.00 79.81 327 VAL A CA 1
ATOM 2608 C C . VAL A 1 327 ? -9.516 7.662 37.146 1.00 79.81 327 VAL A C 1
ATOM 2610 O O . VAL A 1 327 ? -9.579 8.685 36.470 1.00 79.81 327 VAL A O 1
ATOM 2613 N N . LYS A 1 328 ? -8.986 7.667 38.379 1.00 79.75 328 LYS A N 1
ATOM 2614 C CA . LYS A 1 328 ? -8.538 8.903 39.043 1.00 79.75 328 LYS A CA 1
ATOM 2615 C C . LYS A 1 328 ? -7.352 9.564 38.346 1.00 79.75 328 LYS A C 1
ATOM 2617 O O . LYS A 1 328 ? -7.251 10.778 38.411 1.00 79.75 328 LYS A O 1
ATOM 2622 N N . LYS A 1 329 ? -6.463 8.786 37.716 1.00 79.38 329 LYS A N 1
ATOM 2623 C CA . LYS A 1 329 ? -5.301 9.295 36.968 1.00 79.38 329 LYS A CA 1
ATOM 2624 C C . LYS A 1 329 ? -5.660 9.678 35.534 1.00 79.38 329 LYS A C 1
ATOM 2626 O O . LYS A 1 329 ? -5.142 10.671 35.041 1.00 79.38 329 LYS A O 1
ATOM 2631 N N . VAL A 1 330 ? -6.574 8.942 34.898 1.00 76.06 330 VAL A N 1
ATOM 2632 C CA . VAL A 1 330 ? -7.075 9.242 33.542 1.00 76.06 330 VAL A CA 1
ATOM 2633 C C . VAL A 1 330 ? -7.766 10.609 33.475 1.00 76.06 330 VAL A C 1
ATOM 2635 O O . VAL A 1 330 ? -7.634 11.303 32.472 1.00 76.06 330 VAL A O 1
ATOM 2638 N N . PHE A 1 331 ? -8.462 11.008 34.544 1.00 76.25 331 PHE A N 1
ATOM 2639 C CA . PHE A 1 331 ? -9.122 12.314 34.661 1.00 76.25 331 PHE A CA 1
ATOM 2640 C C . PHE A 1 331 ? -8.341 13.336 35.508 1.00 76.25 331 PHE A C 1
ATOM 2642 O O . PHE A 1 331 ? -8.923 14.322 35.953 1.00 76.25 331 PHE A O 1
ATOM 2649 N N . LEU A 1 332 ? -7.034 13.137 35.733 1.00 80.00 332 LEU A N 1
ATOM 2650 C CA . LEU A 1 332 ? -6.190 14.241 36.195 1.00 80.00 332 LEU A CA 1
ATOM 2651 C C . LEU A 1 332 ? -6.092 15.261 35.065 1.00 80.00 332 LEU A C 1
ATOM 2653 O O . LEU A 1 332 ? -5.559 14.956 33.996 1.00 80.00 332 LEU A O 1
ATOM 2657 N N . GLU A 1 333 ? -6.565 16.480 35.313 1.00 70.88 333 GLU A N 1
ATOM 2658 C CA . GLU A 1 333 ? -6.222 17.593 34.441 1.00 70.88 333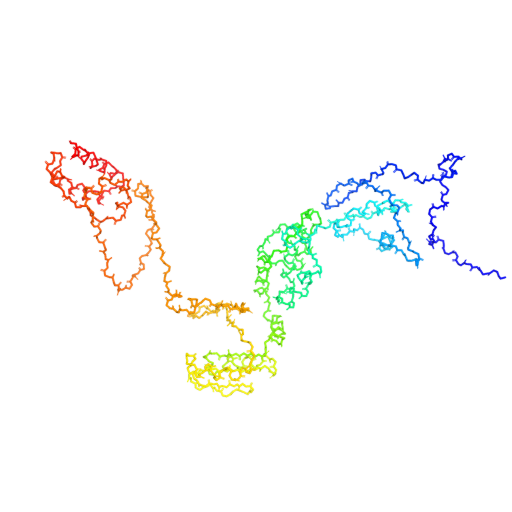 GLU A CA 1
ATOM 2659 C C . GLU A 1 333 ? -4.692 17.721 34.409 1.00 70.88 333 GLU A C 1
ATOM 2661 O O . GLU A 1 333 ? -4.045 17.674 35.466 1.00 70.88 333 GLU A O 1
ATOM 2666 N N . PRO A 1 334 ? -4.071 17.848 33.222 1.00 65.94 334 PRO A N 1
ATOM 2667 C CA . PRO A 1 334 ? -2.660 18.177 33.175 1.00 65.94 334 PRO A CA 1
ATOM 2668 C C . PRO A 1 334 ? -2.479 19.506 33.904 1.00 65.94 334 PRO A C 1
ATOM 2670 O O . PRO A 1 334 ? -3.232 20.449 33.658 1.00 65.94 334 PRO A O 1
ATOM 2673 N N . ASN A 1 335 ? -1.448 19.602 34.749 1.00 56.62 335 ASN A N 1
ATOM 2674 C CA . ASN A 1 335 ? -0.952 20.899 35.189 1.00 56.62 335 ASN A CA 1
ATOM 2675 C C . ASN A 1 335 ? -0.503 21.657 33.935 1.00 56.62 335 ASN A C 1
ATOM 2677 O O . ASN A 1 335 ? 0.635 21.532 33.481 1.00 56.62 335 ASN A O 1
ATOM 2681 N N . LEU A 1 336 ? -1.426 22.426 33.361 1.00 51.31 336 LEU A N 1
ATOM 2682 C CA . LEU A 1 336 ? -1.122 23.534 32.487 1.00 51.31 336 LEU A CA 1
ATOM 2683 C C . LEU A 1 336 ? -0.344 24.509 33.360 1.00 51.31 336 LEU A C 1
ATOM 2685 O O . LEU A 1 336 ? -0.947 25.349 34.027 1.00 51.31 336 LEU A O 1
ATOM 2689 N N . ASP A 1 337 ? 0.986 24.362 33.379 1.00 46.03 337 ASP A N 1
ATOM 2690 C CA . ASP A 1 337 ? 1.889 25.393 33.878 1.00 46.03 337 ASP A CA 1
ATOM 2691 C C . ASP A 1 337 ? 1.375 26.713 33.294 1.00 46.03 337 ASP A C 1
ATOM 2693 O O . ASP A 1 337 ? 1.404 26.864 32.064 1.00 46.03 337 ASP A O 1
ATOM 2697 N N . PRO A 1 338 ? 0.831 27.637 34.114 1.00 49.91 338 PRO A N 1
ATOM 2698 C CA . PRO A 1 338 ? 0.212 28.842 33.595 1.00 49.91 338 PRO A CA 1
ATOM 2699 C C . PRO A 1 338 ? 1.307 29.592 32.856 1.00 49.91 338 PRO A C 1
ATOM 2701 O O . PRO A 1 338 ? 2.268 30.054 33.480 1.00 49.91 338 PRO A O 1
ATOM 2704 N N . ALA A 1 339 ? 1.198 29.598 31.521 1.00 47.62 339 ALA A N 1
ATOM 2705 C CA . ALA A 1 339 ? 2.315 29.869 30.625 1.00 47.62 339 ALA A CA 1
ATOM 2706 C C . ALA A 1 339 ? 3.042 31.121 31.101 1.00 47.62 339 ALA A C 1
ATOM 2708 O O . ALA A 1 339 ? 2.410 32.182 31.128 1.00 47.62 339 ALA A O 1
ATOM 2709 N N . LYS A 1 340 ? 4.312 30.958 31.538 1.00 47.16 340 LYS A N 1
ATOM 2710 C CA . LYS A 1 340 ? 5.061 31.960 32.323 1.00 47.16 340 LYS A CA 1
ATOM 2711 C C . LYS A 1 340 ? 4.682 33.354 31.834 1.00 47.16 340 LYS A C 1
ATOM 2713 O O . LYS A 1 340 ? 4.988 33.646 30.672 1.00 47.16 340 LYS A O 1
ATOM 2718 N N . PRO A 1 341 ? 3.974 34.166 32.647 1.00 51.25 341 PRO A N 1
ATOM 2719 C CA . PRO A 1 341 ? 3.353 35.383 32.153 1.00 51.25 341 PRO A CA 1
ATOM 2720 C C . PRO A 1 341 ? 4.454 36.216 31.526 1.00 51.25 341 PRO A C 1
ATOM 2722 O O . PRO A 1 341 ? 5.428 36.542 32.201 1.00 51.25 341 PRO A O 1
ATOM 2725 N N . ASN A 1 342 ? 4.349 36.463 30.217 1.00 53.94 342 ASN A N 1
ATOM 2726 C CA . ASN A 1 342 ? 5.430 37.082 29.466 1.00 53.94 342 ASN A CA 1
ATOM 2727 C C . ASN A 1 342 ? 5.643 38.486 30.039 1.00 53.94 342 ASN A C 1
ATOM 2729 O O . ASN A 1 342 ? 4.901 39.414 29.727 1.00 53.94 342 ASN A O 1
ATOM 2733 N N . SER A 1 343 ? 6.632 38.638 30.912 1.00 55.31 343 SER A N 1
ATOM 2734 C CA . SER A 1 343 ? 6.812 39.842 31.719 1.00 55.31 343 SER A CA 1
ATOM 2735 C C . SER A 1 343 ? 7.308 41.027 30.890 1.00 55.31 343 SER A C 1
ATOM 2737 O O . SER A 1 343 ? 7.164 42.179 31.294 1.00 55.31 343 SER A O 1
ATOM 2739 N N . GLN A 1 344 ? 7.762 40.768 29.659 1.00 53.50 344 GLN A N 1
ATOM 2740 C CA . GLN A 1 344 ? 7.977 41.785 28.631 1.00 53.50 344 GLN A CA 1
ATOM 2741 C C . GLN A 1 344 ? 6.663 42.255 27.979 1.00 53.50 344 GLN A C 1
ATOM 2743 O O . GLN A 1 344 ? 6.589 43.390 27.515 1.00 53.50 344 GLN A O 1
ATOM 2748 N N . ALA A 1 345 ? 5.589 41.457 27.986 1.00 54.09 345 ALA A N 1
ATOM 2749 C CA . ALA A 1 345 ? 4.268 41.882 27.507 1.00 54.09 345 ALA A CA 1
ATOM 2750 C C . ALA A 1 345 ? 3.620 42.960 28.401 1.00 54.09 345 ALA A C 1
ATOM 2752 O O . ALA A 1 345 ? 2.782 43.715 27.920 1.00 54.09 345 ALA A O 1
ATOM 2753 N N . LEU A 1 346 ? 4.069 43.120 29.656 1.00 52.69 346 LEU A N 1
ATOM 2754 C CA . LEU A 1 346 ? 3.742 44.284 30.500 1.00 52.69 346 LEU A CA 1
ATOM 2755 C C . LEU A 1 346 ? 4.381 45.599 30.003 1.00 52.69 346 LEU A C 1
ATOM 2757 O O . LEU A 1 346 ? 3.976 46.677 30.440 1.00 52.69 346 LEU A O 1
ATOM 2761 N N . LEU A 1 347 ? 5.385 45.515 29.122 1.00 50.41 347 LEU A N 1
ATOM 2762 C CA . LEU A 1 347 ? 6.100 46.648 28.517 1.00 50.41 347 LEU A CA 1
ATOM 2763 C C . LEU A 1 347 ? 5.704 46.884 27.047 1.00 50.41 347 LEU A C 1
ATOM 2765 O O . LEU A 1 347 ? 5.935 47.969 26.517 1.00 50.41 347 LEU A O 1
ATOM 2769 N N . LEU A 1 348 ? 5.135 45.879 26.374 1.00 45.47 348 LEU A N 1
ATOM 2770 C CA . LEU A 1 348 ? 4.831 45.902 24.941 1.00 45.47 348 LEU A CA 1
ATOM 2771 C C . LEU A 1 348 ? 3.359 46.256 24.683 1.00 45.47 348 LEU A C 1
ATOM 2773 O O . LEU A 1 348 ? 2.456 45.487 25.006 1.00 45.47 348 LEU A O 1
ATOM 2777 N N . ASN A 1 349 ? 3.128 47.389 24.012 1.00 46.88 349 ASN A N 1
ATOM 2778 C CA . ASN A 1 349 ? 1.811 47.888 23.590 1.00 46.88 349 ASN A CA 1
ATOM 2779 C C . ASN A 1 349 ? 1.112 46.973 22.555 1.00 46.88 349 ASN A C 1
ATOM 2781 O O . ASN A 1 349 ? 0.974 47.323 21.382 1.00 46.88 349 ASN A O 1
ATOM 2785 N N . LYS A 1 350 ? 0.612 45.805 22.973 1.00 44.47 350 LYS A N 1
ATOM 2786 C CA . LYS A 1 350 ? -0.319 44.985 22.184 1.00 44.47 350 LYS A CA 1
ATOM 2787 C C . LYS A 1 350 ? -1.607 44.741 22.963 1.00 44.47 350 LYS A C 1
ATOM 2789 O O . LYS A 1 350 ? -1.629 43.987 23.928 1.00 44.47 350 LYS A O 1
ATOM 2794 N N . LYS A 1 351 ? -2.702 45.341 22.482 1.00 43.06 351 LYS A N 1
ATOM 2795 C CA . LYS A 1 351 ? -4.070 45.005 22.900 1.00 43.06 351 LYS A CA 1
ATOM 2796 C C . LYS A 1 351 ? -4.369 43.556 22.498 1.00 43.06 351 LYS A C 1
ATOM 2798 O O . LYS A 1 351 ? -4.819 43.304 21.381 1.00 43.06 351 LYS A O 1
ATOM 2803 N N . THR A 1 352 ? -4.130 42.600 23.389 1.00 47.09 352 THR A N 1
ATOM 2804 C CA . THR A 1 352 ? -4.725 41.268 23.258 1.00 47.09 352 THR A CA 1
ATOM 2805 C C . THR A 1 352 ? -6.239 41.405 23.417 1.00 47.09 352 THR A C 1
ATOM 2807 O O . THR A 1 352 ? -6.727 42.120 24.296 1.00 47.09 352 THR A O 1
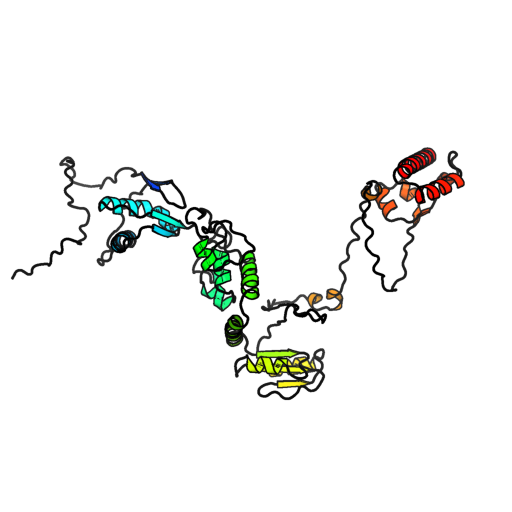ATOM 2810 N N . LYS A 1 353 ? -7.014 40.768 22.530 1.00 41.44 353 LYS A N 1
ATOM 2811 C CA . LYS A 1 353 ? -8.469 40.686 22.709 1.00 41.44 353 LYS A CA 1
ATOM 2812 C C . LYS A 1 353 ? -8.723 39.967 24.035 1.00 41.44 353 LYS A C 1
ATOM 2814 O O . LYS A 1 353 ? -8.217 38.860 24.210 1.00 41.44 353 LYS A O 1
ATOM 2819 N N . LYS A 1 354 ? -9.504 40.562 24.947 1.00 43.94 354 LYS A N 1
ATOM 2820 C CA . LYS A 1 354 ? -10.034 39.811 26.094 1.00 43.94 354 LYS A CA 1
ATOM 2821 C C . LYS A 1 354 ? -10.785 38.598 25.542 1.00 43.94 354 LYS A C 1
ATOM 2823 O O . LYS A 1 354 ? -11.674 38.770 24.706 1.00 43.94 354 LYS A O 1
ATOM 2828 N N . ALA A 1 355 ? -10.421 37.402 25.997 1.00 42.50 355 ALA A N 1
ATOM 2829 C CA . ALA A 1 355 ? -11.257 36.227 25.799 1.00 42.50 355 ALA A CA 1
ATOM 2830 C C . ALA A 1 355 ? -12.643 36.496 26.411 1.00 42.50 355 ALA A C 1
ATOM 2832 O O . ALA A 1 355 ? -12.762 37.270 27.369 1.00 42.50 355 ALA A O 1
ATOM 2833 N N . ARG A 1 356 ? -13.695 35.888 25.851 1.00 35.88 356 ARG A N 1
ATOM 2834 C CA . ARG A 1 356 ? -15.003 35.888 26.517 1.00 35.88 356 ARG A CA 1
ATOM 2835 C C . ARG A 1 356 ? -14.838 35.190 27.866 1.00 35.88 356 ARG A C 1
ATOM 2837 O O . ARG A 1 356 ? -14.185 34.157 27.939 1.00 35.88 356 ARG A O 1
ATOM 2844 N N . ALA A 1 357 ? -15.402 35.782 28.913 1.00 41.41 357 ALA A N 1
ATOM 2845 C CA . ALA A 1 357 ? -15.453 35.142 30.215 1.00 41.41 357 ALA A CA 1
ATOM 2846 C C . ALA A 1 357 ? -16.510 34.035 30.160 1.00 41.41 357 ALA A C 1
ATOM 2848 O O . ALA A 1 357 ? -17.707 34.321 30.169 1.00 41.41 357 ALA A O 1
ATOM 2849 N N . GLU A 1 358 ? -16.059 32.791 30.072 1.00 40.06 358 GLU A N 1
ATOM 2850 C CA . GLU A 1 358 ? -16.861 31.643 30.481 1.00 40.06 358 GLU A CA 1
ATOM 2851 C C . GLU A 1 358 ? -16.771 31.562 32.010 1.00 40.06 358 GLU A C 1
ATOM 2853 O O . GLU A 1 358 ? -15.698 31.744 32.591 1.00 40.06 358 GLU A O 1
ATOM 2858 N N . GLY A 1 359 ? -17.923 31.439 32.670 1.00 35.44 359 GLY A N 1
ATOM 2859 C CA . GLY A 1 359 ? -18.000 31.471 34.128 1.00 35.44 359 GLY A CA 1
ATOM 2860 C C . GLY A 1 359 ? -17.452 30.183 34.731 1.00 35.44 359 GLY A C 1
ATOM 2861 O O . GLY A 1 359 ? -17.836 29.096 34.306 1.00 35.44 359 GLY A O 1
ATOM 2862 N N . TYR A 1 360 ? -16.591 30.303 35.740 1.00 41.97 360 TYR A N 1
ATOM 2863 C CA . TYR A 1 360 ? -16.182 29.157 36.547 1.00 41.97 360 TYR A CA 1
ATOM 2864 C C . TYR A 1 360 ? -17.308 28.763 37.503 1.00 41.97 360 TYR A C 1
ATOM 2866 O O . TYR A 1 360 ? -17.962 29.629 38.088 1.00 41.97 360 TYR A O 1
ATOM 2874 N N . ALA A 1 361 ? -17.514 27.457 37.671 1.00 37.78 361 ALA A N 1
ATOM 2875 C CA . ALA A 1 361 ? -18.356 26.932 38.736 1.00 37.78 361 ALA A CA 1
ATOM 2876 C C . ALA A 1 361 ? -17.743 27.269 40.107 1.00 37.78 361 ALA A C 1
ATOM 2878 O O . ALA A 1 361 ? -16.522 27.278 40.269 1.00 37.78 361 ALA A O 1
ATOM 2879 N N . GLU A 1 362 ? -18.595 27.550 41.092 1.00 42.12 362 GLU A N 1
ATOM 2880 C CA . GLU A 1 362 ? -18.175 27.915 42.445 1.00 42.12 362 GLU A CA 1
ATOM 2881 C C . GLU A 1 362 ? -17.622 26.700 43.209 1.00 42.12 362 GLU A C 1
ATOM 2883 O O . GLU A 1 362 ? -18.349 25.993 43.904 1.00 42.12 362 GLU A O 1
ATOM 2888 N N . SER A 1 363 ? -16.310 26.482 43.120 1.00 38.06 363 SER A N 1
ATOM 2889 C CA . SER A 1 363 ? -15.562 25.645 44.064 1.00 38.06 363 SER A CA 1
ATOM 2890 C C . SER A 1 363 ? -14.167 26.226 44.318 1.00 38.06 363 SER A C 1
ATOM 2892 O O . SER A 1 363 ? -13.416 26.481 43.380 1.00 38.06 363 SER A O 1
ATOM 2894 N N . ASP A 1 364 ? -13.837 26.407 45.598 1.00 36.62 364 ASP A N 1
ATOM 2895 C CA . ASP A 1 364 ? -12.503 26.696 46.148 1.00 36.62 364 ASP A CA 1
ATOM 2896 C C . ASP A 1 364 ? -11.853 28.067 45.848 1.00 36.62 364 ASP A C 1
ATOM 2898 O O . ASP A 1 364 ? -10.691 28.199 45.471 1.00 36.62 364 ASP A O 1
ATOM 2902 N N . GLY A 1 365 ? -12.569 29.133 46.212 1.00 43.84 365 GLY A N 1
ATOM 2903 C CA . GLY A 1 365 ? -12.165 29.913 47.397 1.00 43.84 365 GLY A CA 1
ATOM 2904 C C . GLY A 1 365 ? -10.842 30.705 47.423 1.00 43.84 365 GLY A C 1
ATOM 2905 O O . GLY A 1 365 ? -10.508 31.212 48.492 1.00 43.84 365 GLY A O 1
ATOM 2906 N N . LEU A 1 366 ? -10.092 30.863 46.324 1.00 41.62 366 LEU A N 1
ATOM 2907 C CA . LEU A 1 366 ? -8.835 31.638 46.314 1.00 41.62 366 LEU A CA 1
ATOM 2908 C C . LEU A 1 366 ? -8.719 32.671 45.175 1.00 41.62 366 LEU A C 1
ATOM 2910 O O . LEU A 1 366 ? -7.929 32.526 44.241 1.00 41.62 366 LEU A O 1
ATOM 2914 N N . THR A 1 367 ? -9.363 33.831 45.346 1.00 43.25 367 THR A N 1
ATOM 2915 C CA . THR A 1 367 ? -8.826 35.089 44.793 1.00 43.25 367 THR A CA 1
ATOM 2916 C C . THR A 1 367 ? -7.559 35.475 45.566 1.00 43.25 367 THR A C 1
ATOM 2918 O O . THR A 1 367 ? -7.600 36.278 46.501 1.00 43.25 367 THR A O 1
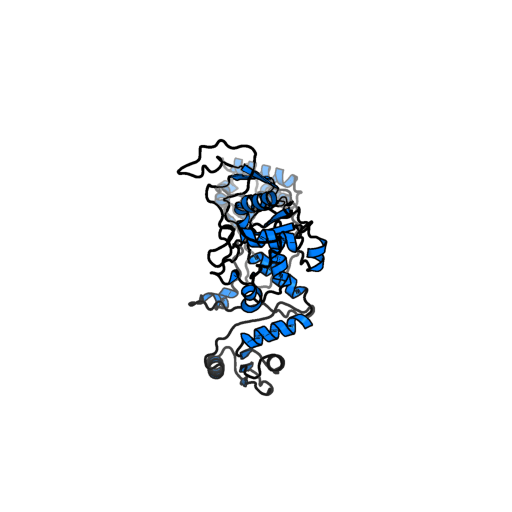ATOM 2921 N N . LEU A 1 368 ? -6.426 34.865 45.206 1.00 52.72 368 LEU A N 1
ATOM 2922 C CA . LEU A 1 368 ? -5.115 35.106 45.817 1.00 52.72 368 LEU A CA 1
ATOM 2923 C C . LEU A 1 368 ? -4.619 36.537 45.554 1.00 52.72 368 LEU A C 1
ATOM 2925 O O . LEU A 1 368 ? -3.849 36.787 44.627 1.00 52.72 368 LEU A O 1
ATOM 2929 N N . HIS A 1 369 ? -5.001 37.474 46.426 1.00 58.41 369 HIS A N 1
ATOM 2930 C CA . HIS A 1 369 ? -4.299 38.747 46.580 1.00 58.41 369 HIS A CA 1
ATOM 2931 C C . HIS A 1 369 ? -2.874 38.477 47.089 1.00 58.41 369 HIS A C 1
ATOM 2933 O O . HIS A 1 369 ? -2.621 38.370 48.291 1.00 58.41 369 HIS A O 1
ATOM 2939 N N . LYS A 1 370 ? -1.925 38.334 46.159 1.00 67.81 370 LYS A N 1
ATOM 2940 C CA . LYS A 1 370 ? -0.534 37.993 46.469 1.00 67.81 370 LYS A CA 1
ATOM 2941 C C . LYS A 1 370 ? 0.239 39.266 46.818 1.00 67.81 370 LYS A C 1
ATOM 2943 O O . LYS A 1 370 ? 0.680 39.993 45.927 1.00 67.81 370 LYS A O 1
ATOM 2948 N N . THR A 1 371 ? 0.377 39.527 48.115 1.00 72.81 371 THR A N 1
ATOM 2949 C CA . THR A 1 371 ? 1.209 40.616 48.655 1.00 72.81 371 THR A CA 1
ATOM 2950 C C . THR A 1 371 ? 2.681 40.193 48.671 1.00 72.81 371 THR A C 1
ATOM 2952 O O . THR A 1 371 ? 2.977 39.062 49.055 1.00 72.81 371 THR A O 1
ATOM 2955 N N . ILE A 1 372 ? 3.606 41.085 48.303 1.00 79.38 372 ILE A N 1
ATOM 2956 C CA . ILE A 1 372 ? 5.054 40.905 48.541 1.00 79.38 372 ILE A CA 1
ATOM 2957 C C . ILE A 1 372 ? 5.655 42.089 49.293 1.00 79.38 372 ILE A C 1
ATOM 2959 O O . ILE A 1 372 ? 5.173 43.210 49.170 1.00 79.38 372 ILE A O 1
ATOM 2963 N N . ASP A 1 373 ? 6.737 41.857 50.027 1.00 80.31 373 ASP A N 1
ATOM 2964 C CA . ASP A 1 373 ? 7.462 42.919 50.726 1.00 80.31 373 ASP A CA 1
ATOM 2965 C C . ASP A 1 373 ? 8.348 43.738 49.769 1.00 80.31 373 ASP A C 1
ATOM 2967 O O . ASP A 1 373 ? 8.972 43.202 48.843 1.00 80.31 373 ASP A O 1
ATOM 2971 N N . ALA A 1 374 ? 8.429 45.048 50.007 1.00 72.38 374 ALA A N 1
ATOM 2972 C CA . ALA A 1 374 ? 9.174 45.998 49.185 1.00 72.38 374 ALA A CA 1
ATOM 2973 C C . ALA A 1 374 ? 10.673 45.673 49.133 1.00 72.38 374 ALA A C 1
ATOM 2975 O O . ALA A 1 374 ? 11.272 45.739 48.058 1.00 72.38 374 ALA A O 1
ATOM 2976 N N . THR A 1 375 ? 11.274 45.237 50.244 1.00 75.94 375 THR A N 1
ATOM 2977 C CA . THR A 1 375 ? 12.663 44.757 50.257 1.00 75.94 375 THR A CA 1
ATOM 2978 C C . THR A 1 375 ? 12.860 43.581 49.297 1.00 75.94 375 THR A C 1
ATOM 2980 O O . THR A 1 375 ? 13.777 43.623 48.477 1.00 75.94 375 THR A O 1
ATOM 2983 N N . THR A 1 376 ? 11.986 42.572 49.325 1.00 76.12 376 THR A N 1
ATOM 2984 C CA . THR A 1 376 ? 12.065 41.404 48.427 1.00 76.12 376 THR A CA 1
ATOM 2985 C C . THR A 1 376 ? 11.871 41.802 46.964 1.00 76.12 376 THR A C 1
ATOM 2987 O O . THR A 1 376 ? 12.578 41.305 46.089 1.00 76.12 376 THR A O 1
ATOM 2990 N N . PHE A 1 377 ? 10.971 42.751 46.687 1.00 75.62 377 PHE A N 1
ATOM 2991 C CA . PHE A 1 377 ? 10.791 43.310 45.348 1.00 75.62 377 PHE A CA 1
ATOM 2992 C C . PHE A 1 377 ? 12.057 44.021 44.835 1.00 75.62 377 PHE A C 1
ATOM 2994 O O . PHE A 1 377 ? 12.538 43.711 43.743 1.00 75.62 377 PHE A O 1
ATOM 3001 N N . VAL A 1 378 ? 12.621 44.942 45.625 1.00 71.88 378 VAL A N 1
ATOM 3002 C CA . VAL A 1 378 ? 13.768 45.785 45.235 1.00 71.88 378 VAL A CA 1
ATOM 3003 C C . VAL A 1 378 ? 15.044 44.971 44.999 1.00 71.88 378 VAL A C 1
ATOM 3005 O O . VAL A 1 378 ? 15.800 45.294 44.084 1.00 71.88 378 VAL A O 1
ATOM 3008 N N . HIS A 1 379 ? 15.273 43.910 45.777 1.00 74.06 379 HIS A N 1
ATOM 3009 C CA . HIS A 1 379 ? 16.463 43.058 45.650 1.00 74.06 379 HIS A CA 1
ATOM 3010 C C . HIS A 1 379 ? 16.293 41.906 44.642 1.00 74.06 379 HIS A C 1
ATOM 3012 O O . HIS A 1 379 ? 17.235 41.148 44.411 1.00 74.06 379 HIS A O 1
ATOM 3018 N N . SER A 1 380 ? 15.116 41.758 44.023 1.00 76.56 380 SER A N 1
ATOM 3019 C CA . SER A 1 380 ? 14.873 40.703 43.037 1.00 76.56 380 SER A CA 1
ATOM 3020 C C . SER A 1 380 ? 15.563 40.977 41.695 1.00 76.56 380 SER A C 1
ATOM 3022 O O . SER A 1 380 ? 15.489 42.071 41.133 1.00 76.56 380 SER A O 1
ATOM 3024 N N . SER A 1 381 ? 16.184 39.945 41.122 1.00 67.62 381 SER A N 1
ATOM 3025 C CA . SER A 1 381 ? 16.717 39.981 39.753 1.00 67.62 381 SER A CA 1
ATOM 3026 C C . SER A 1 381 ? 15.615 39.948 38.681 1.00 67.62 381 SER A C 1
ATOM 3028 O O . SER A 1 381 ? 15.836 40.402 37.560 1.00 67.62 381 SER A O 1
ATOM 3030 N N . SER A 1 382 ? 14.419 39.460 39.028 1.00 68.06 382 SER A N 1
ATOM 3031 C CA . SER A 1 382 ? 13.264 39.262 38.140 1.00 68.06 382 SER A CA 1
ATOM 3032 C C . SER A 1 382 ? 12.032 40.088 38.548 1.00 68.06 382 SER A C 1
ATOM 3034 O O . SER A 1 382 ? 10.894 39.623 38.490 1.00 68.06 382 SER A O 1
ATOM 3036 N N . ALA A 1 383 ? 12.234 41.355 38.925 1.00 66.56 383 ALA A N 1
ATOM 3037 C CA . ALA A 1 383 ? 11.176 42.258 39.403 1.00 66.56 383 ALA A CA 1
ATOM 3038 C C . ALA A 1 383 ? 9.918 42.337 38.502 1.00 66.56 383 ALA A C 1
ATOM 3040 O O . ALA A 1 383 ? 8.811 42.534 39.003 1.00 66.56 383 ALA A O 1
ATOM 3041 N N . LEU A 1 384 ? 10.054 42.168 37.179 1.00 66.25 384 LEU A N 1
ATOM 3042 C CA . LEU A 1 384 ? 8.911 42.158 36.253 1.00 66.25 384 LEU A CA 1
ATOM 3043 C C . LEU A 1 384 ? 8.054 40.883 36.366 1.00 66.25 384 LEU A C 1
ATOM 3045 O O . LEU A 1 384 ? 6.837 40.970 36.227 1.00 66.25 384 LEU A O 1
ATOM 3049 N N . ASP A 1 385 ? 8.662 39.727 36.650 1.00 66.75 385 ASP A N 1
ATOM 3050 C CA . ASP A 1 385 ? 7.937 38.467 36.872 1.00 66.75 385 ASP A CA 1
ATOM 3051 C C . ASP A 1 385 ? 7.184 38.507 38.206 1.00 66.75 385 ASP A C 1
ATOM 3053 O O . ASP A 1 385 ? 6.059 38.019 38.297 1.00 66.75 385 ASP A O 1
ATOM 3057 N N . LEU A 1 386 ? 7.779 39.135 39.230 1.00 70.06 386 LEU A N 1
ATOM 3058 C CA . LEU A 1 386 ? 7.106 39.369 40.507 1.00 70.06 386 LEU A CA 1
ATOM 3059 C C . LEU A 1 386 ? 5.885 40.277 40.324 1.00 70.06 386 LEU A C 1
ATOM 3061 O O . LEU A 1 386 ? 4.793 39.877 40.709 1.00 70.06 386 LEU A O 1
ATOM 3065 N N . LEU A 1 387 ? 6.033 41.431 39.659 1.00 66.06 387 LEU A N 1
ATOM 3066 C CA . LEU A 1 387 ? 4.913 42.337 39.351 1.00 66.06 387 LEU A CA 1
ATOM 3067 C C . LEU A 1 387 ? 3.795 41.686 38.526 1.00 66.06 387 LEU A C 1
ATOM 3069 O O . LEU A 1 387 ? 2.640 42.075 38.664 1.00 66.06 387 LEU A O 1
ATOM 3073 N N . ALA A 1 388 ? 4.113 40.716 37.666 1.00 65.19 388 ALA A N 1
ATOM 3074 C CA . ALA A 1 388 ? 3.106 39.982 36.900 1.00 65.19 388 ALA A CA 1
ATOM 3075 C C . ALA A 1 388 ? 2.251 39.042 37.771 1.00 65.19 388 ALA A C 1
ATOM 3077 O O . ALA A 1 388 ? 1.167 38.641 37.353 1.00 65.19 388 ALA A O 1
ATOM 3078 N N . GLN A 1 389 ? 2.745 38.671 38.956 1.00 63.16 389 GLN A N 1
ATOM 3079 C CA . GLN A 1 389 ? 2.121 37.701 39.855 1.00 63.16 389 GLN A CA 1
ATOM 3080 C C . GLN A 1 389 ? 1.584 38.319 41.152 1.00 63.16 389 GLN A C 1
ATOM 3082 O O . GLN A 1 389 ? 0.963 37.596 41.931 1.00 63.16 389 GLN A O 1
ATOM 3087 N N . THR A 1 390 ? 1.848 39.599 41.431 1.00 71.44 390 THR A N 1
ATOM 3088 C CA . THR A 1 390 ? 1.519 40.234 42.714 1.00 71.44 390 THR A CA 1
ATOM 3089 C C . THR A 1 390 ? 0.453 41.309 42.586 1.00 71.44 390 THR A C 1
ATOM 3091 O O . THR A 1 390 ? 0.379 42.049 41.608 1.00 71.44 390 THR A O 1
ATOM 3094 N N . SER A 1 391 ? -0.404 41.375 43.601 1.00 73.31 391 SER A N 1
ATOM 3095 C CA . SER A 1 391 ? -1.556 42.282 43.647 1.00 73.31 391 SER A CA 1
ATOM 3096 C C . SER A 1 391 ? -1.268 43.548 44.456 1.00 73.31 391 SER A C 1
ATOM 3098 O O . SER A 1 391 ? -1.952 44.552 44.284 1.00 73.31 391 SER A O 1
ATOM 3100 N N . SER A 1 392 ? -0.278 43.497 45.348 1.00 72.50 392 SER A N 1
ATOM 3101 C CA . SER A 1 392 ? 0.113 44.586 46.245 1.00 72.50 392 SER A CA 1
ATOM 3102 C C . SER A 1 392 ? 1.574 44.432 46.679 1.00 72.50 392 SER A C 1
ATOM 3104 O O . SER A 1 392 ? 2.120 43.324 46.715 1.00 72.50 392 SER A O 1
ATOM 3106 N N . ILE A 1 393 ? 2.211 45.553 47.025 1.00 77.00 393 ILE A N 1
ATOM 3107 C CA . ILE A 1 393 ? 3.551 45.581 47.618 1.00 77.00 393 ILE A CA 1
ATOM 3108 C C . ILE A 1 393 ? 3.438 46.236 48.996 1.00 77.00 393 ILE A C 1
ATOM 3110 O O . ILE A 1 393 ? 2.955 47.359 49.112 1.00 77.00 393 ILE A O 1
ATOM 3114 N N . LYS A 1 394 ? 3.867 45.529 50.040 1.00 75.94 394 LYS A N 1
ATOM 3115 C CA . LYS A 1 394 ? 3.887 46.012 51.421 1.00 75.94 394 LYS A CA 1
ATOM 3116 C C . LYS A 1 394 ? 5.221 46.697 51.707 1.00 75.94 394 LYS A C 1
ATOM 3118 O O . LYS A 1 394 ? 6.276 46.127 51.443 1.00 75.94 394 LYS A O 1
ATOM 3123 N N . LEU A 1 395 ? 5.184 47.897 52.279 1.00 76.81 395 LEU A N 1
ATOM 3124 C CA . LEU A 1 395 ? 6.386 48.562 52.784 1.00 76.81 395 LEU A CA 1
ATOM 3125 C C . LEU A 1 395 ? 6.782 47.909 54.118 1.00 76.81 395 LEU A C 1
ATOM 3127 O O . LEU A 1 395 ? 6.053 48.000 55.103 1.00 76.81 395 LEU A O 1
ATOM 3131 N N . ASP A 1 396 ? 7.900 47.184 54.126 1.00 72.69 396 ASP A N 1
ATOM 3132 C CA . ASP A 1 396 ? 8.298 46.282 55.218 1.00 72.69 396 ASP A CA 1
ATOM 3133 C C . ASP A 1 396 ? 9.336 46.868 56.192 1.00 72.69 396 ASP A C 1
ATOM 3135 O O . ASP A 1 396 ? 9.565 46.301 57.258 1.00 72.69 396 ASP A O 1
ATOM 3139 N N . GLN A 1 397 ? 9.960 48.000 55.851 1.00 70.00 397 GLN A N 1
ATOM 3140 C CA . GLN A 1 397 ? 10.994 48.663 56.655 1.00 70.00 397 GLN A CA 1
ATOM 3141 C C . GLN A 1 397 ? 10.762 50.181 56.702 1.00 70.00 397 GLN A C 1
ATOM 3143 O O . GLN A 1 397 ? 10.425 50.758 55.666 1.00 70.00 397 GLN A O 1
ATOM 3148 N N . PRO A 1 398 ? 11.015 50.853 57.845 1.00 62.56 398 PRO A N 1
ATOM 3149 C CA . PRO A 1 398 ? 10.746 52.286 58.019 1.00 62.56 398 PRO A CA 1
ATOM 3150 C C . PRO A 1 398 ? 11.543 53.181 57.059 1.00 62.56 398 PRO A C 1
ATOM 3152 O O . PRO A 1 398 ? 11.041 54.219 56.641 1.00 62.56 398 PRO A O 1
ATOM 3155 N N . LYS A 1 399 ? 12.713 52.733 56.578 1.00 64.31 399 LYS A N 1
ATOM 3156 C CA . LYS A 1 399 ? 13.477 53.422 55.517 1.00 64.31 399 LYS A CA 1
ATOM 3157 C C . LYS A 1 399 ? 12.671 53.652 54.225 1.00 64.31 399 LYS A C 1
ATOM 3159 O O . LYS A 1 399 ? 12.920 54.609 53.502 1.00 64.31 399 LYS A O 1
ATOM 3164 N N . TRP A 1 400 ? 11.699 52.782 53.927 1.00 62.41 400 TRP A N 1
ATOM 3165 C CA . TRP A 1 400 ? 10.811 52.934 52.770 1.00 62.41 400 TRP A CA 1
ATOM 3166 C C . TRP A 1 400 ? 9.709 53.978 53.012 1.00 62.41 400 TRP A C 1
ATOM 3168 O O . TRP A 1 400 ? 9.153 54.507 52.047 1.00 62.41 400 TRP A O 1
ATOM 3178 N N . SER A 1 401 ? 9.430 54.302 54.276 1.00 56.75 401 SER A N 1
ATOM 3179 C CA . SER A 1 401 ? 8.453 55.304 54.708 1.00 56.75 401 SER A CA 1
ATOM 3180 C C . SER A 1 401 ? 9.092 56.689 54.890 1.00 56.75 401 SER A C 1
ATOM 3182 O O . SER A 1 401 ? 8.564 57.669 54.382 1.00 56.75 401 SER A O 1
ATOM 3184 N N . GLU A 1 402 ? 10.265 56.773 55.526 1.00 55.72 402 GLU A N 1
ATOM 3185 C CA . GLU A 1 402 ? 10.808 58.013 56.124 1.00 55.72 402 GLU A CA 1
ATOM 3186 C C . GLU A 1 402 ? 11.652 58.924 55.204 1.00 55.72 402 GLU A C 1
ATOM 3188 O O . GLU A 1 402 ? 12.076 59.996 55.630 1.00 55.72 402 GLU A O 1
ATOM 3193 N N . ALA A 1 403 ? 11.933 58.536 53.958 1.00 55.00 403 ALA A N 1
ATOM 3194 C CA . ALA A 1 403 ? 12.862 59.286 53.100 1.00 55.00 403 ALA A CA 1
ATOM 3195 C C . ALA A 1 403 ? 12.214 60.426 52.263 1.00 55.00 403 ALA A C 1
ATOM 3197 O O . ALA A 1 403 ? 11.055 60.308 51.854 1.00 55.00 403 ALA A O 1
ATOM 3198 N N . PRO A 1 404 ? 12.952 61.520 51.955 1.00 50.44 404 PRO A N 1
ATOM 3199 C CA . PRO A 1 404 ? 12.368 62.874 51.925 1.00 50.44 404 PRO A CA 1
ATOM 3200 C C . PRO A 1 404 ? 11.633 63.316 50.648 1.00 50.44 404 PRO A C 1
ATOM 3202 O O . PRO A 1 404 ? 11.058 64.399 50.641 1.00 50.44 404 PRO A O 1
ATOM 3205 N N . GLU A 1 405 ? 11.654 62.532 49.566 1.00 52.97 405 GLU A N 1
ATOM 3206 C CA . GLU A 1 405 ? 11.118 62.940 48.248 1.00 52.97 405 GLU A CA 1
ATOM 3207 C C . GLU A 1 405 ? 9.815 62.216 47.844 1.00 52.97 405 GLU A C 1
ATOM 3209 O O . GLU A 1 405 ? 9.521 62.080 46.660 1.00 52.97 405 GLU A O 1
ATOM 3214 N N . THR A 1 406 ? 9.032 61.706 48.805 1.00 47.66 406 THR A N 1
ATOM 3215 C CA . THR A 1 406 ? 7.657 61.197 48.572 1.00 47.66 406 THR A CA 1
ATOM 3216 C C . THR A 1 406 ? 6.824 61.276 49.850 1.00 47.66 406 THR A C 1
ATOM 3218 O O . THR A 1 406 ? 7.078 60.508 50.778 1.00 47.66 406 THR A O 1
ATOM 3221 N N . THR A 1 407 ? 5.794 62.124 49.890 1.00 55.81 407 THR A N 1
ATOM 3222 C CA . THR A 1 407 ? 4.689 61.961 50.852 1.00 55.81 407 THR A CA 1
ATOM 3223 C C . THR A 1 407 ? 3.780 60.810 50.413 1.00 55.81 407 THR A C 1
ATOM 3225 O O . THR A 1 407 ? 3.625 60.549 49.216 1.00 55.81 407 THR A O 1
ATOM 3228 N N . ASP A 1 408 ? 3.161 60.109 51.367 1.00 54.94 408 ASP A N 1
ATOM 3229 C CA . ASP A 1 408 ? 2.340 58.922 51.072 1.00 54.94 408 ASP A CA 1
ATOM 3230 C C . ASP A 1 408 ? 1.141 59.228 50.148 1.00 54.94 408 ASP A C 1
ATOM 3232 O O . ASP A 1 408 ? 0.755 58.386 49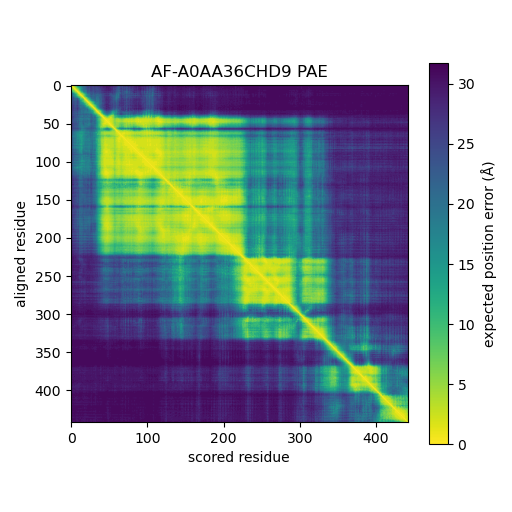.332 1.00 54.94 408 ASP A O 1
ATOM 3236 N N . GLU A 1 409 ? 0.610 60.459 50.187 1.00 52.12 409 GLU A N 1
ATOM 3237 C CA . GLU A 1 409 ? -0.413 60.935 49.244 1.00 52.12 409 GLU A CA 1
ATOM 3238 C C . GLU A 1 409 ? 0.064 60.948 47.784 1.00 52.12 409 GLU A C 1
ATOM 3240 O O . GLU A 1 409 ? -0.710 60.605 46.891 1.00 52.12 409 GLU A O 1
ATOM 3245 N N . GLU A 1 410 ? 1.321 61.306 47.499 1.00 52.34 410 GLU A N 1
ATOM 3246 C CA . GLU A 1 410 ? 1.827 61.346 46.120 1.00 52.34 410 GLU A CA 1
ATOM 3247 C C . GLU A 1 410 ? 2.013 59.940 45.541 1.00 52.34 410 GLU A C 1
ATOM 3249 O O . GLU A 1 410 ? 1.707 59.703 44.372 1.00 52.34 410 GLU A O 1
ATOM 3254 N N . LEU A 1 411 ? 2.460 58.978 46.354 1.00 54.34 411 LEU A N 1
ATOM 3255 C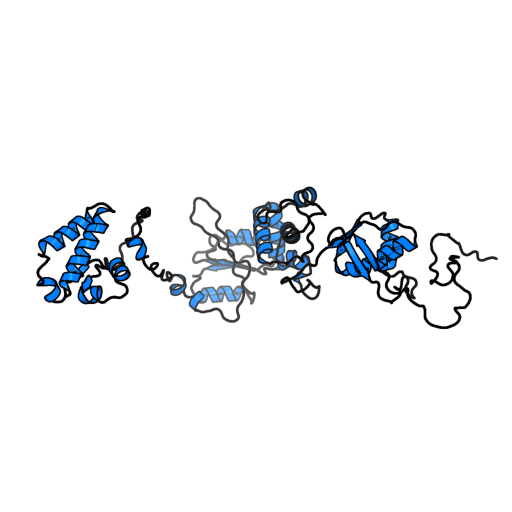 CA . LEU A 1 411 ? 2.580 57.580 45.931 1.00 54.34 411 LEU A CA 1
ATOM 3256 C C . LEU A 1 411 ? 1.208 56.941 45.683 1.00 54.34 411 LEU A C 1
ATOM 3258 O O . LEU A 1 411 ? 1.041 56.258 44.667 1.00 54.34 411 LEU A O 1
ATOM 3262 N N . ALA A 1 412 ? 0.230 57.204 46.555 1.00 53.59 412 ALA A N 1
ATOM 3263 C CA . ALA A 1 412 ? -1.148 56.747 46.389 1.00 53.59 412 ALA A CA 1
ATOM 3264 C C . ALA A 1 412 ? -1.830 57.395 45.168 1.00 53.59 412 ALA A C 1
ATOM 3266 O O . ALA A 1 412 ? -2.469 56.698 44.376 1.00 53.59 412 ALA A O 1
ATOM 3267 N N . ASN A 1 413 ? -1.635 58.702 44.952 1.00 54.03 413 ASN A N 1
ATOM 3268 C CA . ASN A 1 413 ? -2.142 59.396 43.766 1.00 54.03 413 ASN A CA 1
ATOM 3269 C C . ASN A 1 413 ? -1.497 58.870 42.477 1.00 54.03 413 ASN A C 1
ATOM 3271 O O . ASN A 1 413 ? -2.221 58.568 41.533 1.00 54.03 413 ASN A O 1
ATOM 3275 N N . ILE A 1 414 ? -0.178 58.643 42.443 1.00 54.19 414 ILE A N 1
ATOM 3276 C CA . ILE A 1 414 ? 0.494 58.065 41.267 1.00 54.19 414 ILE A CA 1
ATOM 3277 C C . ILE A 1 414 ? 0.012 56.629 40.990 1.00 54.19 414 ILE A C 1
ATOM 3279 O O . ILE A 1 414 ? -0.100 56.239 39.829 1.00 54.19 414 ILE A O 1
ATOM 3283 N N . GLU A 1 415 ? -0.317 55.821 42.005 1.00 54.00 415 GLU A N 1
ATOM 3284 C CA . GLU A 1 415 ? -0.947 54.506 41.787 1.00 54.00 415 GLU A CA 1
ATOM 3285 C C . GLU A 1 415 ? -2.370 54.624 41.225 1.00 54.00 415 GLU A C 1
ATOM 3287 O O . GLU A 1 415 ? -2.714 53.927 40.264 1.00 54.00 415 GLU A O 1
ATOM 3292 N N . ALA A 1 416 ? -3.170 55.552 41.753 1.00 52.59 416 ALA A N 1
ATOM 3293 C CA . ALA A 1 416 ? -4.517 55.830 41.268 1.00 52.59 416 ALA A CA 1
ATOM 3294 C C . ALA A 1 416 ? -4.533 56.417 39.839 1.00 52.59 416 ALA A C 1
ATOM 3296 O O . ALA A 1 416 ? -5.417 56.080 39.045 1.00 52.59 416 ALA A O 1
ATOM 3297 N N . GLU A 1 417 ? -3.547 57.238 39.474 1.00 52.12 417 GLU A N 1
ATOM 3298 C CA . GLU A 1 417 ? -3.342 57.749 38.115 1.00 52.12 417 GLU A CA 1
ATOM 3299 C C . GLU A 1 417 ? -2.821 56.658 37.175 1.00 52.12 417 GLU A C 1
ATOM 3301 O O . GLU A 1 417 ? -3.354 56.493 36.079 1.00 52.12 417 GLU A O 1
ATOM 3306 N N . ILE A 1 418 ? -1.867 55.821 37.602 1.00 54.28 418 ILE A N 1
ATOM 3307 C CA . ILE A 1 418 ? -1.416 54.659 36.816 1.00 54.28 418 ILE A CA 1
ATOM 3308 C C . ILE A 1 418 ? -2.566 53.671 36.564 1.00 54.28 418 ILE A C 1
ATOM 3310 O O . ILE A 1 418 ? -2.564 52.998 35.530 1.00 54.28 418 ILE A O 1
ATOM 3314 N N . ALA A 1 419 ? -3.577 53.590 37.432 1.00 51.81 419 ALA A N 1
ATOM 3315 C CA . ALA A 1 419 ? -4.792 52.834 37.136 1.00 51.81 419 ALA A CA 1
ATOM 3316 C C . ALA A 1 419 ? -5.599 53.470 35.981 1.00 51.81 419 ALA A C 1
ATOM 3318 O O . ALA A 1 419 ? -5.991 52.755 35.054 1.00 51.81 419 ALA A O 1
ATOM 3319 N N . ARG A 1 420 ? -5.773 54.801 35.976 1.00 47.78 420 ARG A N 1
ATOM 3320 C CA . ARG A 1 420 ? -6.706 55.536 35.091 1.00 47.78 420 ARG A CA 1
ATOM 3321 C C . ARG A 1 420 ? -6.124 56.096 33.780 1.00 47.78 420 ARG A C 1
ATOM 3323 O O . ARG A 1 420 ? -6.889 56.283 32.842 1.00 47.78 420 ARG A O 1
ATOM 3330 N N . ALA A 1 421 ? -4.819 56.358 33.700 1.00 46.94 421 ALA A N 1
ATOM 3331 C CA . ALA A 1 421 ? -4.180 57.061 32.578 1.00 46.94 421 ALA A CA 1
ATOM 3332 C C . ALA A 1 421 ? -4.119 56.248 31.263 1.00 46.94 421 ALA A C 1
ATOM 3334 O O . ALA A 1 421 ? -4.423 55.049 31.232 1.00 46.94 421 ALA A O 1
ATOM 3335 N N . SER A 1 422 ? -3.684 56.875 30.167 1.00 46.75 422 SER A N 1
ATOM 3336 C CA . SER A 1 422 ? -3.405 56.202 28.891 1.00 46.75 422 SER A CA 1
ATOM 3337 C C . SER A 1 422 ? -2.079 55.418 28.913 1.00 46.75 422 SER A C 1
ATOM 3339 O O . SER A 1 422 ? -1.310 55.460 29.875 1.00 46.75 422 SER A O 1
ATOM 3341 N N . ALA A 1 423 ? -1.800 54.638 27.862 1.00 52.25 423 ALA A N 1
ATOM 3342 C CA . ALA A 1 423 ? -0.613 53.778 27.816 1.00 52.25 423 ALA A CA 1
ATOM 3343 C C . ALA A 1 423 ? 0.717 54.558 27.759 1.00 52.25 423 ALA A C 1
ATOM 3345 O O . ALA A 1 423 ? 1.727 54.072 28.269 1.00 52.25 423 ALA A O 1
ATOM 3346 N N . GLU A 1 424 ? 0.715 55.755 27.168 1.00 47.38 424 GLU A N 1
ATOM 3347 C CA . GLU A 1 424 ? 1.907 56.598 27.016 1.00 47.38 424 GLU A CA 1
ATOM 3348 C C . GLU A 1 424 ? 2.250 57.295 28.343 1.00 47.38 424 GLU A C 1
ATOM 3350 O O . GLU A 1 424 ? 3.356 57.126 28.860 1.00 47.38 424 GLU A O 1
ATOM 3355 N N . GLU A 1 425 ? 1.263 57.932 28.981 1.00 49.94 425 GLU A N 1
ATOM 3356 C CA . GLU A 1 425 ? 1.393 58.604 30.288 1.00 49.94 425 GLU A CA 1
ATOM 3357 C C . GLU A 1 425 ? 1.859 57.647 31.402 1.00 49.94 425 GLU A C 1
ATOM 3359 O O . GLU A 1 425 ? 2.719 57.987 32.223 1.00 49.94 425 GLU A O 1
ATOM 3364 N N . LYS A 1 426 ? 1.369 56.395 31.405 1.00 53.91 426 LYS A N 1
ATOM 3365 C CA . LYS A 1 426 ? 1.810 55.365 32.368 1.00 53.91 426 LYS A CA 1
ATOM 3366 C C . LYS A 1 426 ? 3.310 55.073 32.288 1.00 53.91 426 LYS A C 1
ATOM 3368 O O . LYS A 1 426 ? 3.871 54.618 33.284 1.00 53.91 426 LYS A O 1
ATOM 3373 N N . SER A 1 427 ? 3.963 55.291 31.146 1.00 47.84 427 SER A N 1
ATOM 3374 C CA . SER A 1 427 ? 5.406 55.067 30.990 1.00 47.84 427 SER A CA 1
ATOM 3375 C C . SER A 1 427 ? 6.219 56.104 31.768 1.00 47.84 427 SER A C 1
ATOM 3377 O O . SER A 1 427 ? 7.143 55.752 32.507 1.00 47.84 427 SER A O 1
ATOM 3379 N N . GLU A 1 428 ? 5.837 57.378 31.669 1.00 53.91 428 GLU A N 1
ATOM 3380 C CA . GLU A 1 428 ? 6.515 58.480 32.354 1.00 53.91 428 GLU A CA 1
ATOM 3381 C C . GLU A 1 428 ? 6.238 58.476 33.858 1.00 53.91 428 GLU A C 1
ATOM 3383 O O . GLU A 1 428 ? 7.185 58.532 34.645 1.00 53.91 428 GLU A O 1
ATOM 3388 N N . LEU A 1 429 ? 4.983 58.268 34.273 1.00 56.22 429 LEU A N 1
ATOM 3389 C CA . LEU A 1 429 ? 4.612 58.127 35.688 1.00 56.22 429 LEU A CA 1
ATOM 3390 C C . LEU A 1 429 ? 5.369 56.972 36.369 1.00 56.22 429 LEU A C 1
ATOM 3392 O O . LEU A 1 429 ? 5.880 57.124 37.481 1.00 56.22 429 LEU A O 1
ATOM 3396 N N . LYS A 1 430 ? 5.538 55.829 35.685 1.00 59.62 430 LYS A N 1
ATOM 3397 C CA . LYS A 1 430 ? 6.329 54.695 36.199 1.00 59.62 430 LYS A CA 1
ATOM 3398 C C . LYS A 1 430 ? 7.831 54.986 36.244 1.00 59.62 430 LYS A C 1
ATOM 3400 O O . LYS A 1 430 ? 8.492 54.549 37.188 1.00 59.62 430 LYS A O 1
ATOM 3405 N N . LYS A 1 431 ? 8.388 55.731 35.278 1.00 59.16 431 LYS A N 1
ATOM 3406 C CA . LYS A 1 431 ? 9.785 56.205 35.342 1.00 59.16 431 LYS A CA 1
ATOM 3407 C C . LYS A 1 431 ? 9.987 57.175 36.509 1.00 59.16 431 LYS A C 1
ATOM 3409 O O . LYS A 1 431 ? 10.952 56.999 37.247 1.00 59.16 431 LYS A O 1
ATOM 3414 N N . LYS A 1 432 ? 9.063 58.122 36.718 1.00 62.16 432 LYS A N 1
ATOM 3415 C CA . LYS A 1 432 ? 9.072 59.076 37.840 1.00 62.16 432 LYS A CA 1
ATOM 3416 C C . LYS A 1 432 ? 9.044 58.333 39.181 1.00 62.16 432 LYS A C 1
ATOM 3418 O O . LYS A 1 432 ? 9.989 58.464 39.953 1.00 62.16 432 LYS A O 1
ATOM 3423 N N . LYS A 1 433 ? 8.081 57.423 39.382 1.00 59.91 433 LYS A N 1
ATOM 3424 C CA . LYS A 1 433 ? 8.001 56.563 40.580 1.00 59.91 433 LYS A CA 1
ATOM 3425 C C . LYS A 1 433 ? 9.271 55.731 40.808 1.00 59.91 433 LYS A C 1
ATOM 3427 O O . LYS A 1 433 ? 9.747 55.632 41.933 1.00 59.91 433 LYS A O 1
ATOM 3432 N N . LYS A 1 434 ? 9.861 55.155 39.752 1.00 57.09 434 LYS A N 1
ATOM 3433 C CA . LYS A 1 434 ? 11.109 54.371 39.852 1.00 57.09 434 LYS A CA 1
ATOM 3434 C C . LYS A 1 434 ? 12.345 55.232 40.145 1.00 57.09 434 LYS A C 1
ATOM 3436 O O . LYS A 1 434 ? 13.286 54.721 40.748 1.00 57.09 434 LYS A O 1
ATOM 3441 N N . LYS A 1 435 ? 12.362 56.500 39.718 1.00 59.97 435 LYS A N 1
ATOM 3442 C CA . LYS A 1 435 ? 13.409 57.472 40.065 1.00 59.97 435 LYS A CA 1
ATOM 3443 C C . LYS A 1 435 ? 13.312 57.824 41.552 1.00 59.97 435 LYS A C 1
ATOM 3445 O O . LYS A 1 435 ? 14.253 57.536 42.282 1.00 59.97 435 LYS A O 1
ATOM 3450 N N . MET A 1 436 ? 12.128 58.256 41.996 1.00 55.28 436 MET A N 1
ATOM 3451 C CA . MET A 1 436 ? 11.828 58.584 43.397 1.00 55.28 436 MET A CA 1
ATOM 3452 C C . MET A 1 436 ? 12.171 57.416 44.335 1.00 55.28 436 MET A C 1
ATOM 3454 O O . MET A 1 436 ? 12.917 57.599 45.285 1.00 55.28 436 MET A O 1
ATOM 3458 N N . LEU A 1 437 ? 11.756 56.180 44.021 1.00 52.81 437 LEU A N 1
ATOM 3459 C CA . LEU A 1 437 ? 12.098 54.987 44.819 1.00 52.81 437 LEU A CA 1
ATOM 3460 C C . LEU A 1 437 ? 13.593 54.604 44.802 1.00 52.81 437 LEU A C 1
ATOM 3462 O O . LEU A 1 437 ? 14.040 53.891 45.696 1.00 52.81 437 LEU A O 1
ATOM 3466 N N . ARG A 1 438 ? 14.370 55.033 43.797 1.00 52.88 438 ARG A N 1
ATOM 3467 C CA . ARG A 1 438 ? 15.832 54.832 43.752 1.00 52.88 438 ARG A CA 1
ATOM 3468 C C . ARG A 1 438 ? 16.594 55.911 44.509 1.00 52.88 438 ARG A C 1
ATOM 3470 O O . ARG A 1 438 ? 17.637 55.607 45.075 1.00 52.88 438 ARG A O 1
ATOM 3477 N N . GLU A 1 439 ? 16.086 57.137 44.512 1.00 50.88 439 GLU A N 1
ATOM 3478 C CA . GLU A 1 439 ? 16.589 58.221 45.359 1.00 50.88 439 GLU A CA 1
ATOM 3479 C C . GLU A 1 439 ? 16.233 57.942 46.834 1.00 50.88 439 GLU A C 1
ATOM 3481 O O . GLU A 1 439 ? 17.078 58.133 47.696 1.00 50.88 439 GLU A O 1
ATOM 3486 N N . LYS A 1 440 ? 15.090 57.286 47.104 1.00 52.53 440 LYS A N 1
ATOM 3487 C CA . LYS A 1 440 ? 14.681 56.744 48.421 1.00 52.53 440 LYS A CA 1
ATOM 3488 C C . LYS A 1 440 ? 15.559 55.600 48.971 1.00 52.53 440 LYS A C 1
ATOM 3490 O O . LYS A 1 440 ? 15.337 55.156 50.092 1.00 52.53 440 LYS A O 1
ATOM 3495 N N . ALA A 1 441 ? 16.492 55.065 48.178 1.00 48.81 441 ALA A N 1
ATOM 3496 C CA . ALA A 1 441 ? 17.292 53.875 48.504 1.00 48.81 441 ALA A CA 1
ATOM 3497 C C . ALA A 1 441 ? 18.807 54.147 48.610 1.00 48.81 441 ALA A C 1
ATOM 3499 O O . ALA A 1 441 ? 19.589 53.198 48.719 1.00 48.81 441 ALA A O 1
ATOM 3500 N N . LYS A 1 442 ? 19.208 55.420 48.533 1.00 44.62 442 LYS A N 1
ATOM 3501 C CA . LYS A 1 442 ? 20.557 55.922 48.819 1.00 44.62 442 LYS A CA 1
ATOM 3502 C C . LYS A 1 442 ? 20.570 56.655 50.155 1.00 44.62 442 LYS A C 1
ATOM 3504 O O . LYS A 1 442 ? 21.657 56.640 50.764 1.00 44.62 442 LYS A O 1
#

Radius of gyration: 40.76 Å; Cα contacts (8 Å, |Δi|>4): 445; chains: 1; bounding box: 83×103×107 Å

InterPro domains:
  IPR002877 Ribosomal RNA methyltransferase, FtsJ domain [PF01728] (229-289)
  IPR014729 Rossmann-like alpha/beta/alpha sandwich fold [G3DSA:3.40.50.620] (51-122)
  IPR020058 Glutamyl/glutaminyl-tRNA synthetase, class Ib, catalytic domain [PF00749] (44-195)
  IPR020061 Glutamine-tRNA ligase, alpha-bundle domain superfamily [G3DSA:1.10.1160.10] (124-207)
  IPR024576 Ribosomal RNA methyltransferase Spb1, domain of unknown function DUF3381 [PF11861] (351-413)
  IPR029063 S-adenosyl-L-methionine-dependent methyltransferase superfamily [G3DSA:3.40.50.150] (220-294)
  IPR029063 S-adenosyl-L-methionine-dependent methyltransferase superfamily [SSF53335] (230-287)
  IPR036397 Ribonuclease H superfamily [G3DSA:3.30.420.10] (1-50)
  IPR049940 Glutamyl-Q tRNA(Asp) synthetase/Glutamate--tRNA ligase [PTHR43311] (43-223)